Protein AF-A0A842K6U1-F1 (afdb_monomer)

Mean predicted aligned error: 8.66 Å

Nearest PDB structures (foldseek):
  3k55-assembly1_A  TM=8.705E-01  e=6.728E-13  Staphylococcus aureus subsp. aureus RN4220
  6swz-assembly1_AAA  TM=9.624E-01  e=6.929E-10  Corynebacterium glutamicum
  7cne-assembly1_A  TM=6.669E-01  e=1.048E-14  Streptomyces griseocarneus
  2uyr-assembly1_X  TM=6.775E-01  e=1.383E-14  Bacillus cereus
  1zwx-assembly1_A  TM=6.776E-01  e=2.279E-14  Listeria ivanovii

Solvent-accessible surface area (backbone atoms only — not comparable to full-atom values): 29130 Å² total; per-residue (Å²): 135,87,79,83,79,78,80,66,52,62,56,57,52,43,41,51,75,54,51,31,65,82,16,87,40,34,42,73,75,54,75,80,38,75,40,98,84,73,70,34,35,35,35,44,30,73,53,28,35,34,42,34,34,91,89,53,42,56,23,43,45,38,67,73,58,34,58,49,42,53,70,49,51,38,63,83,16,77,36,34,46,51,60,33,44,73,39,82,40,93,94,57,37,37,36,32,37,28,76,26,30,36,39,37,39,35,70,43,89,42,70,43,32,39,34,34,34,50,42,54,35,50,51,86,94,49,65,29,92,79,56,67,61,67,42,32,55,50,36,51,52,51,48,49,69,71,69,56,56,46,33,38,36,33,26,37,48,39,42,64,70,56,48,49,48,53,49,67,77,39,35,94,64,31,76,31,72,53,71,28,19,70,79,99,73,88,56,41,43,22,12,32,40,38,37,20,60,42,53,68,79,47,75,52,67,46,64,44,77,57,54,42,53,78,52,64,51,32,36,27,26,31,39,38,40,26,34,53,53,88,94,42,98,58,54,40,42,37,34,39,36,34,55,50,51,46,62,32,76,78,41,76,62,15,50,51,22,34,56,43,38,41,44,47,51,25,44,54,50,49,34,73,53,52,61,79,26,36,36,38,39,34,30,39,65,59,48,31,70,73,38,78,60,56,36,49,51,45,39,60,50,50,67,64,49,49,47,47,83,49,62,76,76,95,84,73,70,61,68,76,90,82,65,88,82,71,77,86,53,78,60,70,74,97,64,72,95,84,74,79,83,53,59,66,57,88,79,54,90,62,87,73,60,69,50,64,48,52,41,44,47,39,33,48,62,15,89,35,27,40,70,40,75,40,74,43,34,51,40,67,53,54,45,47,98,55,39,59,43,31,94,45,36,14,34,36,36,29,35,56,29,33,35,36,44,48,71,48,72,76,54,82,57,53,43,32,38,41,31,57,49,32,38,32,34,50,37,62,56,89,66,97,70,48,53,27,41,36,40,31,48,31,40,44,25,66,68,70,55,68,56,75,46,72,54,56,76,45,71,73,60,51,75,62,42,76,51,70,58,91,61,62,52,73,47,80,40,65,52,35,60,67,28,34,37,42,35,40,33,44,26,45,41,43,97,49,94,87,61,51,49,70,37,26,75,23,73,47,81,44,44,40,65,57,53,64,75,25,52,82,38,68,52,75,46,36,42,50,29,73,30,85,71,20,31,36,36,36,33,32,33,46,29,21,82

Structure (mmCIF, N/CA/C/O backbone):
data_AF-A0A842K6U1-F1
#
_entry.id   AF-A0A842K6U1-F1
#
loop_
_atom_site.group_PDB
_atom_site.id
_atom_site.type_symbol
_atom_site.label_atom_id
_atom_site.label_alt_id
_atom_site.label_comp_id
_atom_site.label_asym_id
_atom_site.label_entity_id
_atom_sit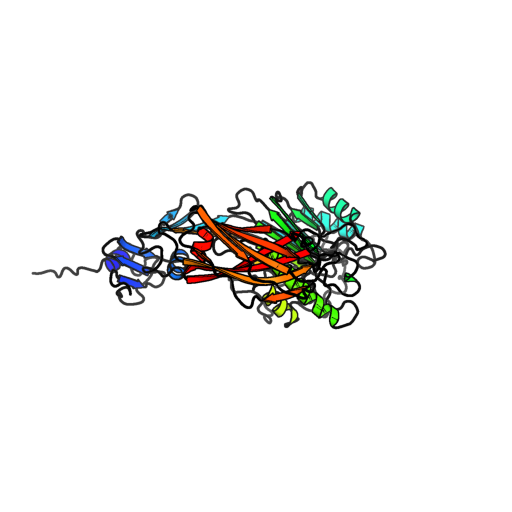e.label_seq_id
_atom_site.pdbx_PDB_ins_code
_atom_site.Cartn_x
_atom_site.Cartn_y
_atom_site.Cartn_z
_atom_site.occupancy
_atom_site.B_iso_or_equiv
_atom_site.auth_seq_id
_atom_site.auth_comp_id
_atom_site.auth_asym_id
_atom_site.auth_atom_id
_atom_site.pdbx_PDB_model_num
ATOM 1 N N . MET A 1 1 ? -17.664 -20.915 65.111 1.00 34.41 1 MET A N 1
ATOM 2 C CA . MET A 1 1 ? -16.414 -20.376 64.529 1.00 34.41 1 MET A CA 1
ATOM 3 C C . MET A 1 1 ? -16.806 -19.663 63.249 1.00 34.41 1 MET A C 1
ATOM 5 O O . MET A 1 1 ? -17.506 -20.287 62.465 1.00 34.41 1 MET A O 1
ATOM 9 N N . ASN A 1 2 ? -16.412 -18.405 63.038 1.00 36.88 2 ASN A N 1
ATOM 10 C CA . ASN A 1 2 ? -16.627 -17.754 61.741 1.00 36.88 2 ASN A CA 1
ATOM 11 C C . ASN A 1 2 ? -15.435 -18.066 60.836 1.00 36.88 2 ASN A C 1
ATOM 13 O O . ASN A 1 2 ? -14.333 -17.586 61.092 1.00 36.88 2 ASN A O 1
ATOM 17 N N . THR A 1 3 ? -15.654 -18.850 59.785 1.00 35.59 3 THR A N 1
ATOM 18 C CA . THR A 1 3 ? -14.734 -18.917 58.646 1.00 35.59 3 THR A CA 1
ATOM 19 C C . THR A 1 3 ? -14.759 -17.571 57.917 1.00 35.59 3 THR A C 1
ATOM 21 O O . THR A 1 3 ? -15.840 -17.145 57.501 1.00 35.59 3 THR A O 1
ATOM 24 N N . PRO A 1 4 ? -13.619 -16.877 57.739 1.00 41.19 4 PRO A N 1
ATOM 25 C CA . PRO A 1 4 ? -13.583 -15.669 56.928 1.00 41.19 4 PRO A CA 1
ATOM 26 C C . PRO A 1 4 ? -13.831 -16.044 55.465 1.00 41.19 4 PRO A C 1
ATOM 28 O O . PRO A 1 4 ? -12.971 -16.632 54.809 1.00 41.19 4 PRO A O 1
ATOM 31 N N . HIS A 1 5 ? -15.008 -15.704 54.945 1.00 42.66 5 HIS A N 1
ATOM 32 C CA . HIS A 1 5 ? -15.246 -15.736 53.508 1.00 42.66 5 HIS A CA 1
ATOM 33 C C . HIS A 1 5 ? -14.466 -14.580 52.881 1.00 42.66 5 HIS A C 1
ATOM 35 O O . HIS A 1 5 ? -14.926 -13.438 52.859 1.00 42.66 5 HIS A O 1
ATOM 41 N N . PHE A 1 6 ? -13.258 -14.874 52.398 1.00 46.59 6 PHE A N 1
ATOM 42 C CA . PHE A 1 6 ? -12.529 -13.975 51.513 1.00 46.59 6 PHE A CA 1
ATOM 43 C C . PHE A 1 6 ? -13.316 -13.854 50.204 1.00 46.59 6 PHE A C 1
ATOM 45 O O . PHE A 1 6 ? -13.152 -14.664 49.293 1.00 46.59 6 PHE A O 1
ATOM 52 N N . ASN A 1 7 ? -14.183 -12.844 50.121 1.00 57.31 7 ASN A N 1
ATOM 53 C CA . ASN A 1 7 ? -14.824 -12.434 48.876 1.00 57.31 7 ASN A CA 1
ATOM 54 C C . ASN A 1 7 ? -13.749 -11.860 47.944 1.00 57.31 7 ASN A C 1
ATOM 56 O O . ASN A 1 7 ? -13.494 -10.656 47.928 1.00 57.31 7 ASN A O 1
ATOM 60 N N . LEU A 1 8 ? -13.080 -12.752 47.212 1.00 74.25 8 LEU A N 1
ATOM 61 C CA . LEU A 1 8 ? -12.122 -12.399 46.173 1.00 74.25 8 LEU A CA 1
ATOM 62 C C . LEU A 1 8 ? -12.816 -11.541 45.109 1.00 74.25 8 LEU A C 1
ATOM 64 O O . LEU A 1 8 ? -13.952 -11.816 44.719 1.00 74.25 8 LEU A O 1
ATOM 68 N N . GLY A 1 9 ? -12.124 -10.504 44.633 1.00 89.38 9 GLY A N 1
ATOM 69 C CA . GLY A 1 9 ? -12.638 -9.644 43.569 1.00 89.38 9 GLY A CA 1
ATOM 70 C C . GLY A 1 9 ? -12.924 -10.447 42.289 1.00 89.38 9 GLY A C 1
ATOM 71 O O . GLY A 1 9 ? -12.222 -11.430 42.028 1.00 89.38 9 GLY A O 1
ATOM 72 N N . PRO A 1 10 ? -13.904 -10.041 41.456 1.00 95.56 10 PRO A N 1
ATOM 73 C CA . PRO A 1 10 ? -14.246 -10.748 40.217 1.00 95.56 10 PRO A CA 1
ATOM 74 C C . PRO A 1 10 ? -13.047 -11.009 39.295 1.00 95.56 10 PRO A C 1
ATOM 76 O O . PRO A 1 10 ? -12.984 -12.051 38.650 1.00 95.56 10 PRO A O 1
ATOM 79 N N . ILE A 1 11 ? -12.068 -10.100 39.283 1.00 97.19 11 ILE A N 1
ATOM 80 C CA . ILE A 1 11 ? -10.814 -10.226 38.529 1.00 97.19 11 ILE A CA 1
ATOM 81 C C . ILE A 1 11 ? -9.940 -11.371 39.061 1.00 97.19 11 ILE A C 1
ATOM 83 O O . ILE A 1 11 ? -9.441 -12.174 38.276 1.00 97.19 11 ILE A O 1
ATOM 87 N N . VAL A 1 12 ? -9.794 -11.500 40.382 1.00 95.00 12 VAL A N 1
ATOM 88 C CA . VAL A 1 12 ? -9.002 -12.576 41.006 1.00 95.00 12 VAL A CA 1
ATOM 89 C C . VAL A 1 12 ? -9.693 -13.932 40.839 1.00 95.00 12 VAL A C 1
ATOM 91 O O . VAL A 1 12 ? -9.027 -14.922 40.544 1.00 95.00 12 VAL A O 1
ATOM 94 N N . LEU A 1 13 ? -11.027 -13.976 40.953 1.00 96.06 13 LEU A N 1
ATOM 95 C CA . LEU A 1 13 ? -11.820 -15.173 40.648 1.00 96.06 13 LEU A CA 1
ATOM 96 C C . LEU A 1 13 ? -11.654 -15.601 39.182 1.00 96.06 13 LEU A C 1
ATOM 98 O O . LEU A 1 13 ? -11.452 -16.783 38.906 1.00 96.06 13 LEU A O 1
ATOM 102 N N . LYS A 1 14 ? -11.681 -14.640 38.250 1.00 97.38 14 LYS A N 1
ATOM 103 C CA . LYS A 1 14 ? -11.459 -14.880 36.820 1.00 97.38 14 LYS A CA 1
ATOM 104 C C . LYS A 1 14 ? -10.051 -15.406 36.542 1.00 97.38 14 LYS A C 1
ATOM 106 O O . LYS A 1 14 ? -9.914 -16.423 35.874 1.00 97.38 14 LYS A O 1
ATOM 111 N N . TRP A 1 15 ? -9.019 -14.765 37.090 1.00 97.50 15 TRP A N 1
ATOM 112 C CA . TRP A 1 15 ? -7.626 -15.195 36.941 1.00 97.50 15 TRP A CA 1
ATOM 113 C C . TRP A 1 15 ? -7.395 -16.613 37.478 1.00 97.50 15 TRP A C 1
ATOM 115 O O . TRP A 1 15 ? -6.794 -17.436 36.790 1.00 97.50 15 TRP A O 1
ATOM 125 N N . ALA A 1 16 ? -7.937 -16.936 38.657 1.00 96.38 16 ALA A N 1
ATOM 126 C CA . ALA A 1 16 ? -7.864 -18.283 39.222 1.00 96.38 16 ALA A CA 1
ATOM 127 C C . ALA A 1 16 ? -8.562 -19.330 38.331 1.00 96.38 16 ALA A C 1
ATOM 129 O O . ALA A 1 16 ? -8.016 -20.410 38.116 1.00 96.38 16 ALA A O 1
ATOM 130 N N . ALA A 1 17 ? -9.724 -19.000 37.754 1.00 96.81 17 ALA A N 1
ATOM 131 C CA . ALA A 1 17 ? -10.427 -19.869 36.805 1.00 96.81 17 ALA A CA 1
ATOM 132 C C . ALA A 1 17 ? -9.678 -20.061 35.468 1.00 96.81 17 ALA A C 1
ATOM 134 O O . ALA A 1 17 ? -9.886 -21.068 34.796 1.00 96.81 17 ALA A O 1
ATOM 135 N N . LEU A 1 18 ? -8.785 -19.134 35.100 1.00 97.06 18 LEU A N 1
ATOM 136 C CA . LEU A 1 18 ? -7.899 -19.220 33.931 1.00 97.06 18 LEU A CA 1
ATOM 137 C C . LEU A 1 18 ? -6.545 -19.908 34.229 1.00 97.06 18 LEU A C 1
ATOM 139 O O . LEU A 1 18 ? -5.644 -19.872 33.393 1.00 97.06 18 LEU A O 1
ATOM 143 N N . GLY A 1 19 ? -6.393 -20.536 35.402 1.00 96.81 19 GLY A N 1
ATOM 144 C CA . GLY A 1 19 ? -5.186 -21.273 35.810 1.00 96.81 19 GLY A CA 1
ATOM 145 C C . GLY A 1 19 ? -4.235 -20.506 36.737 1.00 96.81 19 GLY A C 1
ATOM 146 O O . GLY A 1 19 ? -3.234 -21.065 37.182 1.00 96.81 19 GLY A O 1
ATOM 147 N N . GLY A 1 20 ? -4.534 -19.249 37.076 1.00 95.81 20 GLY A N 1
ATOM 148 C CA . GLY A 1 20 ? -3.731 -18.468 38.016 1.00 95.81 20 GLY A CA 1
ATOM 149 C C . GLY A 1 20 ? -2.284 -18.249 37.531 1.00 95.81 20 GLY A C 1
ATOM 150 O O . GLY A 1 20 ? -2.089 -17.931 36.357 1.00 95.81 20 GLY A O 1
ATOM 151 N N . PRO A 1 21 ? -1.260 -18.406 38.399 1.00 95.56 21 PRO A N 1
ATOM 152 C CA . PRO A 1 21 ? 0.152 -18.221 38.038 1.00 95.56 21 PRO A CA 1
ATOM 153 C C . PRO A 1 21 ? 0.658 -19.116 36.904 1.00 95.56 21 PRO A C 1
ATOM 155 O O . PRO A 1 21 ? 1.594 -18.722 36.213 1.00 95.56 21 PRO A O 1
ATOM 158 N N . ASP A 1 22 ? 0.056 -20.297 36.743 1.00 96.56 22 ASP A N 1
ATOM 159 C CA . ASP A 1 22 ? 0.432 -21.312 35.751 1.00 96.56 22 ASP A CA 1
ATOM 160 C C . ASP A 1 22 ? -0.469 -21.255 34.496 1.00 96.56 22 ASP A C 1
ATOM 162 O O . ASP A 1 22 ? -0.298 -22.030 33.553 1.00 96.56 22 ASP A O 1
ATOM 166 N N . GLY A 1 23 ? -1.443 -20.335 34.479 1.00 96.50 23 GLY A N 1
ATOM 167 C CA . GLY A 1 23 ? -2.310 -20.044 33.340 1.00 96.50 23 GLY A CA 1
ATOM 168 C C . GLY A 1 23 ? -1.643 -19.150 32.291 1.00 96.50 23 GLY A C 1
ATOM 169 O O . GLY A 1 23 ? -0.639 -18.491 32.551 1.00 96.50 23 GLY A O 1
ATOM 170 N N . PHE A 1 24 ? -2.231 -19.067 31.093 1.00 95.81 24 PHE A N 1
ATOM 171 C CA . PHE A 1 24 ? -1.624 -18.373 29.942 1.00 95.81 24 PHE A CA 1
ATOM 172 C C . PHE A 1 24 ? -1.394 -16.862 30.139 1.00 95.81 24 PHE A C 1
ATOM 174 O O . PHE A 1 24 ? -0.560 -16.279 29.450 1.00 95.81 24 PHE A O 1
ATOM 181 N N . LEU A 1 25 ? -2.111 -16.224 31.072 1.00 96.38 25 LEU A N 1
ATOM 182 C CA . LEU A 1 25 ? -1.904 -14.820 31.449 1.00 96.38 25 LEU A CA 1
ATOM 183 C C . LEU A 1 25 ? -0.645 -14.610 32.309 1.00 96.38 25 LEU A C 1
ATOM 185 O O . LEU A 1 25 ? -0.149 -13.484 32.385 1.00 96.38 25 LEU A O 1
ATOM 189 N N . GLY A 1 26 ? -0.148 -15.667 32.958 1.00 97.06 26 GLY A N 1
ATOM 190 C CA . GLY A 1 26 ? 0.912 -15.620 33.959 1.00 97.06 26 GLY A CA 1
ATOM 191 C C . GLY A 1 26 ? 0.489 -14.942 35.267 1.00 97.06 26 GLY A C 1
ATOM 192 O O . GLY A 1 26 ? -0.693 -14.811 35.601 1.00 97.06 26 GLY A O 1
ATOM 193 N N . LYS A 1 27 ? 1.481 -14.504 36.040 1.00 96.62 27 LYS A N 1
ATOM 194 C CA . LYS A 1 27 ? 1.314 -13.866 37.353 1.00 96.62 27 LYS A CA 1
ATOM 195 C C . LYS A 1 27 ? 0.784 -12.441 37.232 1.00 96.62 27 LYS A C 1
ATOM 197 O O . LYS A 1 27 ? 0.978 -11.764 36.226 1.00 96.62 27 LYS A O 1
ATOM 202 N N . ALA A 1 28 ? 0.156 -11.956 38.301 1.00 95.62 28 ALA A N 1
ATOM 203 C CA . ALA A 1 28 ? -0.189 -10.545 38.430 1.00 95.62 28 ALA A CA 1
ATOM 204 C C . ALA A 1 28 ? 1.085 -9.684 38.519 1.00 95.62 28 ALA A C 1
ATOM 206 O O . ALA A 1 28 ? 1.929 -9.899 39.386 1.00 95.62 28 ALA A O 1
ATOM 207 N N . VAL A 1 29 ? 1.197 -8.682 37.644 1.00 94.19 29 VAL A N 1
ATOM 208 C CA . VAL A 1 29 ? 2.334 -7.739 37.574 1.00 94.19 29 VAL A CA 1
ATOM 209 C C . VAL A 1 29 ? 2.125 -6.532 38.503 1.00 94.19 29 VAL A C 1
ATOM 211 O O . VAL A 1 29 ? 3.056 -5.787 38.796 1.00 94.19 29 VAL A O 1
ATOM 214 N N . GLY A 1 30 ? 0.904 -6.340 39.007 1.00 88.25 30 GLY A N 1
ATOM 215 C CA . GLY A 1 30 ? 0.569 -5.310 39.987 1.00 88.25 30 GLY A CA 1
ATOM 216 C C . GLY A 1 30 ? -0.824 -5.497 40.587 1.00 88.25 30 GLY A C 1
ATOM 217 O O . GLY A 1 30 ? -1.540 -6.442 40.251 1.00 88.25 30 GLY A O 1
ATOM 218 N N . ASN A 1 31 ? -1.209 -4.584 41.478 1.00 92.25 31 ASN A N 1
ATOM 219 C CA . ASN A 1 31 ? -2.515 -4.587 42.145 1.00 92.25 31 ASN A CA 1
ATOM 220 C C . ASN A 1 31 ? -3.668 -4.216 41.193 1.00 92.25 31 ASN A C 1
ATOM 222 O O . ASN A 1 31 ? -3.465 -3.551 40.178 1.00 92.25 31 ASN A O 1
ATOM 226 N N . GLU A 1 32 ? -4.891 -4.597 41.567 1.00 94.88 32 GLU A N 1
ATOM 227 C CA . GLU A 1 32 ? -6.135 -4.221 40.884 1.00 94.88 32 GLU A CA 1
ATOM 228 C C . GLU A 1 32 ? -6.387 -2.699 40.961 1.00 94.88 32 GLU A C 1
ATOM 230 O O . GLU A 1 32 ? -6.633 -2.142 42.035 1.00 94.88 32 GLU A O 1
ATOM 235 N N . GLN A 1 33 ? -6.356 -2.016 39.819 1.00 96.00 33 GLN A N 1
ATOM 236 C CA . GLN A 1 33 ? -6.549 -0.568 39.696 1.00 96.00 33 GLN A CA 1
ATOM 237 C C . GLN A 1 33 ? -8.011 -0.228 39.362 1.00 96.00 33 GLN A C 1
ATOM 239 O O . GLN A 1 33 ? -8.673 -1.018 38.688 1.00 96.00 33 GLN A O 1
ATOM 244 N N . PRO A 1 34 ? -8.547 0.927 39.798 1.00 96.31 34 PRO A N 1
ATOM 245 C CA . PRO A 1 34 ? -9.737 1.503 39.179 1.00 96.31 34 PRO A CA 1
ATOM 246 C C . PRO A 1 34 ? -9.417 1.999 37.762 1.00 96.31 34 PRO A C 1
ATOM 248 O O . PRO A 1 34 ? -8.290 2.415 37.482 1.00 96.31 34 PRO A O 1
ATOM 251 N N . ASN A 1 35 ? -10.414 1.980 36.885 1.00 95.00 35 ASN A N 1
ATOM 252 C CA . ASN A 1 35 ? -10.301 2.547 35.545 1.00 95.00 35 ASN A CA 1
ATOM 253 C C . ASN A 1 35 ? -10.526 4.074 35.580 1.00 95.00 35 ASN A C 1
ATOM 255 O O . ASN A 1 35 ? -11.240 4.559 36.464 1.00 95.00 35 ASN A O 1
ATOM 259 N N . PRO A 1 36 ? -9.955 4.863 34.642 1.00 92.25 36 PRO A N 1
ATOM 260 C CA . PRO A 1 36 ? -10.072 6.326 34.657 1.00 92.25 36 PRO A CA 1
ATOM 261 C C . PRO A 1 36 ? -11.498 6.854 34.444 1.00 92.25 36 PRO A C 1
ATOM 263 O O . PRO A 1 36 ? -11.755 8.023 34.709 1.00 92.25 36 PRO A O 1
ATOM 266 N N . ASP A 1 37 ? -12.416 6.008 33.968 1.00 92.94 37 ASP A N 1
ATOM 267 C CA . ASP A 1 37 ? -13.838 6.321 33.784 1.00 92.94 37 ASP A CA 1
ATOM 268 C C . ASP A 1 37 ? -14.671 6.218 35.080 1.00 92.94 37 ASP A C 1
ATOM 270 O O . ASP A 1 37 ? -15.840 6.598 35.101 1.00 92.94 37 ASP A O 1
ATOM 274 N N . GLY A 1 38 ? -14.097 5.658 36.152 1.00 93.38 38 GLY A N 1
ATOM 275 C CA . GLY A 1 38 ? -14.776 5.399 37.421 1.00 93.38 38 GLY A CA 1
ATOM 276 C C . GLY A 1 38 ? -15.845 4.294 37.401 1.00 93.38 38 GLY A C 1
ATOM 277 O O . GLY A 1 38 ? -16.443 4.044 38.447 1.00 93.38 38 GLY A O 1
ATOM 278 N N . ARG A 1 39 ? -16.100 3.615 36.269 1.00 95.25 39 ARG A N 1
ATOM 279 C CA . ARG A 1 39 ? -17.124 2.549 36.168 1.00 95.25 39 ARG A CA 1
ATOM 280 C C . ARG A 1 39 ? -16.581 1.180 36.559 1.00 95.25 39 ARG A C 1
ATOM 282 O O . ARG A 1 39 ? -17.316 0.373 37.124 1.00 95.25 39 ARG A O 1
ATOM 289 N N . GLY A 1 40 ? -15.332 0.896 36.196 1.00 96.06 40 GLY A N 1
ATOM 290 C CA . GLY A 1 40 ? -14.749 -0.442 36.262 1.00 96.06 40 GLY A CA 1
ATOM 291 C C . GLY A 1 40 ? -13.368 -0.488 36.901 1.00 96.06 40 GLY A C 1
ATOM 292 O O . GLY A 1 40 ? -12.862 0.491 37.456 1.00 96.06 40 GLY A O 1
ATOM 293 N N . ARG A 1 41 ? -12.766 -1.676 36.854 1.00 97.44 41 ARG A N 1
ATOM 294 C CA . ARG A 1 41 ? -11.440 -1.973 37.407 1.00 97.44 41 ARG A CA 1
ATOM 295 C C . ARG A 1 41 ? -10.664 -2.885 36.464 1.00 97.44 41 ARG A C 1
ATOM 297 O O . ARG A 1 41 ? -11.257 -3.566 35.628 1.00 97.44 41 ARG A O 1
ATOM 304 N N . ARG A 1 42 ? -9.345 -2.932 36.623 1.00 97.31 42 ARG A N 1
ATOM 305 C CA . ARG A 1 42 ? -8.448 -3.766 35.815 1.00 97.31 42 ARG A CA 1
ATOM 306 C C . ARG A 1 42 ? -7.261 -4.280 36.612 1.00 97.31 42 ARG A C 1
ATOM 308 O O . ARG A 1 42 ? -6.800 -3.628 37.547 1.00 97.31 42 ARG A O 1
ATOM 315 N N . GLN A 1 43 ? -6.707 -5.407 36.188 1.00 97.62 43 GLN A N 1
ATOM 316 C CA . GLN A 1 43 ? -5.411 -5.888 36.657 1.00 97.62 43 GLN A CA 1
ATOM 317 C C . GLN A 1 43 ? -4.560 -6.349 35.472 1.00 97.62 43 GLN A C 1
ATOM 319 O O . GLN A 1 43 ? -5.075 -6.896 34.494 1.00 97.62 43 GLN A O 1
ATOM 324 N N . ARG A 1 44 ? -3.252 -6.087 35.554 1.00 96.75 44 ARG A N 1
ATOM 325 C CA . ARG A 1 44 ? -2.261 -6.505 34.560 1.00 96.75 44 ARG A CA 1
ATOM 326 C C . ARG A 1 44 ? -1.555 -7.775 35.015 1.00 96.75 44 ARG A C 1
ATOM 328 O O . ARG A 1 44 ? -1.120 -7.866 36.164 1.00 96.75 44 ARG A O 1
ATOM 335 N N . PHE A 1 45 ? -1.377 -8.690 34.076 1.00 97.25 45 PHE A N 1
ATOM 336 C CA . PHE A 1 45 ? -0.648 -9.939 34.226 1.00 97.25 45 PHE A CA 1
ATOM 337 C C . PHE A 1 45 ? 0.570 -9.948 33.285 1.00 97.25 45 PHE A C 1
ATOM 339 O O . PHE A 1 45 ? 0.794 -8.988 32.539 1.00 97.25 45 PHE A O 1
ATOM 346 N N . GLU A 1 46 ? 1.401 -10.986 33.350 1.00 96.50 46 GLU A N 1
ATOM 347 C CA . GLU A 1 46 ? 2.642 -11.083 32.564 1.00 96.50 46 GLU A CA 1
ATOM 348 C C . GLU A 1 46 ? 2.376 -11.074 31.046 1.00 96.50 46 GLU A C 1
ATOM 350 O O . GLU A 1 46 ? 3.187 -10.538 30.285 1.00 96.50 46 GLU A O 1
ATOM 355 N N . HIS A 1 47 ? 1.236 -11.617 30.599 1.00 94.19 47 HIS A N 1
ATOM 356 C CA . HIS A 1 47 ? 0.912 -11.805 29.176 1.00 94.19 47 HIS A CA 1
ATOM 357 C C . HIS A 1 47 ? -0.436 -11.209 28.726 1.00 94.19 47 HIS A C 1
ATOM 359 O O . HIS A 1 47 ? -0.782 -11.299 27.550 1.00 94.19 47 HIS A O 1
ATOM 365 N N . GLY A 1 48 ? -1.180 -10.547 29.618 1.00 96.00 48 GLY A N 1
ATOM 366 C CA . GLY A 1 48 ? -2.462 -9.920 29.286 1.00 96.00 48 GLY A CA 1
ATOM 367 C C . GLY A 1 48 ? -3.047 -9.079 30.419 1.00 96.00 48 GLY A C 1
ATOM 368 O O . GLY A 1 48 ? -2.377 -8.778 31.409 1.00 96.00 48 GLY A O 1
ATOM 369 N N . HIS A 1 49 ? -4.314 -8.703 30.279 1.00 97.62 49 HIS A N 1
ATOM 370 C CA . HIS A 1 49 ? -5.076 -7.969 31.288 1.00 97.62 49 HIS A CA 1
ATOM 371 C C . HIS A 1 49 ? -6.397 -8.678 31.580 1.00 97.62 49 HIS A C 1
ATOM 373 O O . HIS A 1 49 ? -6.934 -9.368 30.720 1.00 97.62 49 HIS A O 1
ATOM 379 N N . ILE A 1 50 ? -6.957 -8.449 32.767 1.00 98.50 50 ILE A N 1
ATOM 380 C CA . ILE A 1 50 ? -8.373 -8.718 33.035 1.00 98.50 50 ILE A CA 1
ATOM 381 C C . ILE A 1 50 ? -9.030 -7.396 33.410 1.00 98.50 50 ILE A C 1
ATOM 383 O O . ILE A 1 50 ? -8.543 -6.678 34.287 1.00 98.50 50 ILE A O 1
ATOM 387 N N . TYR A 1 51 ? -10.134 -7.092 32.737 1.00 98.25 51 TYR A N 1
ATOM 388 C CA . TYR A 1 51 ? -10.990 -5.940 32.983 1.00 98.25 51 TYR A CA 1
ATOM 389 C C . TYR A 1 51 ? -12.305 -6.402 33.605 1.00 98.25 51 TYR A C 1
ATOM 391 O O . TYR A 1 51 ? -12.834 -7.456 33.253 1.00 98.25 51 TYR A O 1
ATOM 399 N N . TRP A 1 52 ? -12.842 -5.604 34.523 1.00 98.06 52 TRP A N 1
ATOM 400 C CA . TRP A 1 52 ? -14.154 -5.814 35.120 1.00 98.06 52 TRP A CA 1
ATOM 401 C C . TRP A 1 52 ? -14.993 -4.541 35.087 1.00 98.06 52 TRP A C 1
ATOM 403 O O . TRP A 1 52 ? -14.501 -3.457 35.405 1.00 98.06 52 TRP A O 1
ATOM 413 N N . SER A 1 53 ? -16.282 -4.693 34.787 1.00 97.62 53 SER A N 1
ATOM 414 C CA . SER A 1 53 ? -17.294 -3.667 35.042 1.00 97.62 53 SER A CA 1
ATOM 415 C C . SER A 1 53 ? -18.563 -4.278 35.656 1.00 97.62 53 SER A C 1
ATOM 417 O O . SER A 1 53 ? -18.819 -5.473 35.470 1.00 97.62 53 SER A O 1
ATOM 419 N N . PRO A 1 54 ? -19.410 -3.477 36.331 1.00 96.06 54 PRO A N 1
ATOM 420 C CA . PRO A 1 54 ? -20.724 -3.921 36.797 1.00 96.06 54 PRO A CA 1
ATOM 421 C C . PRO A 1 54 ? -21.662 -4.395 35.676 1.00 96.06 54 PRO A C 1
ATOM 423 O O . PRO A 1 54 ? -22.566 -5.179 35.947 1.00 96.06 54 PRO A O 1
ATOM 426 N N . THR A 1 55 ? -21.475 -3.913 34.440 1.00 95.88 55 THR A N 1
ATOM 427 C CA . THR A 1 55 ? -22.341 -4.220 33.288 1.00 95.88 55 THR A CA 1
ATOM 428 C C . THR A 1 55 ? -21.854 -5.395 32.446 1.00 95.88 55 THR A C 1
ATOM 430 O O . THR A 1 55 ? -22.680 -6.052 31.820 1.00 95.88 55 THR A O 1
ATOM 433 N N . THR A 1 56 ? -20.547 -5.678 32.427 1.00 97.44 56 THR A N 1
ATOM 434 C CA . THR A 1 56 ? -19.959 -6.731 31.579 1.00 97.44 56 THR A CA 1
ATOM 435 C C . THR A 1 56 ? -19.400 -7.926 32.349 1.00 97.44 56 THR A C 1
ATOM 437 O O . THR A 1 56 ? -19.249 -8.991 31.766 1.00 97.44 56 THR A O 1
ATOM 440 N N . GLY A 1 57 ? -19.128 -7.811 33.653 1.00 97.94 57 GLY A N 1
ATOM 441 C CA . GLY A 1 57 ? -18.427 -8.865 34.394 1.00 97.94 57 GLY A CA 1
ATOM 442 C C . GLY A 1 57 ? -16.915 -8.839 34.147 1.00 97.94 57 GLY A C 1
ATOM 443 O O . GLY A 1 57 ? -16.377 -7.812 33.746 1.00 97.94 57 GLY A O 1
ATOM 444 N N . ALA A 1 58 ? -16.212 -9.929 34.484 1.00 98.19 58 ALA A N 1
ATOM 445 C CA . ALA A 1 58 ? -14.746 -10.006 34.434 1.00 98.19 58 ALA A CA 1
ATOM 446 C C . ALA A 1 58 ? -14.261 -10.789 33.204 1.00 98.19 58 ALA A C 1
ATOM 448 O O . ALA A 1 58 ? -14.506 -11.995 33.091 1.00 98.19 58 ALA A O 1
ATOM 449 N N . HIS A 1 59 ? -13.530 -10.102 32.327 1.00 98.62 59 HIS A N 1
ATOM 450 C CA . HIS A 1 59 ? -13.071 -10.609 31.036 1.00 98.62 59 HIS A CA 1
ATOM 451 C C . HIS A 1 59 ? -11.585 -10.373 30.820 1.00 98.62 59 HIS A C 1
ATOM 453 O O . HIS A 1 59 ? -11.052 -9.325 31.188 1.00 98.62 59 HIS A O 1
ATOM 459 N N . GLU A 1 60 ? -10.921 -11.363 30.232 1.00 98.25 60 GLU A N 1
ATOM 460 C CA . GLU A 1 60 ? -9.515 -11.248 29.852 1.00 98.25 60 GLU A CA 1
ATOM 461 C C . GLU A 1 60 ? -9.358 -10.629 28.457 1.00 98.25 60 GLU A C 1
ATOM 463 O O . GLU A 1 60 ? -10.252 -10.734 27.616 1.00 98.25 60 GLU A O 1
ATOM 468 N N . ILE A 1 61 ? -8.230 -9.960 28.227 1.00 97.88 61 ILE A N 1
ATOM 469 C CA . ILE A 1 61 ? -7.849 -9.427 26.922 1.00 97.88 61 ILE A CA 1
ATOM 470 C C . ILE A 1 61 ? -6.319 -9.382 26.784 1.00 97.88 61 ILE A C 1
ATOM 472 O O . ILE A 1 61 ? -5.607 -8.866 27.657 1.00 97.88 61 ILE A O 1
ATOM 476 N N . HIS A 1 62 ? -5.798 -9.910 25.674 1.00 94.56 62 HIS A N 1
ATOM 477 C CA . HIS A 1 62 ? -4.360 -10.054 25.433 1.00 94.56 62 HIS A CA 1
ATOM 478 C C . HIS A 1 62 ? -3.975 -9.880 23.949 1.00 94.56 62 HIS A C 1
ATOM 480 O O . HIS A 1 62 ? -4.797 -9.520 23.104 1.00 94.56 62 HIS A O 1
ATOM 486 N N . GLY A 1 63 ? -2.687 -10.070 23.640 1.00 90.12 63 GLY A N 1
ATOM 487 C CA . GLY A 1 63 ? -2.175 -10.166 22.270 1.00 90.12 63 GLY A CA 1
ATOM 488 C C . GLY A 1 63 ? -2.483 -8.972 21.353 1.00 90.12 63 GLY A C 1
ATOM 489 O O . GLY A 1 63 ? -2.562 -7.820 21.779 1.00 90.12 63 GLY A O 1
ATOM 490 N N . ASN A 1 64 ? -2.653 -9.264 20.058 1.00 88.12 64 ASN A N 1
ATOM 491 C CA . ASN A 1 64 ? -2.923 -8.251 19.028 1.00 88.12 64 ASN A CA 1
ATOM 492 C C . ASN A 1 64 ? -4.264 -7.529 19.256 1.00 88.12 64 ASN A C 1
ATOM 494 O O . ASN A 1 64 ? -4.405 -6.363 18.889 1.00 88.12 64 ASN A O 1
ATOM 498 N N . ILE A 1 65 ? -5.242 -8.215 19.859 1.00 93.94 65 ILE A N 1
ATOM 499 C CA . ILE A 1 65 ? -6.568 -7.661 20.146 1.00 93.94 65 ILE A CA 1
ATOM 500 C C . ILE A 1 65 ? -6.480 -6.615 21.265 1.00 93.94 65 ILE A C 1
ATOM 502 O O . ILE A 1 65 ? -7.022 -5.520 21.099 1.00 93.94 65 ILE A O 1
ATOM 506 N N . PHE A 1 66 ? -5.710 -6.878 22.330 1.00 95.44 66 PHE A N 1
ATOM 507 C CA . PHE A 1 66 ? -5.394 -5.868 23.343 1.00 95.44 66 PHE A CA 1
ATOM 508 C C . PHE A 1 66 ? -4.714 -4.643 22.725 1.00 95.44 66 PHE A C 1
ATOM 510 O O . PHE A 1 66 ? -5.218 -3.535 22.886 1.00 95.44 66 PHE A O 1
ATOM 517 N N . THR A 1 67 ? -3.624 -4.827 21.968 1.00 90.94 67 THR A N 1
ATOM 518 C CA . THR A 1 67 ? -2.886 -3.709 21.349 1.00 90.94 67 THR A CA 1
ATOM 519 C C . THR A 1 67 ? -3.760 -2.889 20.394 1.00 90.94 67 THR A C 1
ATOM 521 O O . THR A 1 67 ? -3.604 -1.669 20.308 1.00 90.94 67 THR A O 1
ATOM 524 N N . LYS A 1 68 ? -4.732 -3.506 19.704 1.00 91.38 68 LYS A N 1
ATOM 525 C CA . LYS A 1 68 ? -5.694 -2.737 18.906 1.00 91.38 68 LYS A CA 1
ATOM 526 C C . LYS A 1 68 ? -6.675 -1.949 19.775 1.00 91.38 68 LYS A C 1
ATOM 528 O O . LYS A 1 68 ? -6.888 -0.771 19.490 1.00 91.38 68 LYS A O 1
ATOM 533 N N . TRP A 1 69 ? -7.278 -2.566 20.789 1.00 96.06 69 TRP A N 1
ATOM 534 C CA . TRP A 1 69 ? -8.244 -1.906 21.677 1.00 96.06 69 TRP A CA 1
ATOM 535 C C . TRP A 1 69 ? -7.608 -0.736 22.447 1.00 96.06 69 TRP A C 1
ATOM 537 O O . TRP A 1 69 ? -8.169 0.356 22.504 1.00 96.06 69 TRP A O 1
ATOM 547 N N . GLU A 1 70 ? -6.374 -0.929 22.909 1.00 94.38 70 GLU A N 1
ATOM 548 C CA . GLU A 1 70 ? -5.463 0.106 23.406 1.00 94.38 70 GLU A CA 1
ATOM 549 C C . GLU A 1 70 ? -5.322 1.272 22.421 1.00 94.38 70 GLU A C 1
ATOM 551 O O . GLU A 1 70 ? -5.576 2.424 22.770 1.00 94.38 70 GLU A O 1
ATOM 556 N N . SER A 1 71 ? -5.033 0.976 21.150 1.00 90.38 71 SER A N 1
ATOM 557 C CA . SER A 1 71 ? -4.905 1.995 20.099 1.00 90.38 71 SER A CA 1
ATOM 558 C C . SER A 1 71 ? -6.193 2.779 19.786 1.00 90.38 71 SER A C 1
ATOM 560 O O . SER A 1 71 ? -6.117 3.773 19.064 1.00 90.38 71 SER A O 1
ATOM 562 N N . LEU A 1 72 ? -7.346 2.329 20.302 1.00 93.19 72 LEU A N 1
ATOM 563 C CA . LEU A 1 72 ? -8.672 2.942 20.163 1.00 93.19 72 LEU A CA 1
ATOM 564 C C . LEU A 1 72 ? -9.183 3.604 21.462 1.00 93.19 72 LEU A C 1
ATOM 566 O O . LEU A 1 72 ? -10.328 4.054 21.489 1.00 93.19 72 LEU A O 1
ATOM 570 N N . GLY A 1 73 ? -8.364 3.674 22.521 1.00 93.62 73 GLY A N 1
ATOM 571 C CA . GLY A 1 73 ? -8.700 4.349 23.784 1.00 93.62 73 GLY A CA 1
ATOM 572 C C . GLY A 1 73 ? -9.167 3.444 24.933 1.00 93.62 73 GLY A C 1
ATOM 573 O O . GLY A 1 73 ? -9.706 3.957 25.916 1.00 93.62 73 GLY A O 1
ATOM 574 N N . TRP A 1 74 ? -8.955 2.125 24.837 1.00 95.75 74 TRP A N 1
ATOM 575 C CA . TRP A 1 74 ? -9.367 1.127 25.837 1.00 95.75 74 TRP A CA 1
ATOM 576 C C . TRP A 1 74 ? -10.861 1.267 26.231 1.00 95.75 74 TRP A C 1
ATOM 578 O O . TRP A 1 74 ? -11.720 1.423 25.362 1.00 95.75 74 TRP A O 1
ATOM 588 N N . GLU A 1 75 ? -11.192 1.231 27.528 1.00 96.19 75 GLU A N 1
ATOM 589 C CA . GLU A 1 75 ? -12.557 1.301 28.066 1.00 96.19 75 GLU A CA 1
ATOM 590 C C . GLU A 1 75 ? -13.279 2.638 27.816 1.00 96.19 75 GLU A C 1
ATOM 592 O O . GLU A 1 75 ? -14.508 2.666 27.751 1.00 96.19 75 GLU A O 1
ATOM 597 N N . ASN A 1 76 ? -12.526 3.728 27.628 1.00 93.75 76 ASN A N 1
ATOM 598 C CA . ASN A 1 76 ? -13.055 5.032 27.204 1.00 93.75 76 ASN A CA 1
ATOM 599 C C . ASN A 1 76 ? -13.205 5.136 25.675 1.00 93.75 76 ASN A C 1
ATOM 601 O O . ASN A 1 76 ? -13.787 6.096 25.170 1.00 93.75 76 ASN A O 1
ATOM 605 N N . GLY A 1 77 ? -12.658 4.168 24.938 1.00 93.62 77 GLY A N 1
ATOM 606 C CA . GLY A 1 77 ? -12.664 4.116 23.485 1.00 93.62 77 GLY A CA 1
ATOM 607 C C . GLY A 1 77 ? -14.027 3.786 22.883 1.00 93.62 77 GLY A C 1
ATOM 608 O O . GLY A 1 77 ? -14.976 3.394 23.565 1.00 93.62 77 GLY A O 1
ATOM 609 N N . ILE A 1 78 ? -14.114 3.876 21.554 1.00 93.94 78 ILE A N 1
ATOM 610 C CA . ILE A 1 78 ? -15.376 3.715 20.808 1.00 93.94 78 ILE A CA 1
ATOM 611 C C . ILE A 1 78 ? -16.056 2.341 21.005 1.00 93.94 78 ILE A C 1
ATOM 613 O O . ILE A 1 78 ? -17.261 2.210 20.792 1.00 93.94 78 ILE A O 1
ATOM 617 N N . LEU A 1 79 ? -15.290 1.331 21.433 1.00 97.06 79 LEU A N 1
ATOM 618 C CA . LEU A 1 79 ? -15.739 -0.040 21.684 1.00 97.06 79 LEU A CA 1
ATOM 619 C C . LEU A 1 79 ? -16.301 -0.271 23.101 1.00 97.06 79 LEU A C 1
ATOM 621 O O . LEU A 1 79 ? -17.121 -1.173 23.267 1.00 97.06 79 LEU A O 1
ATOM 625 N N . GLY A 1 80 ? -15.907 0.527 24.101 1.00 97.00 80 GLY A N 1
ATOM 626 C CA . GLY A 1 80 ? -16.236 0.296 25.515 1.00 97.00 80 GLY A CA 1
ATOM 627 C C . GLY A 1 80 ? -15.505 -0.905 26.139 1.00 97.00 80 GLY A C 1
ATOM 628 O O . GLY A 1 80 ? -14.452 -1.330 25.654 1.00 97.00 80 GLY A O 1
ATOM 629 N N . TYR A 1 81 ? -16.057 -1.450 27.229 1.00 98.31 81 TYR A N 1
ATOM 630 C CA . TYR A 1 81 ? -15.486 -2.605 27.947 1.00 98.31 81 TYR A CA 1
ATOM 631 C C . TYR A 1 81 ? -15.560 -3.912 27.143 1.00 98.31 81 TYR A C 1
ATOM 633 O O . TYR A 1 81 ? -16.503 -4.086 26.371 1.00 98.31 81 TYR A O 1
ATOM 641 N N . PRO A 1 82 ? -14.656 -4.884 27.383 1.00 98.56 82 PRO A N 1
ATOM 642 C CA . PRO A 1 82 ? -14.834 -6.253 26.910 1.00 98.56 82 PRO A CA 1
ATOM 643 C C . PRO A 1 82 ? -16.102 -6.898 27.498 1.00 98.56 82 PRO A C 1
ATOM 645 O O . PRO A 1 82 ? -16.399 -6.746 28.688 1.00 98.56 82 PRO A O 1
ATOM 648 N N . THR A 1 83 ? -16.825 -7.634 26.655 1.00 98.50 83 THR A N 1
ATOM 649 C CA . THR A 1 83 ? -18.028 -8.438 26.963 1.00 98.50 83 THR A CA 1
ATOM 650 C C . THR A 1 83 ? -17.814 -9.933 26.706 1.00 98.50 83 THR A C 1
ATOM 652 O O . THR A 1 83 ? -18.719 -10.742 26.908 1.00 98.50 83 THR A O 1
ATOM 655 N N . SER A 1 84 ? -16.618 -10.318 26.258 1.00 98.44 84 SER A N 1
ATOM 656 C CA . SER A 1 84 ? -16.147 -11.698 26.252 1.00 98.44 84 SER A CA 1
ATOM 657 C C . SER A 1 84 ? -14.644 -11.749 26.504 1.00 98.44 84 SER A C 1
ATOM 659 O O . SER A 1 84 ? -13.938 -10.765 26.293 1.00 98.44 84 SER A O 1
ATOM 661 N N . ASP A 1 85 ? -14.161 -12.934 26.867 1.00 98.06 85 ASP A N 1
ATOM 662 C CA . ASP A 1 85 ? -12.744 -13.289 26.730 1.00 98.06 85 ASP A CA 1
ATOM 663 C C . ASP A 1 85 ? -12.368 -13.364 25.237 1.00 98.06 85 ASP A C 1
ATOM 665 O O . ASP A 1 85 ? -13.246 -13.275 24.363 1.00 98.06 85 ASP A O 1
ATOM 669 N N . GLU A 1 86 ? -11.089 -13.562 24.919 1.00 96.12 86 GLU A N 1
ATOM 670 C CA . GLU A 1 86 ? -10.668 -13.885 23.559 1.00 96.12 86 GLU A CA 1
ATOM 671 C C . GLU A 1 86 ? -11.013 -15.351 23.211 1.00 96.12 86 GLU A C 1
ATOM 673 O O . GLU A 1 86 ? -10.568 -16.302 23.859 1.00 96.12 86 GLU A O 1
ATOM 678 N N . GLN A 1 87 ? -11.821 -15.541 22.167 1.00 95.62 87 GLN A N 1
ATOM 679 C CA . GLN A 1 87 ? -12.366 -16.831 21.718 1.00 95.62 87 GLN A CA 1
ATOM 680 C C . GLN A 1 87 ? -11.821 -17.217 20.339 1.00 95.62 87 GLN A C 1
ATOM 682 O O . GLN A 1 87 ? -11.492 -16.342 19.542 1.00 95.62 87 GLN A O 1
ATOM 687 N N . ASP A 1 88 ? -11.776 -18.512 20.023 1.00 94.00 88 ASP A N 1
ATOM 688 C CA . ASP A 1 88 ? -11.434 -19.000 18.680 1.00 94.00 88 ASP A CA 1
ATOM 689 C C . ASP A 1 88 ? -12.577 -18.781 17.679 1.00 94.00 88 ASP A C 1
ATOM 691 O O . ASP A 1 88 ? -13.749 -18.996 17.993 1.00 94.00 88 ASP A O 1
ATOM 695 N N . GLU A 1 89 ? -12.240 -18.400 16.444 1.00 88.62 89 GLU A N 1
ATOM 696 C CA . GLU A 1 89 ? -13.211 -18.305 15.349 1.00 88.62 89 GLU A CA 1
ATOM 697 C C . GLU A 1 89 ? -13.222 -19.544 14.432 1.00 88.62 89 GLU A C 1
ATOM 699 O O . GLU A 1 89 ? -12.160 -20.063 14.064 1.00 88.62 89 GLU A O 1
ATOM 704 N N . PRO A 1 90 ? -14.406 -19.967 13.940 1.00 81.38 90 PRO A N 1
ATOM 705 C CA . PRO A 1 90 ? -14.516 -20.913 12.833 1.00 81.38 90 PRO A CA 1
ATOM 706 C C . PRO A 1 90 ? -13.735 -20.441 11.597 1.00 81.38 90 PRO A C 1
ATOM 708 O O . PRO A 1 90 ? -13.859 -19.295 11.167 1.00 81.38 90 PRO A O 1
ATOM 711 N N . GLY A 1 91 ? -12.939 -21.341 11.014 1.00 73.12 91 GLY A N 1
ATOM 712 C CA . GLY A 1 91 ? -12.007 -21.025 9.923 1.00 73.12 91 GLY A CA 1
ATOM 713 C C . GLY A 1 91 ? -10.614 -20.571 10.384 1.00 73.12 91 GLY A C 1
ATOM 714 O O . GLY A 1 91 ? -9.715 -20.472 9.553 1.00 73.12 91 GLY A O 1
ATOM 715 N N . GLY A 1 92 ? -10.410 -20.375 11.690 1.00 81.81 92 GLY A N 1
ATOM 716 C CA . GLY A 1 92 ? -9.131 -19.996 12.284 1.00 81.81 92 GLY A CA 1
ATOM 717 C C . GLY A 1 92 ? -8.994 -18.488 12.493 1.00 81.81 92 GLY A C 1
ATOM 718 O O . GLY A 1 92 ? -9.327 -17.675 11.631 1.00 81.81 92 GLY A O 1
ATOM 719 N N . GLY A 1 93 ? -8.473 -18.119 13.659 1.00 88.69 93 GLY A N 1
ATOM 720 C CA . GLY A 1 93 ? -8.444 -16.744 14.143 1.00 88.69 93 GLY A CA 1
ATOM 721 C C . GLY A 1 93 ? -9.042 -16.636 15.539 1.00 88.69 93 GLY A C 1
ATOM 722 O O . GLY A 1 93 ? -9.402 -17.641 16.150 1.00 88.69 93 GLY A O 1
ATOM 723 N N . ARG A 1 94 ? -9.105 -15.407 16.041 1.00 94.31 94 ARG A N 1
ATOM 724 C CA . ARG A 1 94 ? -9.463 -15.061 17.415 1.00 94.31 94 ARG A CA 1
ATOM 725 C C . ARG A 1 94 ? -10.389 -13.844 17.422 1.00 94.31 94 ARG A C 1
ATOM 727 O O . ARG A 1 94 ? -10.266 -12.982 16.549 1.00 94.31 94 ARG A O 1
ATOM 734 N N . ILE A 1 95 ? -11.303 -13.756 18.383 1.00 97.25 95 ILE A N 1
ATOM 735 C CA . ILE A 1 95 ? -12.240 -12.634 18.529 1.00 97.25 95 ILE A CA 1
ATOM 736 C C . ILE A 1 95 ? -12.490 -12.290 20.001 1.00 97.25 95 ILE A C 1
ATOM 738 O O . ILE A 1 95 ? -12.726 -13.179 20.818 1.00 97.25 95 ILE A O 1
ATOM 742 N N . SER A 1 96 ? -12.523 -10.994 20.314 1.00 98.19 96 SER A N 1
ATOM 743 C CA . SER A 1 96 ? -13.102 -10.469 21.557 1.00 98.19 96 SER A CA 1
ATOM 744 C C . SER A 1 96 ? -14.263 -9.536 21.229 1.00 98.19 96 SER A C 1
ATOM 746 O O . SER A 1 96 ? -14.201 -8.740 20.284 1.00 98.19 96 SER A O 1
ATOM 748 N N . ASN A 1 97 ? -15.324 -9.633 22.023 1.00 98.25 97 ASN A N 1
ATOM 749 C CA . ASN A 1 97 ? -16.489 -8.760 21.944 1.00 98.25 97 ASN A CA 1
ATOM 750 C C . ASN A 1 97 ? -16.370 -7.643 22.985 1.00 98.25 97 ASN A C 1
ATOM 752 O O . ASN A 1 97 ? -15.761 -7.830 24.039 1.00 98.25 97 ASN A O 1
ATOM 756 N N . PHE A 1 98 ? -16.965 -6.491 22.686 1.00 98.62 98 PHE A N 1
ATOM 757 C CA . PHE A 1 98 ? -16.993 -5.313 23.550 1.00 98.62 98 PHE A CA 1
ATOM 758 C C . PHE A 1 98 ? -18.425 -4.765 23.657 1.00 98.62 98 PHE A C 1
ATOM 760 O O . PHE A 1 98 ? -19.314 -5.203 22.923 1.00 98.62 98 PHE A O 1
ATOM 767 N N . GLU A 1 99 ? -18.672 -3.796 24.544 1.00 97.88 99 GLU A N 1
ATOM 768 C CA . GLU A 1 99 ? -19.994 -3.165 24.723 1.00 97.88 99 GLU A CA 1
ATOM 769 C C . GLU A 1 99 ? -20.576 -2.623 23.397 1.00 97.88 99 GLU A C 1
ATOM 771 O O . GLU A 1 99 ? -21.797 -2.596 23.218 1.00 97.88 99 GLU A O 1
ATOM 776 N N . HIS A 1 100 ? -19.722 -2.192 22.459 1.00 97.31 100 HIS A N 1
ATOM 777 C CA . HIS A 1 100 ? -20.122 -1.468 21.243 1.00 97.31 100 HIS A CA 1
ATOM 778 C C . HIS A 1 100 ? -19.494 -1.986 19.939 1.00 97.31 100 HIS A C 1
ATOM 780 O O . HIS A 1 100 ? -19.504 -1.279 18.927 1.00 97.31 100 HIS A O 1
ATOM 786 N N . GLY A 1 101 ? -18.973 -3.214 19.931 1.00 97.12 101 GLY A N 1
ATOM 787 C CA . GLY A 1 101 ? -18.348 -3.792 18.743 1.00 97.12 101 GLY A CA 1
ATOM 788 C C . GLY A 1 101 ? -17.574 -5.078 19.010 1.00 97.12 101 GLY A C 1
ATOM 789 O O . GLY A 1 101 ? -17.758 -5.732 20.036 1.00 97.12 101 GLY A O 1
ATOM 790 N N . SER A 1 102 ? -16.685 -5.432 18.088 1.00 97.19 102 SER A N 1
ATOM 791 C CA . SER A 1 102 ? -15.758 -6.557 18.232 1.00 97.19 102 SER A CA 1
ATOM 792 C C . SER A 1 102 ? -14.430 -6.273 17.535 1.00 97.19 102 SER A C 1
ATOM 794 O O . SER A 1 102 ? -14.357 -5.479 16.592 1.00 97.19 102 SER A O 1
ATOM 796 N N . ILE A 1 103 ? -13.372 -6.936 18.003 1.00 96.75 103 ILE A N 1
ATOM 797 C CA . ILE A 1 103 ? -12.089 -7.001 17.302 1.00 96.75 103 ILE A CA 1
ATOM 798 C C . ILE A 1 103 ? -11.811 -8.465 16.984 1.00 96.75 103 ILE A C 1
ATOM 800 O O . ILE A 1 103 ? -11.838 -9.324 17.864 1.00 96.75 103 ILE A O 1
ATOM 804 N N . ARG A 1 104 ? -11.530 -8.724 15.710 1.00 94.81 104 ARG A N 1
ATOM 805 C CA . ARG A 1 104 ? -11.213 -10.027 15.129 1.00 94.81 104 ARG A CA 1
ATOM 806 C C . ARG A 1 104 ? -9.775 -10.013 14.629 1.00 94.81 104 ARG A C 1
ATOM 808 O O . ARG A 1 104 ? -9.401 -9.103 13.896 1.00 94.81 104 ARG A O 1
ATOM 815 N N . TRP A 1 105 ? -8.999 -11.041 14.944 1.00 91.81 105 TRP A N 1
ATOM 816 C CA . TRP A 1 105 ? -7.669 -11.280 14.384 1.00 91.81 105 TRP A CA 1
ATOM 817 C C . TRP A 1 105 ? -7.645 -12.610 13.628 1.00 91.81 105 TRP A C 1
ATOM 819 O O . TRP A 1 105 ? -8.118 -13.622 14.139 1.00 91.81 105 TRP A O 1
ATOM 829 N N . ARG A 1 106 ? -7.088 -12.639 12.416 1.00 91.00 106 ARG A N 1
ATOM 830 C CA . ARG A 1 106 ? -6.997 -13.849 11.583 1.00 91.00 106 ARG A CA 1
ATOM 831 C C . ARG A 1 106 ? -5.631 -13.992 10.926 1.00 91.00 106 ARG A C 1
ATOM 833 O O . ARG A 1 106 ? -4.918 -13.015 10.700 1.00 91.00 106 ARG A O 1
ATOM 840 N N . LYS A 1 107 ? -5.292 -15.231 10.568 1.00 88.75 107 LYS A N 1
ATOM 841 C CA . LYS A 1 107 ? -4.103 -15.573 9.785 1.00 88.75 107 LYS A CA 1
ATOM 842 C C . LYS A 1 107 ? -4.507 -16.413 8.575 1.00 88.75 107 LYS A C 1
ATOM 844 O O . LYS A 1 107 ? -4.925 -17.555 8.734 1.00 88.75 107 LYS A O 1
ATOM 849 N N . TYR A 1 108 ? -4.310 -15.878 7.377 1.00 89.25 108 TYR A N 1
ATOM 850 C CA . TYR A 1 108 ? -4.552 -16.583 6.124 1.00 89.25 108 TYR A CA 1
ATOM 851 C C . TYR A 1 108 ? -3.243 -17.172 5.591 1.00 89.25 108 TYR A C 1
ATOM 853 O O . TYR A 1 108 ? -2.247 -16.460 5.429 1.00 89.25 108 TYR A O 1
ATOM 861 N N . ALA A 1 109 ? -3.245 -18.475 5.301 1.00 88.06 109 ALA A N 1
ATOM 862 C CA . ALA A 1 109 ? -2.166 -19.148 4.583 1.00 88.06 109 ALA A CA 1
ATOM 863 C C . ALA A 1 109 ? -2.235 -18.748 3.101 1.00 88.06 109 ALA A C 1
ATOM 865 O O . ALA A 1 109 ? -2.847 -19.425 2.279 1.00 88.06 109 ALA A O 1
ATOM 866 N N . ALA A 1 110 ? -1.654 -17.591 2.800 1.00 85.81 110 ALA A N 1
ATOM 867 C CA . ALA A 1 110 ? -1.804 -16.871 1.545 1.00 85.81 110 ALA A CA 1
ATOM 868 C C . ALA A 1 110 ? -0.432 -16.700 0.864 1.00 85.81 110 ALA A C 1
ATOM 870 O O . ALA A 1 110 ? 0.107 -15.591 0.848 1.00 85.81 110 ALA A O 1
ATOM 871 N N . PRO A 1 111 ? 0.194 -17.786 0.372 1.00 92.25 111 PRO A N 1
ATOM 872 C CA . PRO A 1 111 ? 1.528 -17.710 -0.201 1.00 92.25 111 PRO A CA 1
ATOM 873 C C . PRO A 1 111 ? 1.513 -16.982 -1.548 1.00 92.25 111 PRO A C 1
ATOM 875 O O . PRO A 1 111 ? 0.700 -17.299 -2.412 1.00 92.25 111 PRO A O 1
ATOM 878 N N . LEU A 1 112 ? 2.449 -16.051 -1.732 1.00 95.00 112 LEU A N 1
ATOM 879 C CA . LEU A 1 112 ? 2.761 -15.429 -3.020 1.00 95.00 112 LEU A CA 1
ATOM 880 C C . LEU A 1 112 ? 4.275 -15.316 -3.171 1.00 95.00 112 LEU A C 1
ATOM 882 O O . LEU A 1 112 ? 4.989 -15.061 -2.203 1.00 95.00 112 LEU A O 1
ATOM 886 N N . SER A 1 113 ? 4.765 -15.506 -4.385 1.00 96.12 113 SER A N 1
ATOM 887 C CA . SER A 1 113 ? 6.176 -15.435 -4.745 1.00 96.12 113 SER A CA 1
ATOM 888 C C . SER A 1 113 ? 6.388 -14.385 -5.827 1.00 96.12 113 SER A C 1
ATOM 890 O O . SER A 1 113 ? 5.699 -14.373 -6.847 1.00 96.12 113 SER A O 1
ATOM 892 N N . PHE A 1 114 ? 7.341 -13.493 -5.594 1.00 97.56 114 PHE A N 1
ATOM 893 C CA . PHE A 1 114 ? 7.633 -12.361 -6.461 1.00 97.56 114 PHE A CA 1
ATOM 894 C C . PHE A 1 114 ? 9.074 -12.474 -6.945 1.00 97.56 114 PHE A C 1
ATOM 896 O O . PHE A 1 114 ? 9.968 -12.795 -6.160 1.00 97.56 114 PHE A O 1
ATOM 903 N N . VAL A 1 115 ? 9.294 -12.193 -8.225 1.00 97.25 115 VAL A N 1
ATOM 904 C CA . VAL A 1 115 ? 10.621 -11.947 -8.799 1.00 97.25 115 VAL A CA 1
ATOM 905 C C . VAL A 1 115 ? 10.632 -10.552 -9.392 1.00 97.25 115 VAL A C 1
ATOM 907 O O . VAL A 1 115 ? 9.659 -10.146 -10.025 1.00 97.25 115 VAL A O 1
ATOM 910 N N . GLN A 1 116 ? 11.749 -9.856 -9.253 1.00 96.12 116 GLN A N 1
ATOM 911 C CA . GLN A 1 116 ? 12.064 -8.710 -10.080 1.00 96.12 116 GLN A CA 1
ATOM 912 C C . GLN A 1 116 ? 13.490 -8.852 -10.648 1.00 96.12 116 GLN A C 1
ATOM 914 O O . GLN A 1 116 ? 14.355 -9.480 -10.031 1.00 96.12 116 GLN A O 1
ATOM 919 N N . HIS A 1 117 ? 13.716 -8.334 -11.858 1.00 93.75 117 HIS A N 1
ATOM 920 C CA . HIS A 1 117 ? 15.037 -8.294 -12.491 1.00 93.75 117 HIS A CA 1
ATOM 921 C C . HIS A 1 117 ? 15.117 -7.151 -13.519 1.00 93.75 117 HIS A C 1
ATOM 923 O O . HIS A 1 117 ? 14.336 -7.138 -14.473 1.00 93.75 117 HIS A O 1
ATOM 929 N N . ASN A 1 118 ? 16.057 -6.213 -13.381 1.00 93.50 118 ASN A N 1
ATOM 930 C CA . ASN A 1 118 ? 16.498 -5.406 -14.525 1.00 93.50 118 ASN A CA 1
ATOM 931 C C . ASN A 1 118 ? 17.191 -6.339 -15.549 1.00 93.50 118 ASN A C 1
ATOM 933 O O . ASN A 1 118 ? 17.960 -7.213 -15.154 1.00 93.50 118 ASN A O 1
ATOM 937 N N . MET A 1 119 ? 16.887 -6.212 -16.844 1.00 93.06 119 MET A N 1
ATOM 938 C CA . MET A 1 119 ? 17.401 -7.058 -17.934 1.00 93.06 119 MET A CA 1
ATOM 939 C C . MET A 1 119 ? 18.515 -6.414 -18.779 1.00 93.06 119 MET A C 1
ATOM 941 O O . MET A 1 119 ? 19.110 -7.112 -19.600 1.00 93.06 119 MET A O 1
ATOM 945 N N . ALA A 1 120 ? 18.796 -5.117 -18.620 1.00 89.25 120 ALA A N 1
ATOM 946 C CA . ALA A 1 120 ? 19.767 -4.347 -19.411 1.00 89.25 120 ALA A CA 1
ATOM 947 C C . ALA A 1 120 ? 19.598 -4.424 -20.955 1.00 89.25 120 ALA A C 1
ATOM 949 O O . ALA A 1 120 ? 20.551 -4.180 -21.708 1.00 89.25 120 ALA A O 1
ATOM 950 N N . LEU A 1 121 ? 18.415 -4.793 -21.472 1.00 91.12 121 LEU A N 1
ATOM 951 C CA . LEU A 1 121 ? 18.129 -4.986 -22.905 1.00 91.12 121 LEU A CA 1
ATOM 952 C C . LEU A 1 121 ? 17.835 -3.639 -23.605 1.00 91.12 121 LEU A C 1
ATOM 954 O O . LEU A 1 121 ? 16.786 -3.450 -24.224 1.00 91.12 121 LEU A O 1
ATOM 958 N N . LEU A 1 122 ? 18.807 -2.720 -23.543 1.00 86.62 122 LEU A N 1
ATOM 959 C CA . LEU A 1 122 ? 18.816 -1.384 -24.168 1.00 86.62 122 LEU A CA 1
ATOM 960 C C . LEU A 1 122 ? 18.316 -1.378 -25.634 1.00 86.62 122 LEU A C 1
ATOM 962 O O . LEU A 1 122 ? 18.555 -2.357 -26.348 1.00 86.62 122 LEU A O 1
ATOM 966 N N . PRO A 1 123 ? 17.675 -0.304 -26.130 1.00 82.75 123 PRO A N 1
ATOM 967 C CA . PRO A 1 123 ? 17.191 -0.229 -27.513 1.00 82.75 123 PRO A CA 1
ATOM 968 C C . PRO A 1 123 ? 18.338 -0.194 -28.544 1.00 82.75 123 PRO A C 1
ATOM 970 O O . PRO A 1 123 ? 19.465 0.190 -28.235 1.00 82.75 123 PRO A O 1
ATOM 973 N N . PHE A 1 124 ? 18.065 -0.601 -29.789 1.00 66.44 124 PHE A N 1
ATOM 974 C CA . PHE A 1 124 ? 19.032 -0.553 -30.900 1.00 66.44 124 PHE A CA 1
ATOM 975 C C . PHE A 1 124 ? 19.400 0.908 -31.252 1.00 66.44 124 PHE A C 1
ATOM 977 O O . PHE A 1 124 ? 18.496 1.737 -31.300 1.00 66.44 124 PHE A O 1
ATOM 984 N N . PRO A 1 125 ? 20.676 1.253 -31.547 1.00 65.38 125 PRO A N 1
ATOM 985 C CA . PRO A 1 125 ? 21.846 0.387 -31.770 1.00 65.38 125 PRO A CA 1
ATOM 986 C C . PRO A 1 125 ? 22.629 -0.018 -30.503 1.00 65.38 125 PRO A C 1
ATOM 988 O O . PRO A 1 125 ? 23.781 -0.444 -30.598 1.00 65.38 125 PRO A O 1
ATOM 991 N N . GLY A 1 126 ? 22.035 0.098 -29.314 1.00 70.06 126 GLY A N 1
ATOM 992 C CA . GLY A 1 126 ? 22.639 -0.281 -28.039 1.00 70.06 126 GLY A CA 1
ATOM 993 C C . GLY A 1 126 ? 22.994 -1.770 -27.924 1.00 70.06 126 GLY A C 1
ATOM 994 O O . GLY A 1 126 ? 22.207 -2.670 -28.231 1.00 70.06 126 GLY A O 1
ATOM 995 N N . ASN A 1 127 ? 24.201 -2.039 -27.419 1.00 68.94 127 ASN A N 1
ATOM 996 C CA . ASN A 1 127 ? 24.685 -3.389 -27.143 1.00 68.94 127 ASN A CA 1
ATOM 997 C C . ASN A 1 127 ? 24.302 -3.833 -25.724 1.00 68.94 127 ASN A C 1
ATOM 999 O O . ASN A 1 127 ? 25.000 -3.488 -24.770 1.00 68.94 127 ASN A O 1
ATOM 1003 N N . TYR A 1 128 ? 23.284 -4.687 -25.589 1.00 73.62 128 TYR A N 1
ATOM 1004 C CA . TYR A 1 128 ? 23.052 -5.459 -24.359 1.00 73.62 128 TYR A CA 1
ATOM 1005 C C . TYR A 1 128 ? 24.337 -6.203 -23.961 1.00 73.62 128 TYR A C 1
ATOM 1007 O O . TYR A 1 128 ? 24.786 -7.099 -24.682 1.00 73.62 128 TYR A O 1
ATOM 1015 N N . LYS A 1 129 ? 24.958 -5.780 -22.851 1.00 73.12 129 LYS A N 1
ATOM 1016 C CA . LYS A 1 129 ? 26.182 -6.350 -22.250 1.00 73.12 129 LYS A CA 1
ATOM 1017 C C . LYS A 1 129 ? 27.231 -6.832 -23.275 1.00 73.12 129 LYS A C 1
ATOM 1019 O O . LYS A 1 129 ? 27.858 -7.876 -23.095 1.00 73.12 129 LYS A O 1
ATOM 1024 N N . GLY A 1 130 ? 27.383 -6.094 -24.378 1.00 62.47 130 GLY A N 1
ATOM 1025 C CA . GLY A 1 130 ? 28.303 -6.378 -25.484 1.00 62.47 130 GLY A CA 1
ATOM 1026 C C . GLY A 1 130 ? 27.948 -7.504 -26.477 1.00 62.47 130 GLY A C 1
ATOM 1027 O O . GLY A 1 130 ? 28.749 -7.701 -27.386 1.00 62.47 130 GLY A O 1
ATOM 1028 N N . SER A 1 131 ? 26.860 -8.286 -26.322 1.00 70.56 131 SER A N 1
ATOM 1029 C CA . SER A 1 131 ? 26.373 -9.317 -27.292 1.00 70.56 131 SER A CA 1
ATOM 1030 C C . SER A 1 131 ? 25.263 -10.236 -26.716 1.00 70.56 131 SER A C 1
ATOM 1032 O O . SER A 1 131 ? 24.946 -10.176 -25.537 1.00 70.56 131 SER A O 1
ATOM 1034 N N . GLU A 1 132 ? 24.729 -11.162 -27.530 1.00 80.62 132 GLU A N 1
ATOM 1035 C CA . GLU A 1 132 ? 23.953 -12.353 -27.098 1.00 80.62 132 GLU A CA 1
ATOM 1036 C C . GLU A 1 132 ? 22.606 -12.097 -26.375 1.00 80.62 132 GLU A C 1
ATOM 1038 O O . GLU A 1 132 ? 22.276 -12.787 -25.407 1.00 80.62 132 GLU A O 1
ATOM 1043 N N . ARG A 1 133 ? 21.794 -11.159 -26.888 1.00 88.69 133 ARG A N 1
ATOM 1044 C CA . ARG A 1 133 ? 20.424 -10.861 -26.402 1.00 88.69 133 ARG A CA 1
ATOM 1045 C C . ARG A 1 133 ? 19.540 -12.108 -26.298 1.00 88.69 133 ARG A C 1
ATOM 1047 O O . ARG A 1 133 ? 18.994 -12.386 -25.232 1.00 88.69 133 ARG A O 1
ATOM 1054 N N . ASP A 1 134 ? 19.482 -12.912 -27.362 1.00 90.81 134 ASP A N 1
ATOM 1055 C CA . ASP A 1 134 ? 18.641 -14.116 -27.421 1.00 90.81 134 ASP A CA 1
ATOM 1056 C C . ASP A 1 134 ? 18.933 -15.097 -26.278 1.00 90.81 134 ASP A C 1
ATOM 1058 O O . ASP A 1 134 ? 18.007 -15.606 -25.654 1.00 90.81 134 ASP A O 1
ATOM 1062 N N . LYS A 1 135 ? 20.214 -15.296 -25.928 1.00 90.25 135 LYS A N 1
ATOM 1063 C CA . LYS A 1 135 ? 20.615 -16.196 -24.832 1.00 90.25 135 LYS A CA 1
ATOM 1064 C C . LYS A 1 135 ? 20.203 -15.673 -23.455 1.00 90.25 135 LYS A C 1
ATOM 1066 O O . LYS A 1 135 ? 19.970 -16.466 -22.545 1.00 90.25 135 LYS A O 1
ATOM 1071 N N . ALA A 1 136 ? 20.127 -14.353 -23.277 1.00 91.06 136 ALA A N 1
ATOM 1072 C CA . ALA A 1 136 ? 19.606 -13.749 -22.052 1.00 91.06 136 ALA A CA 1
ATOM 1073 C C . ALA A 1 136 ? 18.091 -13.960 -21.937 1.00 91.06 136 ALA A C 1
ATOM 1075 O O . ALA A 1 136 ? 17.606 -14.348 -20.876 1.00 91.06 136 ALA A O 1
ATOM 1076 N N . ILE A 1 137 ? 17.363 -13.804 -23.046 1.00 95.56 137 ILE A N 1
ATOM 1077 C CA . ILE A 1 137 ? 15.925 -14.088 -23.134 1.00 95.56 137 ILE A CA 1
ATOM 1078 C C . ILE A 1 137 ? 15.647 -15.591 -22.944 1.00 95.56 137 ILE A C 1
ATOM 1080 O O . ILE A 1 137 ? 14.709 -15.949 -22.231 1.00 95.56 137 ILE A O 1
ATOM 1084 N N . ASP A 1 138 ? 16.473 -16.478 -23.507 1.00 95.62 138 ASP A N 1
ATOM 1085 C CA . ASP A 1 138 ? 16.414 -17.928 -23.280 1.00 95.62 138 ASP A CA 1
ATOM 1086 C C . ASP A 1 138 ? 16.575 -18.269 -21.796 1.00 95.62 138 ASP A C 1
ATOM 1088 O O . ASP A 1 138 ? 15.691 -18.890 -21.201 1.00 95.62 138 ASP A O 1
ATOM 1092 N N . ALA A 1 139 ? 17.669 -17.814 -21.179 1.00 94.12 139 ALA A N 1
ATOM 1093 C CA . ALA A 1 139 ? 17.964 -18.100 -19.782 1.00 94.12 139 ALA A CA 1
ATOM 1094 C C . ALA A 1 139 ? 16.953 -17.469 -18.816 1.00 94.12 139 ALA A C 1
ATOM 1096 O O . ALA A 1 139 ? 16.606 -18.099 -17.818 1.00 94.12 139 ALA A O 1
ATOM 1097 N N . LEU A 1 140 ? 16.426 -16.276 -19.109 1.00 96.00 140 LEU A N 1
ATOM 1098 C CA . LEU A 1 140 ? 15.301 -15.689 -18.378 1.00 96.00 140 LEU A CA 1
ATOM 1099 C C . LEU A 1 140 ? 14.075 -16.609 -18.437 1.00 96.00 140 LEU A C 1
ATOM 1101 O O . LEU A 1 140 ? 13.501 -16.962 -17.405 1.00 96.00 140 LEU A O 1
ATOM 1105 N N . VAL A 1 141 ? 13.676 -17.010 -19.647 1.00 98.00 141 VAL A N 1
ATOM 1106 C CA . VAL A 1 141 ? 12.495 -17.846 -19.877 1.00 98.00 141 VAL A CA 1
ATOM 1107 C C . VAL A 1 141 ? 12.629 -19.194 -19.170 1.00 98.00 141 VAL A C 1
ATOM 1109 O O . VAL A 1 141 ? 11.675 -19.635 -18.526 1.00 98.00 141 VAL A O 1
ATOM 1112 N N . ASP A 1 142 ? 13.792 -19.837 -19.235 1.00 96.88 142 ASP A N 1
ATOM 1113 C CA . ASP A 1 142 ? 13.993 -21.150 -18.625 1.00 96.88 142 ASP A CA 1
ATOM 1114 C C . ASP A 1 142 ? 14.182 -21.074 -17.099 1.00 96.88 142 ASP A C 1
ATOM 1116 O O . ASP A 1 142 ? 13.645 -21.925 -16.384 1.00 96.88 142 ASP A O 1
ATOM 1120 N N . ASN A 1 143 ? 14.790 -20.006 -16.560 1.00 95.19 143 ASN A N 1
ATOM 1121 C CA . ASN A 1 143 ? 14.759 -19.744 -15.117 1.00 95.19 143 ASN A CA 1
ATOM 1122 C C . ASN A 1 143 ? 13.324 -19.523 -14.619 1.00 95.19 143 ASN A C 1
ATOM 1124 O O . ASN A 1 143 ? 12.929 -20.154 -13.641 1.00 95.19 143 ASN A O 1
ATOM 1128 N N . LEU A 1 144 ? 12.505 -18.720 -15.308 1.00 97.38 144 LEU A N 1
ATOM 1129 C CA . LEU A 1 144 ? 11.104 -18.486 -14.930 1.00 97.38 144 LEU A CA 1
ATOM 1130 C C . LEU A 1 144 ? 10.205 -19.722 -15.109 1.00 97.38 144 LEU A C 1
ATOM 1132 O O . LEU A 1 144 ? 9.241 -19.887 -14.358 1.00 97.38 144 LEU A O 1
ATOM 1136 N N . ARG A 1 145 ? 10.523 -20.623 -16.047 1.00 97.50 145 ARG A N 1
ATOM 1137 C CA . ARG A 1 145 ? 9.883 -21.949 -16.172 1.00 97.50 145 ARG A CA 1
ATOM 1138 C C . ARG A 1 145 ? 10.262 -22.902 -15.039 1.00 97.50 145 ARG A C 1
ATOM 1140 O O . ARG A 1 145 ? 9.428 -23.721 -14.656 1.00 97.50 145 ARG A O 1
ATOM 1147 N N . ARG A 1 146 ? 11.485 -22.790 -14.508 1.00 94.75 146 ARG A N 1
ATOM 1148 C CA . ARG A 1 146 ? 12.010 -23.586 -13.386 1.00 94.75 146 ARG A CA 1
ATOM 1149 C C . ARG A 1 146 ? 11.497 -23.097 -12.029 1.00 94.75 146 ARG A C 1
ATOM 1151 O O . ARG A 1 146 ? 11.048 -23.910 -11.230 1.00 94.75 146 ARG A O 1
ATOM 1158 N N . THR A 1 147 ? 11.564 -21.793 -11.764 1.00 93.81 147 THR A N 1
ATOM 1159 C CA . THR A 1 147 ? 11.219 -21.190 -10.461 1.00 93.81 147 THR A CA 1
ATOM 1160 C C . THR A 1 147 ? 9.727 -20.908 -10.316 1.00 93.81 147 THR A C 1
ATOM 1162 O O . THR A 1 147 ? 9.189 -21.041 -9.220 1.00 93.81 147 THR A O 1
ATOM 1165 N N . ARG A 1 148 ? 9.050 -20.553 -11.418 1.00 97.12 148 ARG A N 1
ATOM 1166 C CA . ARG A 1 148 ? 7.611 -20.248 -11.494 1.00 97.12 148 ARG A CA 1
ATOM 1167 C C . ARG A 1 148 ? 7.098 -19.351 -10.348 1.00 97.12 148 ARG A C 1
ATOM 1169 O O . ARG A 1 148 ? 6.136 -19.759 -9.684 1.00 97.12 148 ARG A O 1
ATOM 1176 N N . PRO A 1 149 ? 7.669 -18.148 -10.123 1.00 97.75 149 PRO A N 1
ATOM 1177 C CA . PRO A 1 149 ? 7.076 -17.145 -9.235 1.00 97.75 149 PRO A CA 1
ATOM 1178 C C . PRO A 1 149 ? 5.627 -16.822 -9.634 1.00 97.75 149 PRO A C 1
ATOM 1180 O O . PRO A 1 149 ? 5.162 -17.194 -10.708 1.00 97.75 149 PRO A O 1
ATOM 1183 N N . ASP A 1 150 ? 4.845 -16.203 -8.758 1.00 98.44 150 ASP A N 1
ATOM 1184 C CA . ASP A 1 150 ? 3.454 -15.816 -9.033 1.00 98.44 150 ASP A CA 1
ATOM 1185 C C . ASP A 1 150 ? 3.342 -14.520 -9.840 1.00 98.44 150 ASP A C 1
ATOM 1187 O O . ASP A 1 150 ? 2.457 -14.404 -10.694 1.00 98.44 150 ASP A O 1
ATOM 1191 N N . VAL A 1 151 ? 4.271 -13.590 -9.606 1.00 98.62 151 VAL A N 1
ATOM 1192 C CA . VAL A 1 151 ? 4.408 -12.326 -10.338 1.00 98.62 151 VAL A CA 1
ATOM 1193 C C . VAL A 1 151 ? 5.885 -12.075 -10.650 1.00 98.62 151 VAL A C 1
ATOM 1195 O O . VAL A 1 151 ? 6.757 -12.363 -9.827 1.00 98.62 151 VAL A O 1
ATOM 1198 N N . VAL A 1 152 ? 6.159 -11.538 -11.838 1.00 98.81 152 VAL A N 1
ATOM 1199 C CA . VAL A 1 152 ? 7.494 -11.123 -12.291 1.00 98.81 152 VAL A CA 1
ATOM 1200 C C . VAL A 1 152 ? 7.449 -9.654 -12.693 1.00 98.81 152 VAL A C 1
ATOM 1202 O O . VAL A 1 152 ? 6.564 -9.267 -13.453 1.00 98.81 152 VAL A O 1
ATOM 1205 N N . GLY A 1 153 ? 8.401 -8.852 -12.228 1.00 98.56 153 GLY A N 1
ATOM 1206 C CA . GLY A 1 153 ? 8.685 -7.522 -12.762 1.00 98.56 153 GLY A CA 1
ATOM 1207 C C . GLY A 1 153 ? 10.001 -7.502 -13.528 1.00 98.56 153 GLY A C 1
ATOM 1208 O O . GLY A 1 153 ? 11.032 -7.874 -12.977 1.00 98.56 153 GLY A O 1
ATOM 1209 N N . LEU A 1 154 ? 9.985 -7.069 -14.783 1.00 98.38 154 LEU A N 1
ATOM 1210 C CA . LEU A 1 154 ? 11.194 -6.879 -15.581 1.00 98.38 154 LEU A CA 1
ATOM 1211 C C . LEU A 1 154 ? 11.364 -5.395 -15.904 1.00 98.38 154 LEU A C 1
ATOM 1213 O O . LEU A 1 154 ? 10.401 -4.758 -16.331 1.00 98.38 154 LEU A O 1
ATOM 1217 N N . SER A 1 155 ? 12.573 -4.875 -15.708 1.00 97.06 155 SER A N 1
ATOM 1218 C CA . SER A 1 155 ? 12.983 -3.526 -16.129 1.00 97.06 155 SER A CA 1
ATOM 1219 C C . SER A 1 155 ? 13.964 -3.628 -17.303 1.00 97.06 155 SER A C 1
ATOM 1221 O O . SER A 1 155 ? 14.579 -4.676 -17.493 1.00 97.06 155 SER A O 1
ATOM 1223 N N . GLU A 1 156 ? 14.108 -2.559 -18.089 1.00 94.38 156 GLU A N 1
ATOM 1224 C CA . GLU A 1 156 ? 14.963 -2.504 -19.289 1.00 94.38 156 GLU A CA 1
ATOM 1225 C C . GLU A 1 156 ? 14.739 -3.639 -20.303 1.00 94.38 156 GLU A C 1
ATOM 1227 O O . GLU A 1 156 ? 15.682 -4.281 -20.756 1.00 94.38 156 GLU A O 1
ATOM 1232 N N . VAL A 1 157 ? 13.489 -3.892 -20.690 1.00 94.88 157 VAL A N 1
ATOM 1233 C CA . VAL A 1 157 ? 13.132 -4.722 -21.854 1.00 94.88 157 VAL A CA 1
ATOM 1234 C C . VAL A 1 157 ? 12.577 -3.808 -22.946 1.00 94.88 157 VAL A C 1
ATOM 1236 O O . VAL A 1 157 ? 11.402 -3.885 -23.286 1.00 94.88 157 VAL A O 1
ATOM 1239 N N . PHE A 1 158 ? 13.392 -2.879 -23.449 1.00 92.44 158 PHE A N 1
ATOM 1240 C CA . PHE A 1 158 ? 12.927 -1.760 -24.284 1.00 92.44 158 PHE A CA 1
ATOM 1241 C C . PHE A 1 158 ? 12.362 -2.174 -25.653 1.00 92.44 158 PHE A C 1
ATOM 1243 O O . PHE A 1 158 ? 11.463 -1.523 -26.165 1.00 92.44 158 PHE A O 1
ATOM 1250 N N . VAL A 1 159 ? 12.828 -3.278 -26.245 1.00 91.44 159 VAL A N 1
ATOM 1251 C CA . VAL A 1 159 ? 12.373 -3.700 -27.582 1.00 91.44 159 VAL A CA 1
ATOM 1252 C C . VAL A 1 159 ? 11.059 -4.490 -27.496 1.00 91.44 159 VAL A C 1
ATOM 1254 O O . VAL A 1 159 ? 10.985 -5.542 -26.856 1.00 91.44 159 VAL A O 1
ATOM 1257 N N . ASP A 1 160 ? 10.015 -4.020 -28.182 1.00 91.31 160 ASP A N 1
ATOM 1258 C CA . ASP A 1 160 ? 8.664 -4.592 -28.062 1.00 91.31 160 ASP A CA 1
ATOM 1259 C C . ASP A 1 160 ? 8.541 -6.022 -28.638 1.00 91.31 160 ASP A C 1
ATOM 1261 O O . ASP A 1 160 ? 7.839 -6.866 -28.076 1.00 91.31 160 ASP A O 1
ATOM 1265 N N . ASP A 1 161 ? 9.329 -6.375 -29.664 1.00 92.88 161 ASP A N 1
ATOM 1266 C CA . ASP A 1 161 ? 9.471 -7.762 -30.149 1.00 92.88 161 ASP A CA 1
ATOM 1267 C C . ASP A 1 161 ? 10.098 -8.702 -29.095 1.00 92.88 161 ASP A C 1
ATOM 1269 O O . ASP A 1 161 ? 9.765 -9.892 -29.026 1.00 92.88 161 ASP A O 1
ATOM 1273 N N . GLU A 1 162 ? 10.966 -8.186 -28.218 1.00 95.00 162 GLU A N 1
ATOM 1274 C CA . GLU A 1 162 ? 11.555 -8.952 -27.112 1.00 95.00 162 GLU A CA 1
ATOM 1275 C C . GLU A 1 162 ? 10.532 -9.134 -25.986 1.00 95.00 162 GLU A C 1
ATOM 1277 O O . GLU A 1 162 ? 10.315 -10.266 -25.534 1.00 95.00 162 GLU A O 1
ATOM 1282 N N . LYS A 1 163 ? 9.793 -8.071 -25.621 1.00 96.12 163 LYS A N 1
ATOM 1283 C CA . LYS A 1 163 ? 8.606 -8.189 -24.754 1.00 96.12 163 LYS A CA 1
ATOM 1284 C C . LYS A 1 163 ? 7.612 -9.197 -25.330 1.00 96.12 163 LYS A C 1
ATOM 1286 O O . LYS A 1 163 ? 7.089 -10.044 -24.605 1.00 96.12 163 LYS A O 1
ATOM 1291 N N . GLY A 1 164 ? 7.318 -9.124 -26.627 1.00 97.75 164 GLY A N 1
ATOM 1292 C CA . GLY A 1 164 ? 6.425 -10.029 -27.352 1.00 97.75 164 GLY A CA 1
ATOM 1293 C C . GLY A 1 164 ? 6.905 -11.479 -27.291 1.00 97.75 164 GLY A C 1
ATOM 1294 O O . GLY A 1 164 ? 6.123 -12.385 -26.991 1.00 97.75 164 GLY A O 1
ATOM 1295 N N . THR A 1 165 ? 8.205 -11.700 -27.472 1.00 98.06 165 THR A N 1
ATOM 1296 C CA . THR A 1 165 ? 8.855 -13.014 -27.384 1.00 98.06 165 THR A CA 1
ATOM 1297 C C . THR A 1 165 ? 8.789 -13.600 -25.972 1.00 98.06 165 THR A C 1
ATOM 1299 O O . THR A 1 165 ? 8.376 -14.754 -25.817 1.00 98.06 165 THR A O 1
ATOM 1302 N N . ILE A 1 166 ? 9.106 -12.819 -24.934 1.00 98.50 166 ILE A N 1
ATOM 1303 C CA . ILE A 1 166 ? 9.003 -13.237 -23.524 1.00 98.50 166 ILE A CA 1
ATOM 1304 C C . ILE A 1 166 ? 7.548 -13.597 -23.182 1.00 98.50 166 ILE A C 1
ATOM 1306 O O . ILE A 1 166 ? 7.279 -14.719 -22.736 1.00 98.50 166 ILE A O 1
ATOM 1310 N N . ARG A 1 167 ? 6.594 -12.699 -23.483 1.00 98.44 167 ARG A N 1
ATOM 1311 C CA . ARG A 1 167 ? 5.145 -12.917 -23.304 1.00 98.44 167 ARG A CA 1
ATOM 1312 C C . ARG A 1 167 ? 4.688 -14.213 -23.985 1.00 98.44 167 ARG A C 1
ATOM 1314 O O . ARG A 1 167 ? 4.099 -15.082 -23.344 1.00 98.44 167 ARG A O 1
ATOM 1321 N N . LYS A 1 168 ? 5.020 -14.398 -25.267 1.00 98.56 168 LYS A N 1
ATOM 1322 C CA . LYS A 1 168 ? 4.658 -15.578 -26.076 1.00 98.56 168 LYS A CA 1
ATOM 1323 C C . LYS A 1 168 ? 5.228 -16.884 -25.512 1.00 98.56 168 LYS A C 1
ATOM 1325 O O . LYS A 1 168 ? 4.511 -17.883 -25.460 1.00 98.56 168 LYS A O 1
ATOM 1330 N N . ARG A 1 169 ? 6.489 -16.888 -25.062 1.00 98.69 169 ARG A N 1
ATOM 1331 C CA . ARG A 1 169 ? 7.192 -18.080 -24.539 1.00 98.69 169 ARG A CA 1
ATOM 1332 C C . ARG A 1 169 ? 6.764 -18.496 -23.129 1.00 98.69 169 ARG A C 1
ATOM 1334 O O . ARG A 1 169 ? 6.975 -19.660 -22.767 1.00 98.69 169 ARG A O 1
ATOM 1341 N N . LEU A 1 170 ? 6.180 -17.573 -22.358 1.00 98.62 170 LEU A N 1
ATOM 1342 C CA . LEU A 1 170 ? 5.746 -17.777 -20.971 1.00 98.62 170 LEU A CA 1
ATOM 1343 C C . LEU A 1 170 ? 4.220 -17.746 -20.764 1.00 98.62 170 LEU A C 1
ATOM 1345 O O . LEU A 1 170 ? 3.774 -18.036 -19.657 1.00 98.62 170 LEU A O 1
ATOM 1349 N N . ARG A 1 171 ? 3.410 -17.483 -21.801 1.00 98.44 171 ARG A N 1
ATOM 1350 C CA . ARG A 1 171 ? 1.933 -17.373 -21.741 1.00 98.44 171 ARG A CA 1
ATOM 1351 C C . ARG A 1 171 ? 1.212 -18.519 -21.009 1.00 98.44 171 ARG A C 1
ATOM 1353 O O . ARG A 1 171 ? 0.161 -18.303 -20.419 1.00 98.44 171 ARG A O 1
ATOM 1360 N N . ALA A 1 172 ? 1.764 -19.735 -21.036 1.00 98.19 172 ALA A N 1
ATOM 1361 C CA . ALA A 1 172 ? 1.218 -20.906 -20.334 1.00 98.19 172 ALA A CA 1
ATOM 1362 C C . ALA A 1 172 ? 1.471 -20.911 -18.806 1.00 98.19 172 ALA A C 1
ATOM 1364 O O . ALA A 1 172 ? 0.978 -21.788 -18.097 1.00 98.19 172 ALA A O 1
ATOM 1365 N N . ILE A 1 173 ? 2.262 -19.960 -18.303 1.00 98.56 173 ILE A N 1
ATOM 1366 C CA . ILE A 1 173 ? 2.531 -19.714 -16.879 1.00 98.56 173 ILE A CA 1
ATOM 1367 C C . ILE A 1 173 ? 1.967 -18.344 -16.484 1.00 98.56 173 ILE A C 1
ATOM 1369 O O . ILE A 1 173 ? 1.282 -18.251 -15.470 1.00 98.56 173 ILE A O 1
ATOM 1373 N N . TYR A 1 174 ? 2.206 -17.317 -17.306 1.00 98.69 174 TYR A N 1
ATOM 1374 C CA . TYR A 1 174 ? 1.726 -15.948 -17.105 1.00 98.69 174 TYR A CA 1
ATOM 1375 C C . TYR A 1 174 ? 0.763 -15.551 -18.236 1.00 98.69 174 TYR A C 1
ATOM 1377 O O . TYR A 1 174 ? 1.193 -14.987 -19.246 1.00 98.69 174 TYR A O 1
ATOM 1385 N N . PRO A 1 175 ? -0.539 -15.877 -18.125 1.00 98.50 175 PRO A N 1
ATOM 1386 C CA . PRO A 1 175 ? -1.532 -15.472 -19.117 1.00 98.50 175 PRO A CA 1
ATOM 1387 C C . PRO A 1 175 ? -1.873 -13.974 -19.042 1.00 98.50 175 PRO A C 1
ATOM 1389 O O . PRO A 1 175 ? -2.434 -13.442 -19.999 1.00 98.50 175 PRO A O 1
ATOM 1392 N N . HIS A 1 176 ? -1.520 -13.295 -17.944 1.00 98.69 176 HIS A N 1
ATOM 1393 C CA . HIS A 1 176 ? -1.771 -11.873 -17.709 1.00 98.69 176 HIS A CA 1
ATOM 1394 C C . HIS A 1 176 ? -0.454 -11.087 -17.646 1.00 98.69 176 HIS A C 1
ATOM 1396 O O . HIS A 1 176 ? 0.544 -11.585 -17.120 1.00 98.69 176 HIS A O 1
ATOM 1402 N N . HIS A 1 177 ? -0.439 -9.868 -18.186 1.00 98.44 177 HIS A N 1
ATOM 1403 C CA . HIS A 1 177 ? 0.740 -9.003 -18.215 1.00 98.44 177 HIS A CA 1
ATOM 1404 C C . HIS A 1 177 ? 0.357 -7.531 -18.405 1.00 98.44 177 HIS A C 1
ATOM 1406 O O . HIS A 1 177 ? -0.716 -7.258 -18.934 1.00 98.44 177 HIS A O 1
ATOM 1412 N N . LYS A 1 178 ? 1.271 -6.620 -18.058 1.00 97.75 178 LYS A N 1
ATOM 1413 C CA . LYS A 1 178 ? 1.235 -5.195 -18.424 1.00 97.75 178 LYS A CA 1
ATOM 1414 C C . LYS A 1 178 ? 2.639 -4.737 -18.824 1.00 97.75 178 LYS A C 1
ATOM 1416 O O . LYS A 1 178 ? 3.616 -5.182 -18.224 1.00 97.75 178 LYS A O 1
ATOM 1421 N N . SER A 1 179 ? 2.746 -3.863 -19.816 1.00 97.00 179 SER A N 1
ATOM 1422 C CA . SER A 1 179 ? 4.003 -3.245 -20.264 1.00 97.00 179 SER A CA 1
ATOM 1423 C C . SER A 1 179 ? 3.880 -1.721 -20.352 1.00 97.00 179 SER A C 1
ATOM 1425 O O . SER A 1 179 ? 2.781 -1.188 -20.170 1.00 97.00 179 SER A O 1
ATOM 1427 N N . GLY A 1 180 ? 5.008 -1.048 -20.591 1.00 94.31 180 GLY A N 1
ATOM 1428 C CA . GLY A 1 180 ? 5.119 0.408 -20.723 1.00 94.31 180 GLY A CA 1
ATOM 1429 C C . GLY A 1 180 ? 5.890 1.034 -19.547 1.00 94.31 180 GLY A C 1
ATOM 1430 O O . GLY A 1 180 ? 6.825 0.401 -19.056 1.00 94.31 180 GLY A O 1
ATOM 1431 N N . PRO A 1 181 ? 5.494 2.220 -19.045 1.00 93.44 181 PRO A N 1
ATOM 1432 C CA . PRO A 1 181 ? 4.533 3.130 -19.673 1.00 93.44 181 PRO A CA 1
ATOM 1433 C C . PRO A 1 181 ? 5.034 3.549 -21.065 1.00 93.44 181 PRO A C 1
ATOM 1435 O O . PRO A 1 181 ? 6.184 3.290 -21.412 1.00 93.44 181 PRO A O 1
ATOM 1438 N N . ASP A 1 182 ? 4.131 4.059 -21.889 1.00 90.06 182 ASP A N 1
ATOM 1439 C CA . ASP A 1 182 ? 4.326 4.180 -23.332 1.00 90.06 182 ASP A CA 1
ATOM 1440 C C . ASP A 1 182 ? 3.331 5.202 -23.891 1.00 90.06 182 ASP A C 1
ATOM 1442 O O . ASP A 1 182 ? 2.211 5.290 -23.372 1.00 90.06 182 ASP A O 1
ATOM 1446 N N . GLU A 1 183 ? 3.720 5.932 -24.932 1.00 84.62 183 GLU A N 1
ATOM 1447 C CA . GLU A 1 183 ? 2.870 6.899 -25.629 1.00 84.62 183 GLU A CA 1
ATOM 1448 C C . GLU A 1 183 ? 3.216 6.997 -27.126 1.00 84.62 183 GLU A C 1
ATOM 1450 O O . GLU A 1 183 ? 4.038 6.249 -27.646 1.00 84.62 183 GLU A O 1
ATOM 1455 N N . ALA A 1 184 ? 2.510 7.853 -27.867 1.00 77.75 184 ALA A N 1
ATOM 1456 C CA . ALA A 1 184 ? 2.555 7.881 -29.331 1.00 77.75 184 ALA A CA 1
ATOM 1457 C C . ALA A 1 184 ? 3.602 8.869 -29.892 1.00 77.75 184 ALA A C 1
ATOM 1459 O O . ALA A 1 184 ? 3.272 9.676 -30.764 1.00 77.75 184 ALA A O 1
ATOM 1460 N N . ASP A 1 185 ? 4.837 8.821 -29.384 1.00 74.75 185 ASP A N 1
ATOM 1461 C CA . ASP A 1 185 ? 5.872 9.837 -29.621 1.00 74.75 185 ASP A CA 1
ATOM 1462 C C . ASP A 1 185 ? 7.143 9.299 -30.351 1.00 74.75 185 ASP A C 1
ATOM 1464 O O . ASP A 1 185 ? 7.038 8.446 -31.239 1.00 74.75 185 ASP A O 1
ATOM 1468 N N . LEU A 1 186 ? 8.331 9.865 -30.088 1.00 66.00 186 LEU A N 1
ATOM 1469 C CA . LEU A 1 186 ? 9.633 9.452 -30.640 1.00 66.00 186 LEU A CA 1
ATOM 1470 C C . LEU A 1 186 ? 10.562 8.769 -29.617 1.00 66.00 186 LEU A C 1
ATOM 1472 O O . LEU A 1 186 ? 11.579 8.195 -30.023 1.00 66.00 186 LEU A O 1
ATOM 1476 N N . GLU A 1 187 ? 10.265 8.851 -28.323 1.00 73.75 187 GLU A N 1
ATOM 1477 C CA . GLU A 1 187 ? 10.968 8.142 -27.261 1.00 73.75 187 GLU A CA 1
ATOM 1478 C C . GLU A 1 187 ? 10.680 6.628 -27.301 1.00 73.75 187 GLU A C 1
ATOM 1480 O O . GLU A 1 187 ? 9.728 6.137 -27.906 1.00 73.75 187 GLU A O 1
ATOM 1485 N N . SER A 1 188 ? 11.548 5.840 -26.665 1.00 82.62 188 SER A N 1
ATOM 1486 C CA . SER A 1 188 ? 11.256 4.431 -26.379 1.00 82.62 188 SER A CA 1
ATOM 1487 C C . SER A 1 188 ? 10.182 4.321 -25.292 1.00 82.62 188 SER A C 1
ATOM 1489 O O . SER A 1 188 ? 10.110 5.172 -24.411 1.00 82.62 188 SER A O 1
ATOM 1491 N N . ASP A 1 189 ? 9.438 3.213 -25.230 1.00 89.88 189 ASP A N 1
ATOM 1492 C CA . ASP A 1 189 ? 8.661 2.898 -24.023 1.00 89.88 189 ASP A CA 1
ATOM 1493 C C . ASP A 1 189 ? 9.578 2.765 -22.783 1.00 89.88 189 ASP A C 1
ATOM 1495 O O . ASP A 1 189 ? 10.787 2.543 -22.909 1.00 89.88 189 ASP A O 1
ATOM 1499 N N . GLY A 1 190 ? 9.014 2.862 -21.575 1.00 92.31 190 GLY A N 1
ATOM 1500 C CA . GLY A 1 190 ? 9.748 2.845 -20.300 1.00 92.31 190 GLY A CA 1
ATOM 1501 C C . GLY A 1 190 ? 10.464 1.542 -19.923 1.00 92.31 190 GLY A C 1
ATOM 1502 O O . GLY A 1 190 ? 10.974 1.415 -18.809 1.00 92.31 190 GLY A O 1
ATOM 1503 N N . GLY A 1 191 ? 10.485 0.545 -20.806 1.00 95.38 191 GLY A N 1
ATOM 1504 C CA . GLY A 1 191 ? 11.226 -0.702 -20.655 1.00 95.38 191 GLY A CA 1
ATOM 1505 C C . GLY A 1 191 ? 10.613 -1.705 -19.677 1.00 95.38 191 GLY A C 1
ATOM 1506 O O . GLY A 1 191 ? 11.229 -2.745 -19.435 1.00 95.38 191 GLY A O 1
ATOM 1507 N N . LEU A 1 192 ? 9.431 -1.450 -19.104 1.00 98.19 192 LEU A N 1
ATOM 1508 C CA . LEU A 1 192 ? 8.861 -2.316 -18.067 1.00 98.19 192 LEU A CA 1
ATOM 1509 C C . LEU A 1 192 ? 7.973 -3.421 -18.652 1.00 98.19 192 LEU A C 1
ATOM 1511 O O . LEU A 1 192 ? 7.195 -3.216 -19.590 1.00 98.19 192 LEU A O 1
ATOM 1515 N N . LEU A 1 193 ? 8.046 -4.607 -18.044 1.00 98.56 193 LEU A N 1
ATOM 1516 C CA . LEU A 1 193 ? 7.157 -5.736 -18.315 1.00 98.56 193 LEU A CA 1
ATOM 1517 C C . LEU A 1 193 ? 6.817 -6.474 -17.011 1.00 98.56 193 LEU A C 1
ATOM 1519 O O . LEU A 1 193 ? 7.641 -7.188 -16.441 1.00 98.56 193 LEU A O 1
ATOM 1523 N N . LEU A 1 194 ? 5.572 -6.329 -16.560 1.00 98.75 194 LEU A N 1
ATOM 1524 C CA . LEU A 1 194 ? 4.987 -7.077 -15.449 1.00 98.75 194 LEU A CA 1
ATOM 1525 C C . LEU A 1 194 ? 4.267 -8.317 -15.996 1.00 98.75 194 LEU A C 1
ATOM 1527 O O . LEU A 1 194 ? 3.424 -8.203 -16.883 1.00 98.75 194 LEU A O 1
ATOM 1531 N N . LEU A 1 195 ? 4.560 -9.498 -15.449 1.00 98.88 195 LEU A N 1
ATOM 1532 C CA . LEU A 1 195 ? 3.916 -10.776 -15.779 1.00 98.88 195 LEU A CA 1
ATOM 1533 C C . LEU A 1 195 ? 3.222 -11.350 -14.536 1.00 98.88 195 LEU A C 1
ATOM 1535 O O . LEU A 1 195 ? 3.788 -11.314 -13.447 1.00 98.88 195 LEU A O 1
ATOM 1539 N N . SER A 1 196 ? 2.023 -11.917 -14.686 1.00 98.69 196 SER A N 1
ATOM 1540 C CA . SER A 1 196 ? 1.219 -12.439 -13.571 1.00 98.69 196 SER A CA 1
ATOM 1541 C C . SER A 1 196 ? 0.532 -13.764 -13.913 1.00 98.69 196 SER A C 1
ATOM 1543 O O . SER A 1 196 ? -0.022 -13.939 -15.003 1.00 98.69 196 SER A O 1
ATOM 1545 N N . LYS A 1 197 ? 0.514 -14.698 -12.951 1.00 98.62 197 LYS A N 1
ATOM 1546 C CA . LYS A 1 197 ? -0.347 -15.898 -13.000 1.00 98.62 197 LYS A CA 1
ATOM 1547 C C . LYS A 1 197 ? -1.835 -15.561 -12.855 1.00 98.62 197 LYS A C 1
ATOM 1549 O O . LYS A 1 197 ? -2.683 -16.331 -13.296 1.00 98.62 197 LYS A O 1
ATOM 1554 N N . TYR A 1 198 ? -2.142 -14.447 -12.193 1.00 98.31 198 TYR A N 1
ATOM 1555 C CA . TYR A 1 198 ? -3.480 -14.072 -11.737 1.00 98.31 198 TYR A CA 1
ATOM 1556 C C . TYR A 1 198 ? -4.054 -12.892 -12.535 1.00 98.31 198 TYR A C 1
ATOM 1558 O O . TYR A 1 198 ? -3.273 -12.044 -12.980 1.00 98.31 198 TYR A O 1
ATOM 1566 N N . PRO A 1 199 ? -5.390 -12.796 -12.686 1.00 97.94 199 PRO A N 1
ATOM 1567 C CA . PRO A 1 199 ? -6.026 -11.685 -13.384 1.00 97.94 199 PRO A CA 1
ATOM 1568 C C . PRO A 1 199 ? -5.640 -10.328 -12.801 1.00 97.94 199 PRO A C 1
ATOM 1570 O O . PRO A 1 199 ? -5.684 -10.132 -11.580 1.00 97.94 199 PRO A O 1
ATOM 1573 N N . LEU A 1 200 ? -5.309 -9.396 -13.694 1.00 98.25 200 LEU A N 1
ATOM 1574 C CA . LEU A 1 200 ? -5.224 -7.979 -13.371 1.00 98.25 200 LEU A CA 1
ATOM 1575 C C . LEU A 1 200 ? -6.664 -7.437 -13.350 1.00 98.25 200 LEU A C 1
ATOM 1577 O O . LEU A 1 200 ? -7.448 -7.723 -14.253 1.00 98.25 200 LEU A O 1
ATOM 1581 N N . VAL A 1 201 ? -7.040 -6.734 -12.280 1.00 97.50 201 VAL A N 1
ATOM 1582 C CA . VAL A 1 201 ? -8.406 -6.211 -12.053 1.00 97.50 201 VAL A CA 1
ATOM 1583 C C . VAL A 1 201 ? -8.459 -4.685 -11.919 1.00 97.50 201 VAL A C 1
ATOM 1585 O O . VAL A 1 201 ? -9.535 -4.114 -11.773 1.00 97.50 201 VAL A O 1
ATOM 1588 N N . ALA A 1 202 ? -7.299 -4.032 -11.959 1.00 97.06 202 ALA A N 1
ATOM 1589 C CA . ALA A 1 202 ? -7.118 -2.611 -12.238 1.00 97.06 202 ALA A CA 1
ATOM 1590 C C . ALA A 1 202 ? -5.677 -2.416 -12.729 1.00 97.06 202 ALA A C 1
ATOM 1592 O O . ALA A 1 202 ? -4.767 -3.069 -12.210 1.00 97.06 202 ALA A O 1
ATOM 1593 N N . GLU A 1 203 ? -5.471 -1.543 -13.707 1.00 97.06 203 GLU A N 1
ATOM 1594 C CA . GLU A 1 203 ? -4.189 -1.351 -14.387 1.00 97.06 203 GLU A CA 1
ATOM 1595 C C . GLU A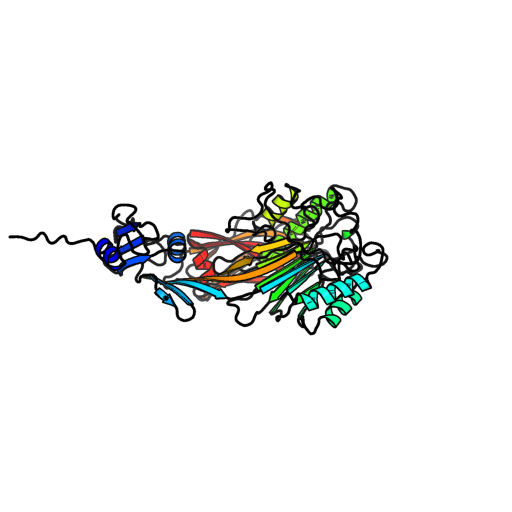 1 203 ? -3.988 0.131 -14.697 1.00 97.06 203 GLU A C 1
ATOM 1597 O O . GLU A 1 203 ? -4.844 0.742 -15.329 1.00 97.06 203 GLU A O 1
ATOM 1602 N N . HIS A 1 204 ? -2.857 0.703 -14.284 1.00 95.56 204 HIS A N 1
ATOM 1603 C CA . HIS A 1 204 ? -2.541 2.115 -14.531 1.00 95.56 204 HIS A CA 1
ATOM 1604 C C . HIS A 1 204 ? -1.056 2.295 -14.858 1.00 95.56 204 HIS A C 1
ATOM 1606 O O . HIS A 1 204 ? -0.234 1.423 -14.570 1.00 95.56 204 HIS A O 1
ATOM 1612 N N . SER A 1 205 ? -0.708 3.432 -15.444 1.00 95.12 205 SER A N 1
ATOM 1613 C CA . SER A 1 205 ? 0.661 3.806 -15.813 1.00 95.12 205 SER A CA 1
ATOM 1614 C C . SER A 1 205 ? 0.862 5.306 -15.568 1.00 95.12 205 SER A C 1
ATOM 1616 O O . SER A 1 205 ? -0.127 6.028 -15.434 1.00 95.12 205 SER A O 1
ATOM 1618 N N . THR A 1 206 ? 2.113 5.759 -15.495 1.00 93.56 206 THR A N 1
ATOM 1619 C CA . THR A 1 206 ? 2.492 7.185 -15.540 1.00 93.56 206 THR A CA 1
ATOM 1620 C C . THR A 1 206 ? 3.945 7.326 -16.002 1.00 93.56 206 THR A C 1
ATOM 1622 O O . THR A 1 206 ? 4.749 6.435 -15.705 1.00 93.56 206 THR A O 1
ATOM 1625 N N . ILE A 1 207 ? 4.266 8.406 -16.719 1.00 93.12 207 ILE A N 1
ATOM 1626 C CA . ILE A 1 207 ? 5.580 8.702 -17.317 1.00 93.12 207 ILE A CA 1
ATOM 1627 C C . ILE A 1 207 ? 6.295 9.764 -16.466 1.00 93.12 207 ILE A C 1
ATOM 1629 O O . ILE A 1 207 ? 5.672 10.654 -15.902 1.00 93.12 207 ILE A O 1
ATOM 1633 N N . PHE A 1 208 ? 7.615 9.662 -16.328 1.00 93.19 208 PHE A N 1
ATOM 1634 C CA . PHE A 1 208 ? 8.443 10.578 -15.548 1.00 93.19 208 PHE A CA 1
ATOM 1635 C C . PHE A 1 208 ? 9.052 11.677 -16.429 1.00 93.19 208 PHE A C 1
ATOM 1637 O O . PHE A 1 208 ? 10.223 11.599 -16.811 1.00 93.19 208 PHE A O 1
ATOM 1644 N N . ARG A 1 209 ? 8.291 12.748 -16.683 1.00 88.44 209 ARG A N 1
ATOM 1645 C CA . ARG A 1 209 ? 8.738 13.903 -17.491 1.00 88.44 209 ARG A CA 1
ATOM 1646 C C . ARG A 1 209 ? 10.024 14.570 -16.979 1.00 88.44 209 ARG A C 1
ATOM 1648 O O . ARG A 1 209 ? 10.764 15.183 -17.744 1.00 88.44 209 ARG A O 1
ATOM 1655 N N . GLN A 1 210 ? 10.359 14.418 -15.696 1.00 89.81 210 GLN A N 1
ATOM 1656 C CA . GLN A 1 210 ? 11.618 14.914 -15.133 1.00 89.81 210 GLN A CA 1
ATOM 1657 C C . GLN A 1 210 ? 12.769 13.924 -15.408 1.00 89.81 210 GLN A C 1
ATOM 1659 O O . GLN A 1 210 ? 13.088 13.081 -14.567 1.00 89.81 210 GLN A O 1
ATOM 1664 N N . SER A 1 211 ? 13.411 14.037 -16.574 1.00 90.56 211 SER A N 1
ATOM 1665 C CA . SER A 1 211 ? 14.522 13.182 -17.042 1.00 90.56 211 SER A CA 1
ATOM 1666 C C . SER A 1 211 ? 15.835 13.964 -17.259 1.00 90.56 211 SER A C 1
ATOM 1668 O O . SER A 1 211 ? 15.859 15.198 -17.176 1.00 90.56 211 SER A O 1
ATOM 1670 N N . ALA A 1 212 ? 16.959 13.267 -17.462 1.00 90.25 212 ALA A N 1
ATOM 1671 C CA . ALA A 1 212 ? 18.237 13.853 -17.876 1.00 90.25 212 ALA A CA 1
ATOM 1672 C C . ALA A 1 212 ? 19.150 12.871 -18.634 1.00 90.25 212 ALA A C 1
ATOM 1674 O O . ALA A 1 212 ? 19.385 11.742 -18.196 1.00 90.25 212 ALA A O 1
ATOM 1675 N N . GLY A 1 213 ? 19.799 13.377 -19.686 1.00 88.19 213 GLY A N 1
ATOM 1676 C CA . GLY A 1 213 ? 20.833 12.660 -20.433 1.00 88.19 213 GLY A CA 1
ATOM 1677 C C . GLY A 1 213 ? 20.239 11.595 -21.349 1.00 88.19 213 GLY A C 1
ATOM 1678 O O . GLY A 1 213 ? 19.252 11.833 -22.032 1.00 88.19 213 GLY A O 1
ATOM 1679 N N . GLU A 1 214 ? 20.849 10.417 -21.362 1.00 84.31 214 GLU A N 1
ATOM 1680 C CA . GLU A 1 214 ? 20.427 9.278 -22.182 1.00 84.31 214 GLU A CA 1
ATOM 1681 C C . GLU A 1 214 ? 19.043 8.728 -21.786 1.00 84.31 214 GLU A C 1
ATOM 1683 O O . GLU A 1 214 ? 18.362 8.128 -22.613 1.00 84.31 214 GLU A O 1
ATOM 1688 N N . ASP A 1 215 ? 18.612 8.980 -20.547 1.00 86.50 215 ASP A N 1
ATOM 1689 C CA . ASP A 1 215 ? 17.284 8.623 -20.033 1.00 86.50 215 ASP A CA 1
ATOM 1690 C C . ASP A 1 215 ? 16.164 9.570 -20.520 1.00 86.50 215 ASP A C 1
ATOM 1692 O O . ASP A 1 215 ? 15.005 9.327 -20.209 1.00 86.50 215 ASP A O 1
ATOM 1696 N N . SER A 1 216 ? 16.491 10.632 -21.270 1.00 88.88 216 SER A N 1
ATOM 1697 C CA . SER A 1 216 ? 15.540 11.550 -21.931 1.00 88.88 216 SER A CA 1
ATOM 1698 C C . SER A 1 216 ? 15.212 11.135 -23.379 1.00 88.88 216 SER A C 1
ATOM 1700 O O . SER A 1 216 ? 14.955 11.984 -24.228 1.00 88.88 216 SER A O 1
ATOM 1702 N N . TYR A 1 217 ? 15.320 9.838 -23.678 1.00 87.44 217 TYR A N 1
ATOM 1703 C CA . TYR A 1 217 ? 14.915 9.213 -24.947 1.00 87.44 217 TYR A CA 1
ATOM 1704 C C . TYR A 1 217 ? 14.063 7.955 -24.699 1.00 87.44 217 TYR A C 1
ATOM 1706 O O . TYR A 1 217 ? 13.991 7.052 -25.539 1.00 87.44 217 TYR A O 1
ATOM 1714 N N . ALA A 1 218 ? 13.494 7.848 -23.502 1.00 88.62 218 ALA A N 1
ATOM 1715 C CA . ALA A 1 218 ? 12.655 6.748 -23.083 1.00 88.62 218 ALA A CA 1
ATOM 1716 C C . ALA A 1 218 ? 11.657 7.237 -22.032 1.00 88.62 218 ALA A C 1
ATOM 1718 O O . ALA A 1 218 ? 12.059 7.790 -21.006 1.00 88.62 218 ALA A O 1
ATOM 1719 N N . ASN A 1 219 ? 10.391 6.879 -22.235 1.00 92.50 219 ASN A N 1
ATOM 1720 C CA . ASN A 1 219 ? 9.246 7.087 -21.358 1.00 92.50 219 ASN A CA 1
ATOM 1721 C C . ASN A 1 219 ? 9.384 6.309 -20.028 1.00 92.50 219 ASN A C 1
ATOM 1723 O O . ASN A 1 219 ? 8.540 5.488 -19.673 1.00 92.50 219 ASN A O 1
ATOM 1727 N N . LYS A 1 220 ? 10.471 6.509 -19.269 1.00 94.25 220 LYS A N 1
ATOM 1728 C CA . LYS A 1 220 ? 10.680 5.923 -17.936 1.00 94.25 220 LYS A CA 1
ATOM 1729 C C . LYS A 1 220 ? 9.537 6.328 -17.015 1.00 94.25 220 LYS A C 1
ATOM 1731 O O . LYS A 1 220 ? 8.966 7.403 -17.149 1.00 94.25 220 LYS A O 1
ATOM 1736 N N . GLY A 1 221 ? 9.197 5.476 -16.055 1.00 95.94 221 GLY A N 1
ATOM 1737 C CA . GLY A 1 221 ? 7.996 5.701 -15.259 1.00 95.94 221 GLY A CA 1
ATOM 1738 C C . GLY A 1 221 ? 7.620 4.539 -14.359 1.00 95.94 221 GLY A C 1
ATOM 1739 O O . GLY A 1 221 ? 8.475 3.820 -13.823 1.00 95.94 221 GLY A O 1
ATOM 1740 N N . ALA A 1 222 ? 6.314 4.355 -14.185 1.00 97.62 222 ALA A N 1
ATOM 1741 C CA . ALA A 1 222 ? 5.761 3.297 -13.355 1.00 97.62 222 ALA A CA 1
ATOM 1742 C C . ALA A 1 222 ? 4.542 2.615 -13.987 1.00 97.62 222 ALA A C 1
ATOM 1744 O O . ALA A 1 222 ? 3.690 3.243 -14.616 1.00 97.62 222 ALA A O 1
ATOM 1745 N N . LEU A 1 223 ? 4.431 1.312 -13.735 1.00 98.12 223 LEU A N 1
ATOM 1746 C CA . LEU A 1 223 ? 3.231 0.508 -13.936 1.00 98.12 223 LEU A CA 1
ATOM 1747 C C . LEU A 1 223 ? 2.596 0.197 -12.581 1.00 98.12 223 LEU A C 1
ATOM 1749 O O . LEU A 1 223 ? 3.288 -0.131 -11.617 1.00 98.12 223 LEU A O 1
ATOM 1753 N N . HIS A 1 224 ? 1.269 0.207 -12.531 1.00 98.38 224 HIS A N 1
ATOM 1754 C CA . HIS A 1 224 ? 0.465 -0.397 -11.473 1.00 98.38 224 HIS A CA 1
ATOM 1755 C C . HIS A 1 224 ? -0.383 -1.527 -12.055 1.00 98.38 224 HIS A C 1
ATOM 1757 O O . HIS A 1 224 ? -1.001 -1.373 -13.111 1.00 98.38 224 HIS A O 1
ATOM 1763 N N . ALA A 1 225 ? -0.441 -2.643 -11.335 1.00 98.38 225 ALA A N 1
ATOM 1764 C CA . ALA A 1 225 ? -1.357 -3.739 -11.593 1.00 98.38 225 ALA A CA 1
ATOM 1765 C C . ALA A 1 225 ? -1.930 -4.260 -10.267 1.00 98.38 225 ALA A C 1
ATOM 1767 O O . ALA A 1 225 ? -1.196 -4.684 -9.371 1.00 98.38 225 ALA A O 1
ATOM 1768 N N . ARG A 1 226 ? -3.258 -4.264 -10.137 1.00 98.19 226 ARG A N 1
ATOM 1769 C CA . ARG A 1 226 ? -3.959 -4.893 -9.012 1.00 98.19 226 ARG A CA 1
ATOM 1770 C C . ARG A 1 226 ? -4.294 -6.333 -9.364 1.00 98.19 226 ARG A C 1
ATOM 1772 O O . ARG A 1 226 ? -5.041 -6.549 -10.313 1.00 98.19 226 ARG A O 1
ATOM 1779 N N . ILE A 1 227 ? -3.810 -7.308 -8.596 1.00 97.31 227 ILE A N 1
ATOM 1780 C CA . ILE A 1 227 ? -4.119 -8.729 -8.829 1.00 97.31 227 ILE A CA 1
ATOM 1781 C C . ILE A 1 227 ? -5.245 -9.242 -7.927 1.00 97.31 227 ILE A C 1
ATOM 1783 O O . ILE A 1 227 ? -5.313 -8.923 -6.734 1.00 97.31 227 ILE A O 1
ATOM 1787 N N . GLN A 1 228 ? -6.100 -10.099 -8.493 1.00 94.75 228 GLN A N 1
ATOM 1788 C CA . GLN A 1 228 ? -7.071 -10.895 -7.741 1.00 94.75 228 GLN A CA 1
ATOM 1789 C C . GLN A 1 228 ? -6.600 -12.349 -7.635 1.00 94.75 228 GLN A C 1
ATOM 1791 O O . GLN A 1 228 ? -6.717 -13.138 -8.570 1.00 94.75 228 GLN A O 1
ATOM 1796 N N . VAL A 1 229 ? -6.100 -12.715 -6.457 1.00 93.00 229 VAL A N 1
ATOM 1797 C CA . VAL A 1 229 ? -5.620 -14.069 -6.156 1.00 93.00 229 VAL A CA 1
ATOM 1798 C C . VAL A 1 229 ? -6.782 -14.914 -5.604 1.00 93.00 229 VAL A C 1
ATOM 1800 O O . VAL A 1 229 ? -7.447 -14.468 -4.663 1.00 93.00 229 VAL A O 1
ATOM 1803 N N . PRO A 1 230 ? -7.067 -16.115 -6.144 1.00 89.50 230 PRO A N 1
ATOM 1804 C CA . PRO A 1 230 ? -8.088 -17.012 -5.599 1.00 89.50 230 PRO A CA 1
ATOM 1805 C C . PRO A 1 230 ? -7.769 -17.448 -4.161 1.00 89.50 230 PRO A C 1
ATOM 1807 O O . PRO A 1 230 ? -6.652 -17.864 -3.868 1.00 89.50 230 PRO A O 1
ATOM 1810 N N . GLY A 1 231 ? -8.749 -17.356 -3.257 1.00 83.81 231 GLY A N 1
ATOM 1811 C CA . GLY A 1 231 ? -8.596 -17.735 -1.842 1.00 83.81 231 GLY A CA 1
ATOM 1812 C C . GLY A 1 231 ? -7.785 -16.759 -0.972 1.00 83.81 231 GLY A C 1
ATOM 1813 O O . GLY A 1 231 ? -7.685 -16.966 0.235 1.00 83.81 231 GLY A O 1
ATOM 1814 N N . HIS A 1 232 ? -7.233 -15.687 -1.546 1.00 88.81 232 HIS A N 1
ATOM 1815 C CA . HIS A 1 232 ? -6.542 -14.630 -0.803 1.00 88.81 232 HIS A CA 1
ATOM 1816 C C . HIS A 1 232 ? -7.574 -13.686 -0.146 1.00 88.81 232 HIS A C 1
ATOM 1818 O O . HIS A 1 232 ? -8.578 -13.361 -0.782 1.00 88.81 232 HIS A O 1
ATOM 1824 N N . PRO A 1 233 ? -7.363 -13.211 1.099 1.00 88.56 233 PRO A N 1
ATOM 1825 C CA . PRO A 1 233 ? -8.380 -12.466 1.861 1.00 88.56 233 PRO A CA 1
ATOM 1826 C C . PRO A 1 233 ? -8.699 -11.061 1.324 1.00 88.56 233 PRO A C 1
ATOM 1828 O O . PRO A 1 233 ? -9.658 -10.434 1.761 1.00 88.56 233 PRO A O 1
ATOM 1831 N N . THR A 1 234 ? -7.875 -10.536 0.418 1.00 91.12 234 THR A N 1
ATOM 1832 C CA . THR A 1 234 ? -8.000 -9.192 -0.161 1.00 91.12 234 THR A CA 1
ATOM 1833 C C . THR A 1 234 ? -7.242 -9.119 -1.494 1.00 91.12 234 THR A C 1
ATOM 1835 O O . THR A 1 234 ? -6.516 -10.051 -1.842 1.00 91.12 234 THR A O 1
ATOM 1838 N N . GLN A 1 235 ? -7.399 -8.039 -2.254 1.00 93.44 235 GLN A N 1
ATOM 1839 C CA . GLN A 1 235 ? -6.636 -7.793 -3.488 1.00 93.44 235 GLN A CA 1
ATOM 1840 C C . GLN A 1 235 ? -5.228 -7.265 -3.178 1.00 93.44 235 GLN A C 1
ATOM 1842 O O . GLN A 1 235 ? -5.006 -6.691 -2.111 1.00 93.44 235 GLN A O 1
ATOM 1847 N N . TYR A 1 236 ? -4.294 -7.434 -4.116 1.00 93.50 236 TYR A N 1
ATOM 1848 C CA . TYR A 1 236 ? -2.916 -6.949 -3.986 1.00 93.50 236 TYR A CA 1
ATOM 1849 C C . TYR A 1 236 ? -2.642 -5.803 -4.954 1.00 93.50 236 TYR A C 1
ATOM 1851 O O . TYR A 1 236 ? -2.884 -5.965 -6.148 1.00 93.50 236 TYR A O 1
ATOM 1859 N N . ASP A 1 237 ? -2.117 -4.681 -4.462 1.00 96.81 237 ASP A N 1
ATOM 1860 C CA . ASP A 1 237 ? -1.621 -3.589 -5.302 1.00 96.81 237 ASP A CA 1
ATOM 1861 C C . ASP A 1 237 ? -0.125 -3.802 -5.598 1.00 96.81 237 ASP A C 1
ATOM 1863 O O . ASP A 1 237 ? 0.691 -3.864 -4.678 1.00 96.81 237 ASP A O 1
ATOM 1867 N N . ILE A 1 238 ? 0.245 -3.952 -6.872 1.00 97.94 238 ILE A N 1
ATOM 1868 C CA . ILE A 1 238 ? 1.631 -4.190 -7.297 1.00 97.94 238 ILE A CA 1
ATOM 1869 C C . ILE A 1 238 ? 2.082 -3.043 -8.194 1.00 97.94 238 ILE A C 1
ATOM 1871 O O . ILE A 1 238 ? 1.369 -2.656 -9.119 1.00 97.94 238 ILE A O 1
ATOM 1875 N N . PHE A 1 239 ? 3.275 -2.521 -7.926 1.00 98.62 239 PHE A N 1
ATOM 1876 C CA . PHE A 1 239 ? 3.905 -1.452 -8.688 1.00 98.62 239 PHE A CA 1
ATOM 1877 C C . PHE A 1 239 ? 5.253 -1.926 -9.231 1.00 98.62 239 PHE A C 1
ATOM 1879 O O . PHE A 1 239 ? 6.019 -2.562 -8.509 1.00 98.62 239 PHE A O 1
ATOM 1886 N N . LEU A 1 240 ? 5.544 -1.604 -10.488 1.00 98.75 240 LEU A N 1
ATOM 1887 C CA . LEU A 1 240 ? 6.832 -1.835 -11.141 1.00 98.75 240 LEU A CA 1
ATOM 1888 C C . LEU A 1 240 ? 7.350 -0.495 -11.666 1.00 98.75 240 LEU A C 1
ATOM 1890 O O . LEU A 1 240 ? 6.569 0.254 -12.245 1.00 98.75 240 LEU A O 1
ATOM 1894 N N . SER A 1 241 ? 8.628 -0.175 -11.470 1.00 98.25 241 SER A N 1
ATOM 1895 C CA . SER A 1 241 ? 9.215 1.086 -11.947 1.00 98.25 241 SER A CA 1
ATOM 1896 C C . SER A 1 241 ? 10.674 0.915 -12.385 1.00 98.25 241 SER A C 1
ATOM 1898 O O . SER A 1 241 ? 11.348 -0.037 -11.983 1.00 98.25 241 SER A O 1
ATOM 1900 N N . HIS A 1 242 ? 11.144 1.842 -13.220 1.00 96.56 242 HIS A N 1
ATOM 1901 C CA . HIS A 1 242 ? 12.558 2.083 -13.503 1.00 96.56 242 HIS A CA 1
ATOM 1902 C C . HIS A 1 242 ? 12.782 3.590 -13.487 1.00 96.56 242 HIS A C 1
ATOM 1904 O O . HIS A 1 242 ? 12.150 4.310 -14.258 1.00 96.56 242 HIS A O 1
ATOM 1910 N N . THR A 1 243 ? 13.639 4.073 -12.590 1.00 94.75 243 THR A N 1
ATOM 1911 C CA . THR A 1 243 ? 13.949 5.505 -12.486 1.00 94.75 243 THR A CA 1
ATOM 1912 C C . THR A 1 243 ? 15.233 5.874 -13.235 1.00 94.75 243 THR A C 1
ATOM 1914 O O . THR A 1 243 ? 16.024 5.024 -13.654 1.00 94.75 243 THR A O 1
ATOM 1917 N N . GLN A 1 244 ? 15.444 7.179 -13.363 1.00 91.62 244 GLN A N 1
ATOM 1918 C CA . GLN A 1 244 ? 16.647 7.855 -13.831 1.00 91.62 244 GLN A CA 1
ATOM 1919 C C . GLN A 1 244 ? 17.935 7.271 -13.225 1.00 91.62 244 GLN A C 1
ATOM 1921 O O . GLN A 1 244 ? 18.026 7.094 -12.012 1.00 91.62 244 GLN A O 1
ATOM 1926 N N . ASN A 1 245 ? 18.973 7.076 -14.035 1.00 88.31 245 ASN A N 1
ATOM 1927 C CA . ASN A 1 245 ? 20.333 6.813 -13.569 1.00 88.31 245 ASN A CA 1
ATOM 1928 C C . ASN A 1 245 ? 20.939 8.110 -12.987 1.00 88.31 245 ASN A C 1
ATOM 1930 O O . ASN A 1 245 ? 21.072 9.091 -13.728 1.00 88.31 245 ASN A O 1
ATOM 1934 N N . PRO A 1 246 ? 21.360 8.154 -11.703 1.00 85.44 246 PRO A N 1
ATOM 1935 C CA . PRO A 1 246 ? 21.873 9.364 -11.048 1.00 85.44 246 PRO A CA 1
ATOM 1936 C C . PRO A 1 246 ? 23.187 9.902 -11.631 1.00 85.44 246 PRO A C 1
ATOM 1938 O O . PRO A 1 246 ? 23.622 10.976 -11.217 1.00 85.44 246 PRO A O 1
ATOM 1941 N N . ASN A 1 247 ? 23.834 9.174 -12.545 1.00 82.25 247 ASN A N 1
ATOM 1942 C CA . ASN A 1 247 ? 25.116 9.539 -13.153 1.00 82.25 247 ASN A CA 1
ATOM 1943 C C . ASN A 1 247 ? 25.004 9.924 -14.644 1.00 82.25 247 ASN A C 1
ATOM 1945 O O . ASN A 1 247 ? 26.024 10.258 -15.251 1.00 82.25 247 ASN A O 1
ATOM 1949 N N . ALA A 1 248 ? 23.802 9.872 -15.236 1.00 80.75 248 ALA A N 1
ATOM 1950 C CA . ALA A 1 248 ? 23.571 10.219 -16.642 1.00 80.75 248 ALA A CA 1
ATOM 1951 C C . ALA A 1 248 ? 24.032 11.652 -16.966 1.00 80.75 248 ALA A C 1
ATOM 1953 O O . ALA A 1 248 ? 23.972 12.548 -16.116 1.00 80.75 248 ALA A O 1
ATOM 1954 N N . GLY A 1 249 ? 24.546 11.870 -18.179 1.00 68.31 249 GLY A N 1
ATOM 1955 C CA . GLY A 1 249 ? 25.101 13.165 -18.599 1.00 68.31 249 GLY A CA 1
ATOM 1956 C C . GLY A 1 249 ? 26.301 13.695 -17.783 1.00 68.31 249 GLY A C 1
ATOM 1957 O O . GLY A 1 249 ? 26.742 14.818 -18.020 1.00 68.31 249 GLY A O 1
ATOM 1958 N N . GLY A 1 250 ? 26.843 12.937 -16.819 1.00 59.31 250 GLY A N 1
ATOM 1959 C CA . GLY A 1 250 ? 28.069 13.283 -16.083 1.00 59.31 250 GLY A CA 1
ATOM 1960 C C . GLY A 1 250 ? 27.972 14.475 -15.118 1.00 59.31 250 GLY A C 1
ATOM 1961 O O . GLY A 1 250 ? 29.005 14.994 -14.693 1.00 59.31 250 GLY A O 1
ATOM 1962 N N . GLY A 1 251 ? 26.764 14.925 -14.759 1.00 59.94 251 GLY A N 1
ATOM 1963 C CA . GLY A 1 251 ? 26.545 16.117 -13.933 1.00 59.94 251 GLY A CA 1
ATOM 1964 C C . GLY A 1 251 ? 25.487 15.936 -12.842 1.00 59.94 251 GLY A C 1
ATOM 1965 O O . GLY A 1 251 ? 24.607 15.085 -12.926 1.00 59.94 251 GLY A O 1
ATOM 1966 N N . GLY A 1 252 ? 25.528 16.794 -11.815 1.00 65.81 252 GLY A N 1
ATOM 1967 C CA . GLY A 1 252 ? 24.621 16.721 -10.656 1.00 65.81 252 GLY A CA 1
ATOM 1968 C C . GLY A 1 252 ? 23.124 16.893 -10.966 1.00 65.81 252 GLY A C 1
ATOM 1969 O O . GLY A 1 252 ? 22.297 16.638 -10.090 1.00 65.81 252 GLY A O 1
ATOM 1970 N N . ALA A 1 253 ? 22.769 17.283 -12.195 1.00 78.88 253 ALA A N 1
ATOM 1971 C CA . ALA A 1 253 ? 21.390 17.400 -12.664 1.00 78.88 253 ALA A CA 1
ATOM 1972 C C . ALA A 1 253 ? 20.627 16.067 -12.572 1.00 78.88 253 ALA A C 1
ATOM 1974 O O . ALA A 1 253 ? 19.520 16.049 -12.039 1.00 78.88 253 ALA A O 1
ATOM 1975 N N . ALA A 1 254 ? 21.232 14.941 -12.970 1.00 85.75 254 ALA A N 1
ATOM 1976 C CA . ALA A 1 254 ? 20.571 13.634 -12.923 1.00 85.75 254 ALA A CA 1
ATOM 1977 C C . ALA A 1 254 ? 20.131 13.245 -11.494 1.00 85.75 254 ALA A C 1
ATOM 1979 O O . ALA A 1 254 ? 19.039 12.713 -11.302 1.00 85.75 254 ALA A O 1
ATOM 1980 N N . ARG A 1 255 ? 20.900 13.617 -10.456 1.00 89.19 255 ARG A N 1
ATOM 1981 C CA . ARG A 1 255 ? 20.502 13.441 -9.041 1.00 89.19 255 ARG A CA 1
ATOM 1982 C C . ARG A 1 255 ? 19.350 14.359 -8.599 1.00 89.19 255 ARG A C 1
ATOM 1984 O O . ARG A 1 255 ? 18.675 14.005 -7.633 1.00 89.19 255 ARG A O 1
ATOM 1991 N N . LYS A 1 256 ? 19.087 15.497 -9.267 1.00 89.62 256 LYS A N 1
ATOM 1992 C CA . LYS A 1 256 ? 17.828 16.256 -9.081 1.00 89.62 256 LYS A CA 1
ATOM 1993 C C . LYS A 1 256 ? 16.664 15.452 -9.661 1.00 89.62 256 LYS A C 1
ATOM 1995 O O . LYS A 1 256 ? 15.678 15.241 -8.960 1.00 89.62 256 LYS A O 1
ATOM 2000 N N . GLN A 1 257 ? 16.818 14.955 -10.887 1.00 91.31 257 GLN A N 1
ATOM 2001 C CA . GLN A 1 257 ? 15.757 14.243 -11.598 1.00 91.31 257 GLN A CA 1
ATOM 2002 C C . GLN A 1 257 ? 15.359 12.949 -10.875 1.00 91.31 257 GLN A C 1
ATOM 2004 O O . GLN A 1 257 ? 14.184 12.784 -10.581 1.00 91.31 257 GLN A O 1
ATOM 2009 N N . VAL A 1 258 ? 16.312 12.124 -10.409 1.00 91.69 258 VAL A N 1
ATOM 2010 C CA . VAL A 1 258 ? 16.025 10.962 -9.529 1.00 91.69 258 VAL A CA 1
ATOM 2011 C C . VAL A 1 258 ? 15.112 11.340 -8.358 1.00 91.69 258 VAL A C 1
ATOM 2013 O O . VAL A 1 258 ? 14.155 10.633 -8.054 1.00 91.69 258 VAL A O 1
ATOM 2016 N N . LYS A 1 259 ? 15.363 12.479 -7.703 1.00 91.94 259 LYS A N 1
ATOM 2017 C CA . LYS A 1 259 ? 14.548 12.942 -6.573 1.00 91.94 259 LYS A CA 1
ATOM 2018 C C . LYS A 1 259 ? 13.162 13.442 -6.987 1.00 91.94 259 LYS A C 1
ATOM 2020 O O . LYS A 1 259 ? 12.226 13.266 -6.208 1.00 91.94 259 LYS A O 1
ATOM 2025 N N . ALA A 1 260 ? 13.019 14.031 -8.173 1.00 91.81 260 ALA A N 1
ATOM 2026 C CA . ALA A 1 260 ? 11.721 14.392 -8.745 1.00 91.81 260 ALA A CA 1
ATOM 2027 C C . ALA A 1 260 ? 10.911 13.131 -9.097 1.00 91.81 260 ALA A C 1
ATOM 2029 O O . ALA A 1 260 ? 9.815 12.950 -8.572 1.00 91.81 260 ALA A O 1
ATOM 2030 N N . GLN A 1 261 ? 11.508 12.187 -9.831 1.00 94.81 261 GLN A N 1
ATOM 2031 C CA . GLN A 1 261 ? 10.893 10.904 -10.189 1.00 94.81 261 GLN A CA 1
ATOM 2032 C C . GLN A 1 261 ? 10.491 10.072 -8.964 1.00 94.81 261 GLN A C 1
ATOM 2034 O O . GLN A 1 261 ? 9.398 9.519 -8.920 1.00 94.81 261 GLN A O 1
ATOM 2039 N N . LEU A 1 262 ? 11.309 10.030 -7.906 1.00 94.94 262 LEU A N 1
ATOM 2040 C CA . LEU A 1 262 ? 10.933 9.382 -6.640 1.00 94.94 262 LEU A CA 1
ATOM 2041 C C . LEU A 1 262 ? 9.77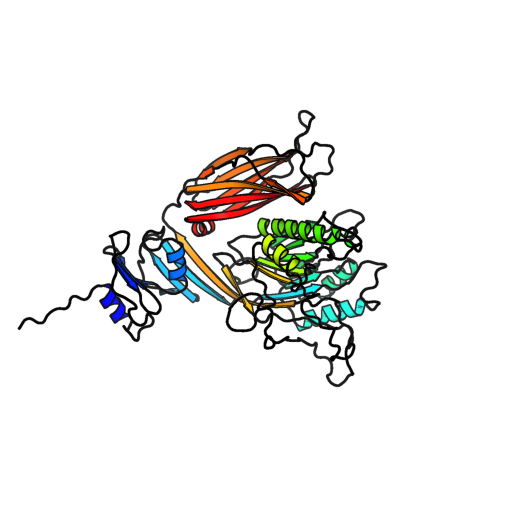5 10.098 -5.918 1.00 94.94 262 LEU A C 1
ATOM 2043 O O . LEU A 1 262 ? 9.039 9.470 -5.157 1.00 94.94 262 LEU A O 1
ATOM 2047 N N . SER A 1 263 ? 9.599 11.400 -6.152 1.00 93.31 263 SER A N 1
ATOM 2048 C CA . SER A 1 263 ? 8.450 12.182 -5.680 1.00 93.31 263 SER A CA 1
ATOM 2049 C C . SER A 1 263 ? 7.189 11.877 -6.500 1.00 93.31 263 SER A C 1
ATOM 2051 O O . SER A 1 263 ? 6.105 11.745 -5.931 1.00 93.31 263 SER A O 1
ATOM 2053 N N . HIS A 1 264 ? 7.330 11.710 -7.817 1.00 94.38 264 HIS A N 1
ATOM 2054 C CA . HIS A 1 264 ? 6.266 11.291 -8.736 1.00 94.38 264 HIS A CA 1
ATOM 2055 C C . HIS A 1 264 ? 5.807 9.864 -8.423 1.00 94.38 264 HIS A C 1
ATOM 2057 O O . HIS A 1 264 ? 4.626 9.620 -8.185 1.00 94.38 264 HIS A O 1
ATOM 2063 N N . LEU A 1 265 ? 6.749 8.927 -8.297 1.00 96.31 265 LEU A N 1
ATOM 2064 C CA . LEU A 1 265 ? 6.503 7.540 -7.906 1.00 96.31 265 LEU A CA 1
ATOM 2065 C C . LEU A 1 265 ? 5.787 7.445 -6.551 1.00 96.31 265 LEU A C 1
ATOM 2067 O O . LEU A 1 265 ? 4.868 6.640 -6.403 1.00 96.31 265 LEU A O 1
ATOM 2071 N N . ALA A 1 266 ? 6.147 8.289 -5.578 1.00 95.06 266 ALA A N 1
ATOM 2072 C CA . ALA A 1 266 ? 5.425 8.383 -4.310 1.00 95.06 266 ALA A CA 1
ATOM 2073 C C . ALA A 1 266 ? 3.970 8.845 -4.504 1.00 95.06 266 ALA A C 1
ATOM 2075 O O . ALA A 1 266 ? 3.058 8.203 -3.980 1.00 95.06 266 ALA A O 1
ATOM 2076 N N . SER A 1 267 ? 3.731 9.901 -5.292 1.00 93.88 267 SER A N 1
ATOM 2077 C CA . SER A 1 267 ? 2.381 10.347 -5.667 1.00 93.88 267 SER A CA 1
ATOM 2078 C C . SER A 1 267 ? 1.559 9.227 -6.325 1.00 93.88 267 SER A C 1
ATOM 2080 O O . SER A 1 267 ? 0.439 8.952 -5.891 1.00 93.88 267 SER A O 1
ATOM 2082 N N . PHE A 1 268 ? 2.127 8.533 -7.316 1.00 94.88 268 PHE A N 1
ATOM 2083 C CA . PHE A 1 268 ? 1.477 7.443 -8.051 1.00 94.88 268 PHE A CA 1
ATOM 2084 C C . PHE A 1 268 ? 1.128 6.254 -7.141 1.00 94.88 268 PHE A C 1
ATOM 2086 O O . PHE A 1 268 ? -0.023 5.807 -7.097 1.00 94.88 268 PHE A O 1
ATOM 2093 N N . VAL A 1 269 ? 2.092 5.786 -6.338 1.00 95.56 269 VAL A N 1
ATOM 2094 C CA . VAL A 1 269 ? 1.887 4.695 -5.372 1.00 95.56 269 VAL A CA 1
ATOM 2095 C C . VAL A 1 269 ? 0.832 5.071 -4.332 1.00 95.56 269 VAL A C 1
ATOM 2097 O O . VAL A 1 269 ? -0.070 4.275 -4.060 1.00 95.56 269 VAL A O 1
ATOM 2100 N N . HIS A 1 270 ? 0.901 6.271 -3.750 1.00 92.81 270 HIS A N 1
ATOM 2101 C CA . HIS A 1 270 ? -0.029 6.705 -2.703 1.00 92.81 270 HIS A CA 1
ATOM 2102 C C . HIS A 1 270 ? -1.433 7.056 -3.224 1.00 92.81 270 HIS A C 1
ATOM 2104 O O . HIS A 1 270 ? -2.389 6.967 -2.451 1.00 92.81 270 HIS A O 1
ATOM 2110 N N . GLY A 1 271 ? -1.576 7.410 -4.506 1.00 92.62 271 GLY A N 1
ATOM 2111 C CA . GLY A 1 271 ? -2.874 7.629 -5.152 1.00 92.62 271 GLY A CA 1
ATOM 2112 C C . GLY A 1 271 ? -3.630 6.334 -5.458 1.00 92.62 271 GLY A C 1
ATOM 2113 O O . GLY A 1 271 ? -4.851 6.281 -5.323 1.00 92.62 271 GLY A O 1
ATOM 2114 N N . LEU A 1 272 ? -2.913 5.268 -5.830 1.00 93.31 272 LEU A N 1
ATOM 2115 C CA . LEU A 1 272 ? -3.517 3.996 -6.254 1.00 93.31 272 LEU A CA 1
ATOM 2116 C C . LEU A 1 272 ? -3.620 2.945 -5.131 1.00 93.31 272 LEU A C 1
ATOM 2118 O O . LEU A 1 272 ? -4.463 2.041 -5.200 1.00 93.31 272 LEU A O 1
ATOM 2122 N N . SER A 1 273 ? -2.797 3.068 -4.085 1.00 91.69 273 SER A N 1
ATOM 2123 C CA . SER A 1 273 ? -2.837 2.208 -2.892 1.00 91.69 273 SER A CA 1
ATOM 2124 C C . SER A 1 273 ? -4.055 2.480 -1.997 1.00 91.69 273 SER A C 1
ATOM 2126 O O . SER A 1 273 ? -4.662 3.551 -2.014 1.00 91.69 273 SER A O 1
ATOM 2128 N N . SER A 1 274 ? -4.393 1.516 -1.137 1.00 89.06 274 SER A N 1
ATOM 2129 C CA . SER A 1 274 ? -5.395 1.679 -0.075 1.00 89.06 274 SER A CA 1
ATOM 2130 C C . SER A 1 274 ? -4.850 1.157 1.257 1.00 89.06 274 SER A C 1
ATOM 2132 O O . SER A 1 274 ? -4.261 0.080 1.266 1.00 89.06 274 SER A O 1
ATOM 2134 N N . PRO A 1 275 ? -5.122 1.812 2.404 1.00 85.25 275 PRO A N 1
ATOM 2135 C CA . PRO A 1 275 ? -4.808 1.256 3.727 1.00 85.25 275 PRO A CA 1
ATOM 2136 C C . PRO A 1 275 ? -5.622 -0.012 4.071 1.00 85.25 275 PRO A C 1
ATOM 2138 O O . PRO A 1 275 ? -5.427 -0.610 5.127 1.00 85.25 275 PRO A O 1
ATOM 2141 N N . LEU A 1 276 ? -6.524 -0.451 3.188 1.00 88.25 276 LEU A N 1
ATOM 2142 C CA . LEU A 1 276 ? -7.291 -1.693 3.305 1.00 88.25 276 LEU A CA 1
ATOM 2143 C C . LEU A 1 276 ? -6.772 -2.801 2.366 1.00 88.25 276 LEU A C 1
ATOM 2145 O O . LEU A 1 276 ? -7.452 -3.813 2.181 1.00 88.25 276 LEU A O 1
ATOM 2149 N N . ARG A 1 277 ? -5.584 -2.630 1.765 1.00 90.25 277 ARG A N 1
ATOM 2150 C CA . ARG A 1 277 ? -4.888 -3.638 0.947 1.00 90.25 277 ARG A CA 1
ATOM 2151 C C . ARG A 1 277 ? -3.368 -3.593 1.184 1.00 90.25 277 ARG A C 1
ATOM 2153 O O . ARG A 1 277 ? -2.837 -2.529 1.491 1.00 90.25 277 ARG A O 1
ATOM 2160 N N . PRO A 1 278 ? -2.650 -4.718 1.044 1.00 91.50 278 PRO A N 1
ATOM 2161 C CA . PRO A 1 278 ? -1.198 -4.712 0.897 1.00 91.50 278 PRO A CA 1
ATOM 2162 C C . PRO A 1 278 ? -0.763 -4.059 -0.422 1.00 91.50 278 PRO A C 1
ATOM 2164 O O . PRO A 1 278 ? -1.432 -4.229 -1.446 1.00 91.50 278 PRO A O 1
ATOM 2167 N N . ALA A 1 279 ? 0.390 -3.389 -0.400 1.00 94.12 279 ALA A N 1
ATOM 2168 C CA . ALA A 1 279 ? 1.060 -2.877 -1.591 1.00 94.12 279 ALA A CA 1
ATOM 2169 C C . ALA A 1 279 ? 2.524 -3.344 -1.659 1.00 94.12 279 ALA A C 1
ATOM 2171 O O . ALA A 1 279 ? 3.211 -3.409 -0.633 1.00 94.12 279 ALA A O 1
ATOM 2172 N N . LEU A 1 280 ? 3.018 -3.629 -2.866 1.00 95.81 280 LEU A N 1
ATOM 2173 C CA . LEU A 1 280 ? 4.423 -3.945 -3.142 1.00 95.81 280 LEU A CA 1
ATOM 2174 C C . LEU A 1 280 ? 4.902 -3.171 -4.374 1.00 95.81 280 LEU A C 1
ATOM 2176 O O . LEU A 1 280 ? 4.409 -3.395 -5.475 1.00 95.81 280 LEU A O 1
ATOM 2180 N N . LEU A 1 281 ? 5.880 -2.290 -4.183 1.00 97.75 281 LEU A N 1
ATOM 2181 C CA . LEU A 1 281 ? 6.706 -1.728 -5.247 1.00 97.75 281 LEU A CA 1
ATOM 2182 C C . LEU A 1 281 ? 7.922 -2.630 -5.449 1.00 97.75 281 LEU A C 1
ATOM 2184 O O . LEU A 1 281 ? 8.581 -3.027 -4.486 1.00 97.75 281 LEU A O 1
ATOM 2188 N N . MET A 1 282 ? 8.228 -2.915 -6.706 1.00 97.06 282 MET A N 1
ATOM 2189 C CA . MET A 1 282 ? 9.442 -3.592 -7.133 1.00 97.06 282 MET A CA 1
ATOM 2190 C C . MET A 1 282 ? 10.089 -2.837 -8.296 1.00 97.06 282 MET A C 1
ATOM 2192 O O . MET A 1 282 ? 9.386 -2.179 -9.062 1.00 97.06 282 MET A O 1
ATOM 2196 N N . GLY A 1 283 ? 11.406 -2.931 -8.454 1.00 95.56 283 GLY A N 1
ATOM 2197 C CA . GLY A 1 283 ? 12.084 -2.383 -9.631 1.00 95.56 283 GLY A CA 1
ATOM 2198 C C . GLY A 1 283 ? 13.469 -1.820 -9.359 1.00 95.56 283 GLY A C 1
ATOM 2199 O O . GLY A 1 283 ? 13.910 -1.726 -8.212 1.00 95.56 283 GLY A O 1
ATOM 2200 N N . ASP A 1 284 ? 14.130 -1.407 -10.434 1.00 93.81 284 ASP A N 1
ATOM 2201 C CA . ASP A 1 284 ? 15.366 -0.639 -10.360 1.00 93.81 284 ASP A CA 1
ATOM 2202 C C . ASP A 1 284 ? 15.042 0.833 -10.055 1.00 93.81 284 ASP A C 1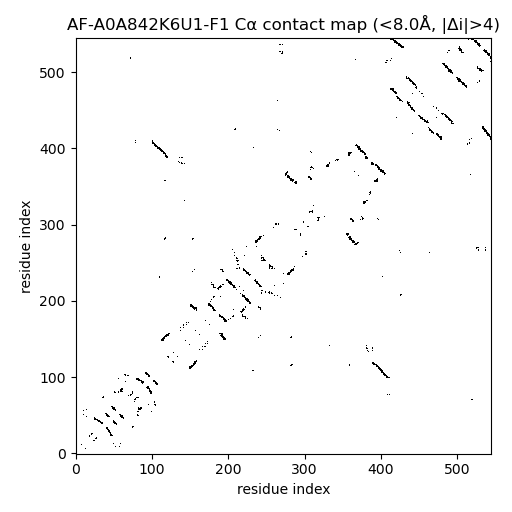
ATOM 2204 O O . ASP A 1 284 ? 14.585 1.589 -10.913 1.00 93.81 284 ASP A O 1
ATOM 2208 N N . LEU A 1 285 ? 15.271 1.238 -8.805 1.00 92.38 285 LEU A N 1
ATOM 2209 C CA . LEU A 1 285 ? 15.075 2.618 -8.348 1.00 92.38 285 LEU A CA 1
ATOM 2210 C C . LEU A 1 285 ? 16.367 3.453 -8.427 1.00 92.38 285 LEU A C 1
ATOM 2212 O O . LEU A 1 285 ? 16.444 4.518 -7.808 1.00 92.38 285 LEU A O 1
ATOM 2216 N N . ASN A 1 286 ? 17.396 2.945 -9.124 1.00 87.00 286 ASN A N 1
ATOM 2217 C CA . ASN A 1 286 ? 18.687 3.584 -9.409 1.00 87.00 286 ASN A CA 1
ATOM 2218 C C . ASN A 1 286 ? 19.325 4.312 -8.201 1.00 87.00 286 ASN A C 1
ATOM 2220 O O . ASN A 1 286 ? 20.020 5.323 -8.311 1.00 87.00 286 ASN A O 1
ATOM 2224 N N . THR A 1 287 ? 19.062 3.777 -7.009 1.00 83.50 287 THR A N 1
ATOM 2225 C CA . THR A 1 287 ? 19.373 4.366 -5.708 1.00 83.50 287 THR A CA 1
ATOM 2226 C C . THR A 1 287 ? 20.211 3.364 -4.933 1.00 83.50 287 THR A C 1
ATOM 2228 O O . THR A 1 287 ? 19.690 2.367 -4.440 1.00 83.50 287 THR A O 1
ATOM 2231 N N . ASP A 1 288 ? 21.514 3.612 -4.822 1.00 74.88 288 ASP A N 1
ATOM 2232 C CA . ASP A 1 288 ? 22.412 2.763 -4.038 1.00 74.88 288 ASP A CA 1
ATOM 2233 C C . ASP A 1 288 ? 21.979 2.749 -2.561 1.00 74.88 288 ASP A C 1
ATOM 2235 O O . ASP A 1 288 ? 21.869 3.797 -1.923 1.00 74.88 288 ASP A O 1
ATOM 2239 N N . ALA A 1 289 ? 21.768 1.557 -1.998 1.00 67.19 289 ALA A N 1
ATOM 2240 C CA . ALA A 1 289 ? 21.460 1.381 -0.578 1.00 67.19 289 ALA A CA 1
ATOM 2241 C C . ALA A 1 289 ? 22.618 1.818 0.351 1.00 67.19 289 ALA A C 1
ATOM 2243 O O . ALA A 1 289 ? 22.414 1.978 1.557 1.00 67.19 289 ALA A O 1
ATOM 2244 N N . LEU A 1 290 ? 23.829 2.009 -0.190 1.00 65.12 290 LEU A N 1
ATOM 2245 C CA . LEU A 1 290 ? 24.978 2.610 0.491 1.00 65.12 290 LEU A CA 1
ATOM 2246 C C . LEU A 1 290 ? 25.146 4.119 0.249 1.00 65.12 290 LEU A C 1
ATOM 2248 O O . LEU A 1 290 ? 26.024 4.707 0.879 1.00 65.12 290 LEU A O 1
ATOM 2252 N N . ASP A 1 291 ? 24.320 4.763 -0.583 1.00 72.88 291 ASP A N 1
ATOM 2253 C CA . ASP A 1 291 ? 24.219 6.226 -0.642 1.00 72.88 291 ASP A CA 1
ATOM 2254 C C . ASP A 1 291 ? 23.251 6.685 0.468 1.00 72.88 291 ASP A C 1
ATOM 2256 O O . ASP A 1 291 ? 22.027 6.588 0.313 1.00 72.88 291 ASP A O 1
ATOM 2260 N N . PRO A 1 292 ? 23.753 7.176 1.621 1.00 71.25 292 PRO A N 1
ATOM 2261 C CA . PRO A 1 292 ? 22.920 7.457 2.787 1.00 71.25 292 PRO A CA 1
ATOM 2262 C C . PRO A 1 292 ? 22.046 8.703 2.600 1.00 71.25 292 PRO A C 1
ATOM 2264 O O . PRO A 1 292 ? 21.255 9.024 3.495 1.00 71.25 292 PRO A O 1
ATOM 2267 N N . ASP A 1 293 ? 22.193 9.413 1.480 1.00 81.12 293 ASP A N 1
ATOM 2268 C CA . ASP A 1 293 ? 21.403 10.582 1.132 1.00 81.12 293 ASP A CA 1
ATOM 2269 C C . ASP A 1 293 ? 20.316 10.207 0.124 1.00 81.12 293 ASP A C 1
ATOM 2271 O O . ASP A 1 293 ? 19.154 10.486 0.404 1.00 81.12 293 ASP A O 1
ATOM 2275 N N . LEU A 1 294 ? 20.628 9.519 -0.986 1.00 81.00 294 LEU A N 1
ATOM 2276 C CA . LEU A 1 294 ? 19.596 9.037 -1.921 1.00 81.00 294 LEU A CA 1
ATOM 2277 C C . LEU A 1 294 ? 18.696 7.973 -1.292 1.00 81.00 294 LEU A C 1
ATOM 2279 O O . LEU A 1 294 ? 17.479 8.131 -1.357 1.00 81.00 294 LEU A O 1
ATOM 2283 N N . TYR A 1 295 ? 19.245 6.948 -0.626 1.00 82.19 295 TYR A N 1
ATOM 2284 C CA . TYR A 1 295 ? 18.415 5.923 0.021 1.00 82.19 295 TYR A CA 1
ATOM 2285 C C . TYR A 1 295 ? 17.470 6.561 1.049 1.00 82.19 295 TYR A C 1
ATOM 2287 O O . TYR A 1 295 ? 16.277 6.275 1.076 1.00 82.19 295 TYR A O 1
ATOM 2295 N N . ARG A 1 296 ? 17.958 7.512 1.852 1.00 81.31 296 ARG A N 1
ATOM 2296 C CA . ARG A 1 296 ? 17.133 8.210 2.848 1.00 81.31 296 ARG A CA 1
ATOM 2297 C C . ARG A 1 296 ? 16.081 9.117 2.209 1.00 81.31 296 ARG A C 1
ATOM 2299 O O . ARG A 1 296 ? 14.939 9.108 2.653 1.00 81.31 296 ARG A O 1
ATOM 2306 N N . ASP A 1 297 ? 16.435 9.870 1.169 1.00 86.75 297 ASP A N 1
ATOM 2307 C CA . ASP A 1 297 ? 15.511 10.730 0.416 1.00 86.75 297 ASP A CA 1
ATOM 2308 C C . ASP A 1 297 ? 14.398 9.891 -0.247 1.00 86.75 297 ASP A C 1
ATOM 2310 O O . ASP A 1 297 ? 13.219 10.213 -0.098 1.00 86.75 297 ASP A O 1
ATOM 2314 N N . MET A 1 298 ? 14.755 8.741 -0.835 1.00 90.12 298 MET A N 1
ATOM 2315 C CA . MET A 1 298 ? 13.826 7.726 -1.342 1.00 90.12 298 MET A CA 1
ATOM 2316 C C . MET A 1 298 ? 12.876 7.223 -0.246 1.00 90.12 298 MET A C 1
ATOM 2318 O O . MET A 1 298 ? 11.658 7.311 -0.407 1.00 90.12 298 MET A O 1
ATOM 2322 N N . LYS A 1 299 ? 13.396 6.718 0.885 1.00 85.31 299 LYS A N 1
ATOM 2323 C CA . LYS A 1 299 ? 12.554 6.207 1.988 1.00 85.31 299 LYS A CA 1
ATOM 2324 C C . LYS A 1 299 ? 11.655 7.298 2.584 1.00 85.31 299 LYS A C 1
ATOM 2326 O O . LYS A 1 299 ? 10.538 6.982 2.989 1.00 85.31 299 LYS A O 1
ATOM 2331 N N . ASN A 1 300 ? 12.104 8.555 2.601 1.00 86.88 300 ASN A N 1
ATOM 2332 C CA . ASN A 1 300 ? 11.313 9.701 3.050 1.00 86.88 300 ASN A CA 1
ATOM 2333 C C . ASN A 1 300 ? 10.146 10.005 2.094 1.00 86.88 300 ASN A C 1
ATOM 2335 O O . ASN A 1 300 ? 9.019 10.159 2.563 1.00 86.88 300 ASN A O 1
ATOM 2339 N N . ARG A 1 301 ? 10.392 10.077 0.774 1.00 91.06 301 ARG A N 1
ATOM 2340 C CA . ARG A 1 301 ? 9.345 10.338 -0.238 1.00 91.06 301 ARG A CA 1
ATOM 2341 C C . ARG A 1 301 ? 8.324 9.212 -0.296 1.00 91.06 301 ARG A C 1
ATOM 2343 O O . ARG A 1 301 ? 7.132 9.473 -0.217 1.00 91.06 301 ARG A O 1
ATOM 2350 N N . LEU A 1 302 ? 8.799 7.967 -0.327 1.00 90.44 302 LEU A N 1
ATOM 2351 C CA . LEU A 1 302 ? 7.986 6.747 -0.359 1.00 90.44 302 LEU A CA 1
ATOM 2352 C C . LEU A 1 302 ? 7.306 6.406 0.990 1.00 90.44 302 LEU A C 1
ATOM 2354 O O . LEU A 1 302 ? 6.787 5.302 1.159 1.00 90.44 302 LEU A O 1
ATOM 2358 N N . GLY A 1 303 ? 7.316 7.308 1.977 1.00 84.50 303 GLY A N 1
ATOM 2359 C CA . GLY A 1 303 ? 6.547 7.151 3.217 1.00 84.50 303 GLY A CA 1
ATOM 2360 C C . GLY A 1 303 ? 6.977 5.977 4.108 1.00 84.50 303 GLY A C 1
ATOM 2361 O O . GLY A 1 303 ? 6.122 5.326 4.704 1.00 84.50 303 GLY A O 1
ATOM 2362 N N . TYR A 1 304 ? 8.282 5.697 4.202 1.00 74.31 304 TYR A N 1
ATOM 2363 C CA . TYR A 1 304 ? 8.882 4.661 5.060 1.00 74.31 304 TYR A CA 1
ATOM 2364 C C . TYR A 1 304 ? 8.311 3.238 4.879 1.00 74.31 304 TYR A C 1
ATOM 2366 O O . TYR A 1 304 ? 7.967 2.555 5.844 1.00 74.31 304 TYR A O 1
ATOM 2374 N N . SER A 1 305 ? 8.281 2.758 3.633 1.00 83.88 305 SER A N 1
ATOM 2375 C CA . SER A 1 305 ? 8.029 1.346 3.297 1.00 83.88 305 SER A CA 1
ATOM 2376 C C . SER A 1 305 ? 8.945 0.357 4.040 1.00 83.88 305 SER A C 1
ATOM 2378 O O . SER A 1 305 ? 10.088 0.677 4.390 1.00 83.88 305 SER A O 1
ATOM 2380 N N . LEU A 1 306 ? 8.499 -0.890 4.206 1.00 78.69 306 LEU A N 1
ATOM 2381 C CA . LEU A 1 306 ? 9.370 -1.996 4.606 1.00 78.69 306 LEU A CA 1
ATOM 2382 C C . LEU A 1 306 ? 10.261 -2.400 3.424 1.00 78.69 306 LEU A C 1
ATOM 2384 O O . LEU A 1 306 ? 9.757 -2.653 2.334 1.00 78.69 306 LEU A O 1
ATOM 2388 N N . ASP A 1 307 ? 11.571 -2.475 3.653 1.00 81.12 307 ASP A N 1
ATOM 2389 C CA . ASP A 1 307 ? 12.542 -2.984 2.680 1.00 81.12 307 ASP A CA 1
ATOM 2390 C C . ASP A 1 307 ? 12.752 -4.495 2.869 1.00 81.12 307 ASP A C 1
ATOM 2392 O O . ASP A 1 307 ? 13.181 -4.938 3.944 1.00 81.12 307 ASP A O 1
ATOM 2396 N N . LEU A 1 308 ? 12.414 -5.289 1.848 1.00 77.19 308 LEU A N 1
ATOM 2397 C CA . LEU A 1 308 ? 12.382 -6.750 1.947 1.00 77.19 308 LEU A CA 1
ATOM 2398 C C . LEU A 1 308 ? 13.744 -7.424 1.743 1.00 77.19 308 LEU A C 1
ATOM 2400 O O . LEU A 1 308 ? 13.877 -8.582 2.134 1.00 77.19 308 LEU A O 1
ATOM 2404 N N . TRP A 1 309 ? 14.760 -6.734 1.206 1.00 66.38 309 TRP A N 1
ATOM 2405 C CA . TRP A 1 309 ? 16.119 -7.276 0.986 1.00 66.38 309 TRP A CA 1
ATOM 2406 C C . TRP A 1 309 ? 16.782 -7.803 2.274 1.00 66.38 309 TRP A C 1
ATOM 2408 O O . TRP A 1 309 ? 17.717 -8.597 2.256 1.00 66.38 309 TRP A O 1
ATOM 2418 N N . THR A 1 310 ? 16.282 -7.355 3.421 1.00 53.78 310 THR A N 1
ATOM 2419 C CA . THR A 1 310 ? 17.008 -7.318 4.693 1.00 53.78 310 THR A CA 1
ATOM 2420 C C . THR A 1 310 ? 16.594 -8.405 5.689 1.00 53.78 310 THR A C 1
ATOM 2422 O O . THR A 1 310 ? 17.001 -8.377 6.849 1.00 53.78 310 THR A O 1
ATOM 2425 N N . THR A 1 311 ? 15.734 -9.343 5.280 1.00 40.47 311 THR A N 1
ATOM 2426 C CA . THR A 1 311 ? 14.950 -10.169 6.211 1.00 40.47 311 THR A CA 1
ATOM 2427 C C . THR A 1 311 ? 15.463 -11.603 6.377 1.00 40.47 311 THR A C 1
ATOM 2429 O O . THR A 1 311 ? 14.830 -12.552 5.909 1.00 40.47 311 THR A O 1
ATOM 2432 N N . THR A 1 312 ? 16.541 -11.787 7.145 1.00 39.88 312 THR A N 1
ATOM 2433 C CA . THR A 1 312 ? 16.987 -13.105 7.643 1.00 39.88 312 THR A CA 1
ATOM 2434 C C . THR A 1 312 ? 17.020 -13.140 9.174 1.00 39.88 312 THR A C 1
ATOM 2436 O O . THR A 1 312 ? 17.838 -12.474 9.797 1.00 39.88 312 THR A O 1
ATOM 2439 N N . GLY A 1 313 ? 16.153 -13.955 9.788 1.00 39.75 313 GLY A N 1
ATOM 2440 C CA . GLY A 1 313 ? 16.120 -14.180 11.243 1.00 39.75 313 GLY A CA 1
ATOM 2441 C C . GLY A 1 313 ? 15.241 -13.206 12.053 1.00 39.75 313 GLY A C 1
ATOM 2442 O O . GLY A 1 313 ? 15.245 -12.001 11.848 1.00 39.75 313 GLY A O 1
ATOM 2443 N N . ASN A 1 314 ? 14.435 -13.763 12.965 1.00 36.44 314 ASN A N 1
ATOM 2444 C CA . ASN A 1 314 ? 13.787 -13.152 14.146 1.00 36.44 314 ASN A CA 1
ATOM 2445 C C . ASN A 1 314 ? 13.335 -11.667 14.161 1.00 36.44 314 ASN A C 1
ATOM 2447 O O . ASN A 1 314 ? 13.236 -11.059 15.222 1.00 36.44 314 ASN A O 1
ATOM 2451 N N . GLY A 1 315 ? 12.857 -11.136 13.036 1.00 38.88 315 GLY A N 1
ATOM 2452 C CA . GLY A 1 315 ? 11.701 -10.224 13.036 1.00 38.88 315 GLY A CA 1
ATOM 2453 C C . GLY A 1 315 ? 11.946 -8.753 13.389 1.00 38.88 315 GLY A C 1
ATOM 2454 O O . GLY A 1 315 ? 10.975 -8.045 13.648 1.00 38.88 315 GLY A O 1
ATOM 2455 N N . THR A 1 316 ? 13.186 -8.260 13.351 1.00 34.12 316 THR A N 1
ATOM 2456 C CA . THR A 1 316 ? 13.490 -6.830 13.540 1.00 34.12 316 THR A CA 1
ATOM 2457 C C . THR A 1 316 ? 14.154 -6.199 12.314 1.00 34.12 316 THR A C 1
ATOM 2459 O O . THR A 1 316 ? 15.352 -6.347 12.122 1.00 34.12 316 THR A O 1
ATOM 2462 N N . LYS A 1 317 ? 13.355 -5.433 11.557 1.00 37.88 317 LYS A N 1
ATOM 2463 C CA . LYS A 1 317 ? 13.721 -4.286 10.695 1.00 37.88 317 LYS A CA 1
ATOM 2464 C C . LYS A 1 317 ? 14.967 -4.387 9.785 1.00 37.88 317 LYS A C 1
ATOM 2466 O O . LYS A 1 317 ? 16.087 -4.177 10.231 1.00 37.88 317 LYS A O 1
ATOM 2471 N N . GLY A 1 318 ? 14.714 -4.375 8.475 1.00 33.81 318 GLY A N 1
ATOM 2472 C CA . GLY A 1 318 ? 14.993 -3.189 7.644 1.00 33.81 318 GLY A CA 1
ATOM 2473 C C . GLY A 1 318 ? 16.375 -2.540 7.790 1.00 33.81 318 GLY A C 1
ATOM 2474 O O . GLY A 1 318 ? 16.460 -1.443 8.331 1.00 33.81 318 GLY A O 1
ATOM 2475 N N . VAL A 1 319 ? 17.401 -3.191 7.234 1.00 36.56 319 VAL A N 1
ATOM 2476 C CA . VAL A 1 319 ? 18.822 -2.785 7.167 1.00 36.56 319 VAL A CA 1
ATOM 2477 C C . VAL A 1 319 ? 19.487 -2.546 8.533 1.00 36.56 319 VAL A C 1
ATOM 2479 O O . VAL A 1 319 ? 19.440 -1.450 9.088 1.00 36.56 319 VAL A O 1
ATOM 2482 N N . THR A 1 320 ? 20.284 -3.515 8.992 1.00 29.67 320 THR A N 1
ATOM 2483 C CA . THR A 1 320 ? 21.460 -3.228 9.831 1.00 29.67 320 THR A CA 1
ATOM 2484 C C . THR A 1 320 ? 22.728 -3.265 8.982 1.00 29.67 320 THR A C 1
ATOM 2486 O O . THR A 1 320 ? 23.255 -4.315 8.616 1.00 29.67 320 THR A O 1
ATOM 2489 N N . SER A 1 321 ? 23.253 -2.084 8.668 1.00 38.31 321 SER A N 1
ATOM 2490 C CA . SER A 1 321 ? 24.570 -1.934 8.054 1.00 38.31 321 SER A CA 1
ATOM 2491 C C . SER A 1 321 ? 25.668 -2.316 9.055 1.00 38.31 321 SER A C 1
ATOM 2493 O O . SER A 1 321 ? 25.873 -1.595 10.031 1.00 38.31 321 SER A O 1
ATOM 2495 N N . GLY A 1 322 ? 26.409 -3.399 8.799 1.00 32.72 322 GLY A N 1
ATOM 2496 C CA . GLY A 1 322 ? 27.696 -3.653 9.466 1.00 32.72 322 GLY A CA 1
ATOM 2497 C C . GLY A 1 322 ? 27.976 -5.080 9.943 1.00 32.72 322 GLY A C 1
ATOM 2498 O O . GLY A 1 322 ? 29.138 -5.375 10.208 1.00 32.72 322 GLY A O 1
ATOM 2499 N N . ASP A 1 323 ? 26.977 -5.962 10.030 1.00 35.09 323 ASP A N 1
ATOM 2500 C CA . ASP A 1 323 ? 27.180 -7.318 10.564 1.00 35.09 323 ASP A CA 1
ATOM 2501 C C . ASP A 1 323 ? 27.762 -8.286 9.503 1.00 35.09 323 ASP A C 1
ATOM 2503 O O . ASP A 1 323 ? 27.134 -8.482 8.456 1.00 35.09 323 ASP A O 1
ATOM 2507 N N . PRO A 1 324 ? 28.943 -8.905 9.728 1.00 35.66 324 PRO A N 1
ATOM 2508 C CA . PRO A 1 324 ? 29.509 -9.913 8.830 1.00 35.66 324 PRO A CA 1
ATOM 2509 C C . PRO A 1 324 ? 28.797 -11.280 8.873 1.00 35.66 324 PRO A C 1
ATOM 2511 O O . PRO A 1 324 ? 29.142 -12.144 8.070 1.00 35.66 324 PRO A O 1
ATOM 2514 N N . ALA A 1 325 ? 27.834 -11.504 9.776 1.00 34.62 325 ALA A N 1
ATOM 2515 C CA . ALA A 1 325 ? 27.069 -12.751 9.875 1.00 34.62 325 ALA A CA 1
ATOM 2516 C C . ALA A 1 325 ? 25.839 -12.820 8.944 1.00 34.62 325 ALA A C 1
ATOM 2518 O O . ALA A 1 325 ? 25.241 -13.889 8.810 1.00 34.62 325 ALA A O 1
ATOM 2519 N N . ASN A 1 326 ? 25.457 -11.719 8.285 1.00 34.53 326 ASN A N 1
ATOM 2520 C CA . ASN A 1 326 ? 24.347 -11.708 7.326 1.00 34.53 326 ASN A CA 1
ATOM 2521 C C . ASN A 1 326 ? 24.741 -12.435 6.027 1.00 34.53 326 ASN A C 1
ATOM 2523 O O . ASN A 1 326 ? 25.594 -11.972 5.267 1.00 34.53 326 ASN A O 1
ATOM 2527 N N . THR A 1 327 ? 24.120 -13.587 5.770 1.00 31.97 327 THR A N 1
ATOM 2528 C CA . THR A 1 327 ? 24.492 -14.492 4.676 1.00 31.97 327 THR A CA 1
ATOM 2529 C C . THR A 1 327 ? 23.855 -14.119 3.338 1.00 31.97 327 THR A C 1
ATOM 2531 O O . THR A 1 327 ? 22.639 -14.172 3.163 1.00 31.97 327 THR A O 1
ATOM 2534 N N . PHE A 1 328 ? 24.700 -13.844 2.341 1.00 32.81 328 PHE A N 1
ATOM 2535 C CA . PHE A 1 328 ? 24.294 -13.853 0.936 1.00 32.81 328 PHE A CA 1
ATOM 2536 C C . PHE A 1 328 ? 23.867 -15.273 0.542 1.00 32.81 328 PHE A C 1
ATOM 2538 O O . PHE A 1 328 ? 24.681 -16.196 0.577 1.00 32.81 328 PHE A O 1
ATOM 2545 N N . VAL A 1 329 ? 22.608 -15.448 0.140 1.00 32.22 329 VAL A N 1
ATOM 2546 C CA . VAL A 1 329 ? 22.117 -16.702 -0.448 1.00 32.22 329 VAL A CA 1
ATOM 2547 C C . VAL A 1 329 ? 22.103 -16.547 -1.966 1.00 32.22 329 VAL A C 1
ATOM 2549 O O . VAL A 1 329 ? 21.207 -15.912 -2.521 1.00 32.22 329 VAL A O 1
ATOM 2552 N N . LEU A 1 330 ? 23.109 -17.125 -2.624 1.00 31.23 330 LEU A N 1
ATOM 2553 C CA . LEU A 1 330 ? 23.118 -17.321 -4.072 1.00 31.23 330 LEU A CA 1
ATOM 2554 C C . LEU A 1 330 ? 22.136 -18.444 -4.427 1.00 31.23 330 LEU A C 1
ATOM 2556 O O . LEU A 1 330 ? 22.277 -19.567 -3.942 1.00 31.23 330 LEU A O 1
ATOM 2560 N N . ILE A 1 331 ? 21.157 -18.158 -5.289 1.00 33.91 331 ILE A N 1
ATOM 2561 C CA . ILE A 1 331 ? 20.368 -19.198 -5.964 1.00 33.91 331 ILE A CA 1
ATOM 2562 C C . ILE A 1 331 ? 20.992 -19.441 -7.340 1.00 33.91 331 ILE A C 1
ATOM 2564 O O . ILE A 1 331 ? 20.475 -18.988 -8.366 1.00 33.91 331 ILE A O 1
ATOM 2568 N N . ASP A 1 332 ? 22.114 -20.160 -7.347 1.00 34.41 332 ASP A N 1
ATOM 2569 C CA . ASP A 1 332 ? 22.763 -20.593 -8.582 1.00 34.41 332 ASP A CA 1
ATOM 2570 C C . ASP A 1 332 ? 21.815 -21.473 -9.417 1.00 34.41 332 ASP A C 1
ATOM 2572 O O . ASP A 1 332 ? 21.023 -22.275 -8.906 1.00 34.41 332 ASP A O 1
ATOM 2576 N N . ASN A 1 333 ? 21.878 -21.314 -10.739 1.00 35.25 333 ASN A N 1
ATOM 2577 C CA . ASN A 1 333 ? 21.130 -22.148 -11.674 1.00 35.25 333 ASN A CA 1
ATOM 2578 C C . ASN A 1 333 ? 21.854 -23.505 -11.806 1.00 35.25 333 ASN A C 1
ATOM 2580 O O . ASN A 1 333 ? 23.030 -23.497 -12.168 1.00 35.25 333 ASN A O 1
ATOM 2584 N N . PRO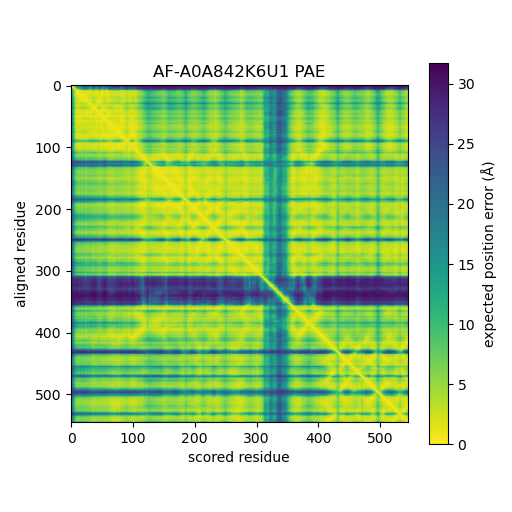 A 1 334 ? 21.214 -24.661 -11.531 1.00 31.33 334 PRO A N 1
ATOM 2585 C CA . PRO A 1 334 ? 21.904 -25.951 -11.480 1.00 31.33 334 PRO A CA 1
ATOM 2586 C C . PRO A 1 334 ? 22.232 -26.483 -12.884 1.00 31.33 334 PRO A C 1
ATOM 2588 O O . PRO A 1 334 ? 21.538 -27.345 -13.423 1.00 31.33 334 PRO A O 1
ATOM 2591 N N . LEU A 1 335 ? 23.318 -25.969 -13.458 1.00 31.05 335 LEU A N 1
ATOM 2592 C CA . LEU A 1 335 ? 24.031 -26.542 -14.593 1.00 31.05 335 LEU A CA 1
ATOM 2593 C C . LEU A 1 335 ? 25.387 -27.070 -14.100 1.00 31.05 335 LEU A C 1
ATOM 2595 O O . LEU A 1 335 ? 26.027 -26.451 -13.258 1.00 31.05 335 LEU A O 1
ATOM 2599 N N . ASP A 1 336 ? 25.747 -28.252 -14.597 1.00 33.94 336 ASP A N 1
ATOM 2600 C CA . ASP A 1 336 ? 26.856 -29.134 -14.202 1.00 33.94 336 ASP A CA 1
ATOM 2601 C C . ASP A 1 336 ? 28.021 -28.511 -13.374 1.00 33.94 336 ASP A C 1
ATOM 2603 O O . ASP A 1 336 ? 28.816 -27.733 -13.910 1.00 33.94 336 ASP A O 1
ATOM 2607 N N . PRO A 1 337 ? 28.211 -28.920 -12.097 1.00 32.59 337 PRO A N 1
ATOM 2608 C CA . PRO A 1 337 ? 29.328 -28.471 -11.255 1.00 32.59 337 PRO A CA 1
ATOM 2609 C C . PRO A 1 337 ? 30.740 -28.820 -11.761 1.00 32.59 337 PRO A C 1
ATOM 2611 O O . PRO A 1 337 ? 31.717 -28.409 -11.136 1.00 32.59 337 PRO A O 1
ATOM 2614 N N . SER A 1 338 ? 30.885 -29.608 -12.832 1.00 31.95 338 SER A N 1
ATOM 2615 C CA . SER A 1 338 ? 32.189 -30.016 -13.371 1.00 31.95 338 SER A CA 1
ATOM 2616 C C . SER A 1 338 ? 32.781 -29.063 -14.420 1.00 31.95 338 SER A C 1
ATOM 2618 O O . SER A 1 338 ? 33.959 -29.208 -14.761 1.00 31.95 338 SER A O 1
ATOM 2620 N N . THR A 1 339 ? 32.033 -28.066 -14.917 1.00 30.31 339 THR A N 1
ATOM 2621 C CA . THR A 1 339 ? 32.494 -27.201 -16.022 1.00 30.31 339 THR A CA 1
ATOM 2622 C C . THR A 1 339 ? 32.868 -25.764 -15.629 1.00 30.31 339 THR A C 1
ATOM 2624 O O . THR A 1 339 ? 32.090 -24.830 -15.795 1.00 30.31 339 THR A O 1
ATOM 2627 N N . PHE A 1 340 ? 34.160 -25.608 -15.320 1.00 31.56 340 PHE A N 1
ATOM 2628 C CA . PHE A 1 340 ? 34.999 -24.412 -15.524 1.00 31.56 340 PHE A CA 1
ATOM 2629 C C . PHE A 1 340 ? 35.034 -23.260 -14.493 1.00 31.56 340 PHE A C 1
ATOM 2631 O O . PHE A 1 340 ? 34.174 -23.076 -13.640 1.00 31.56 340 PHE A O 1
ATOM 2638 N N . ASN A 1 341 ? 36.154 -22.527 -14.571 1.00 35.03 341 ASN A N 1
ATOM 2639 C CA . ASN A 1 341 ? 36.649 -21.510 -13.630 1.00 35.03 341 ASN A CA 1
ATOM 2640 C C . ASN A 1 341 ? 36.116 -20.089 -13.985 1.00 35.03 341 ASN A C 1
ATOM 2642 O O . ASN A 1 341 ? 35.516 -19.927 -15.046 1.00 35.03 341 ASN A O 1
ATOM 2646 N N . PRO A 1 342 ? 36.264 -19.051 -13.132 1.00 38.38 342 PRO A N 1
ATOM 2647 C CA . PRO A 1 342 ? 35.081 -18.352 -12.626 1.00 38.38 342 PRO A CA 1
ATOM 2648 C C . PRO A 1 342 ? 34.771 -17.021 -13.357 1.00 38.38 342 PRO A C 1
ATOM 2650 O O . PRO A 1 342 ? 35.604 -16.557 -14.135 1.00 38.38 342 PRO A O 1
ATOM 2653 N N . PRO A 1 343 ? 33.600 -16.397 -13.093 1.00 46.47 343 PRO A N 1
ATOM 2654 C CA . PRO A 1 343 ? 32.924 -15.357 -13.897 1.00 46.47 343 PRO A CA 1
ATOM 2655 C C . PRO A 1 343 ? 33.591 -14.061 -14.452 1.00 46.47 343 PRO A C 1
ATOM 2657 O O . PRO A 1 343 ? 32.850 -13.176 -14.875 1.00 46.47 343 PRO A O 1
ATOM 2660 N N . LEU A 1 344 ? 34.893 -13.843 -14.654 1.00 48.31 344 LEU A N 1
ATOM 2661 C CA . LEU A 1 344 ? 35.947 -13.357 -13.738 1.00 48.31 344 LEU A CA 1
ATOM 2662 C C . LEU A 1 344 ? 36.120 -14.095 -12.400 1.00 48.31 344 LEU A C 1
ATOM 2664 O O . LEU A 1 344 ? 35.120 -14.399 -11.749 1.00 48.31 344 LEU A O 1
ATOM 2668 N N . PRO A 1 345 ? 37.370 -14.293 -11.922 1.00 41.19 345 PRO A N 1
ATOM 2669 C CA . PRO A 1 345 ? 37.652 -15.070 -10.719 1.00 41.19 345 PRO A CA 1
ATOM 2670 C C . PRO A 1 345 ? 36.825 -14.642 -9.504 1.00 41.19 345 PRO A C 1
ATOM 2672 O O . PRO A 1 345 ? 36.778 -13.467 -9.147 1.00 41.19 345 PRO A O 1
ATOM 2675 N N . SER A 1 346 ? 36.232 -15.620 -8.821 1.00 43.44 346 SER A N 1
ATOM 2676 C CA . SER A 1 346 ? 35.324 -15.441 -7.678 1.00 43.44 346 SER A CA 1
ATOM 2677 C C . SER A 1 346 ? 35.971 -14.802 -6.438 1.00 43.44 346 SER A C 1
ATOM 2679 O O . SER A 1 346 ? 35.282 -14.513 -5.466 1.00 43.44 346 SER A O 1
ATOM 2681 N N . GLY A 1 347 ? 37.286 -14.567 -6.478 1.00 35.56 347 GLY A N 1
ATOM 2682 C CA . GLY A 1 347 ? 38.053 -13.826 -5.480 1.00 35.56 347 GLY A CA 1
ATOM 2683 C C . GLY A 1 347 ? 38.368 -12.371 -5.852 1.00 35.56 347 GLY A C 1
ATOM 2684 O O . GLY A 1 347 ? 39.201 -11.774 -5.175 1.00 35.56 347 GLY A O 1
ATOM 2685 N N . ASP A 1 348 ? 37.772 -11.790 -6.903 1.00 39.75 348 ASP A N 1
ATOM 2686 C CA . ASP A 1 348 ? 37.902 -10.348 -7.164 1.00 39.75 348 ASP A CA 1
ATOM 2687 C C . ASP A 1 348 ? 37.248 -9.541 -6.017 1.00 39.75 348 ASP A C 1
ATOM 2689 O O . ASP A 1 348 ? 36.029 -9.617 -5.826 1.00 39.75 348 ASP A O 1
ATOM 2693 N N . PRO A 1 349 ? 38.015 -8.743 -5.246 1.00 40.19 349 PRO A N 1
ATOM 2694 C CA . PRO A 1 349 ? 37.508 -8.047 -4.062 1.00 40.19 349 PRO A CA 1
ATOM 2695 C C . PRO A 1 349 ? 36.679 -6.794 -4.399 1.00 40.19 349 PRO A C 1
ATOM 2697 O O . PRO A 1 349 ? 36.297 -6.041 -3.501 1.00 40.19 349 PRO A O 1
ATOM 2700 N N . THR A 1 350 ? 36.434 -6.518 -5.682 1.00 41.31 350 THR A N 1
ATOM 2701 C CA . THR A 1 350 ? 35.710 -5.338 -6.166 1.00 41.31 350 THR A CA 1
ATOM 2702 C C . THR A 1 350 ? 34.442 -5.667 -6.952 1.00 41.31 350 THR A C 1
ATOM 2704 O O . THR A 1 350 ? 33.494 -4.886 -6.867 1.00 41.31 350 THR A O 1
ATOM 2707 N N . ARG A 1 351 ? 34.360 -6.843 -7.599 1.00 41.41 351 ARG A N 1
ATOM 2708 C CA . ARG A 1 351 ? 33.167 -7.342 -8.320 1.00 41.41 351 ARG A CA 1
ATOM 2709 C C . ARG A 1 351 ? 31.868 -7.246 -7.508 1.00 41.41 351 ARG A C 1
ATOM 2711 O O . ARG A 1 351 ? 30.807 -6.965 -8.058 1.00 41.41 351 ARG A O 1
ATOM 2718 N N . HIS A 1 352 ? 31.955 -7.467 -6.198 1.00 50.91 352 HIS A N 1
ATOM 2719 C CA . HIS A 1 352 ? 30.813 -7.498 -5.283 1.00 50.91 352 HIS A CA 1
ATOM 2720 C C . HIS A 1 352 ? 30.888 -6.387 -4.219 1.00 50.91 352 HIS A C 1
ATOM 2722 O O . HIS A 1 352 ? 30.676 -6.628 -3.028 1.00 50.91 352 HIS A O 1
ATOM 2728 N N . ARG A 1 353 ? 31.192 -5.143 -4.624 1.00 42.72 353 ARG A N 1
ATOM 2729 C CA . ARG A 1 353 ? 31.051 -3.965 -3.745 1.00 42.72 353 ARG A CA 1
ATOM 2730 C C . ARG A 1 353 ? 29.572 -3.703 -3.416 1.00 42.72 353 ARG A C 1
ATOM 2732 O O . ARG A 1 353 ? 28.894 -2.952 -4.106 1.00 42.72 353 ARG A O 1
ATOM 2739 N N . ARG A 1 354 ? 29.124 -4.386 -2.351 1.00 49.19 354 ARG A N 1
ATOM 2740 C CA . ARG A 1 354 ? 27.936 -4.187 -1.492 1.00 49.19 354 ARG A CA 1
ATOM 2741 C C . ARG A 1 354 ? 26.944 -3.110 -1.969 1.00 49.19 354 ARG A C 1
ATOM 2743 O O . ARG A 1 354 ? 27.303 -1.945 -2.000 1.00 49.19 354 ARG A O 1
ATOM 2750 N N . GLY A 1 355 ? 25.682 -3.474 -2.202 1.00 47.25 355 GLY A N 1
ATOM 2751 C CA . GLY A 1 355 ? 24.557 -2.524 -2.320 1.00 47.25 355 GLY A CA 1
ATOM 2752 C C . GLY A 1 355 ? 24.426 -1.764 -3.646 1.00 47.25 355 GLY A C 1
ATOM 2753 O O . G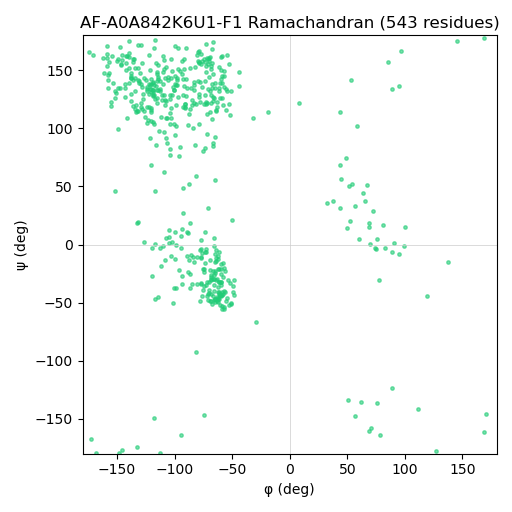LY A 1 355 ? 23.306 -1.510 -4.073 1.00 47.25 355 GLY A O 1
ATOM 2754 N N . THR A 1 356 ? 25.541 -1.493 -4.330 1.00 53.28 356 THR A N 1
ATOM 2755 C CA . THR A 1 356 ? 25.643 -0.465 -5.388 1.00 53.28 356 THR A CA 1
ATOM 2756 C C . THR A 1 356 ? 24.774 -0.642 -6.638 1.00 53.28 356 THR A C 1
ATOM 2758 O O . THR A 1 356 ? 24.671 0.299 -7.420 1.00 53.28 356 THR A O 1
ATOM 2761 N N . ARG A 1 357 ? 24.166 -1.818 -6.849 1.00 69.56 357 ARG A N 1
ATOM 2762 C CA . ARG A 1 357 ? 23.318 -2.167 -8.009 1.00 69.56 357 ARG A CA 1
ATOM 2763 C C . ARG A 1 357 ? 22.270 -3.229 -7.665 1.00 69.56 357 ARG A C 1
ATOM 2765 O O . ARG A 1 357 ? 22.178 -4.258 -8.330 1.00 69.56 357 ARG A O 1
ATOM 2772 N N . ILE A 1 358 ? 21.589 -3.063 -6.536 1.00 75.44 358 ILE A N 1
ATOM 2773 C CA . ILE A 1 358 ? 20.572 -4.013 -6.071 1.00 75.44 358 ILE A CA 1
ATOM 2774 C C . ILE A 1 358 ? 19.198 -3.414 -6.342 1.00 75.44 358 ILE A C 1
ATOM 2776 O O . ILE A 1 358 ? 18.917 -2.294 -5.916 1.00 75.44 358 ILE A O 1
ATOM 2780 N N . ASP A 1 359 ? 18.364 -4.165 -7.053 1.00 85.69 359 ASP A N 1
ATOM 2781 C CA . ASP A 1 359 ? 16.993 -3.761 -7.336 1.00 85.69 359 ASP A CA 1
ATOM 2782 C C . ASP A 1 359 ? 16.119 -3.910 -6.078 1.00 85.69 359 ASP A C 1
ATOM 2784 O O . ASP A 1 359 ? 16.447 -4.647 -5.146 1.00 85.69 359 ASP A O 1
ATOM 2788 N N . TYR A 1 360 ? 14.985 -3.214 -6.021 1.00 88.00 360 TYR A N 1
ATOM 2789 C CA . TYR A 1 360 ? 14.210 -3.082 -4.789 1.00 88.00 360 TYR A CA 1
ATOM 2790 C C . TYR A 1 360 ? 12.974 -3.976 -4.712 1.00 88.00 360 TYR A C 1
ATOM 2792 O O . TYR A 1 360 ? 12.263 -4.194 -5.691 1.00 88.00 360 TYR A O 1
ATOM 2800 N N . PHE A 1 361 ? 12.650 -4.367 -3.475 1.00 91.25 361 PHE A N 1
ATOM 2801 C CA . PHE A 1 361 ? 11.311 -4.759 -3.040 1.00 91.25 361 PHE A CA 1
ATOM 2802 C C . PHE A 1 361 ? 10.909 -3.916 -1.820 1.00 91.25 361 PHE A C 1
ATOM 2804 O O . PHE A 1 361 ? 11.444 -4.090 -0.722 1.00 91.25 361 PHE A O 1
ATOM 2811 N N . LEU A 1 362 ? 9.946 -3.013 -2.010 1.00 90.69 362 LEU A N 1
ATOM 2812 C CA . LEU A 1 362 ? 9.445 -2.079 -1.004 1.00 90.69 362 LEU A CA 1
ATOM 2813 C C . LEU A 1 362 ? 7.948 -2.306 -0.775 1.00 90.69 362 LEU A C 1
ATOM 2815 O O . LEU A 1 362 ? 7.145 -2.094 -1.678 1.00 90.69 362 LEU A O 1
ATOM 2819 N N . SER A 1 363 ? 7.550 -2.718 0.430 1.00 89.12 363 SER A N 1
ATOM 2820 C CA . SER A 1 363 ? 6.144 -3.015 0.738 1.00 89.12 363 SER A CA 1
ATOM 2821 C C . SER A 1 363 ? 5.539 -2.066 1.769 1.00 89.12 363 SER A C 1
ATOM 2823 O O . SER A 1 363 ? 6.193 -1.665 2.735 1.00 89.12 363 SER A O 1
ATOM 2825 N N . TRP A 1 364 ? 4.256 -1.755 1.588 1.00 86.06 364 TRP A N 1
ATOM 2826 C CA . TRP A 1 364 ? 3.410 -1.096 2.576 1.00 86.06 364 TRP A CA 1
ATOM 2827 C C . TRP A 1 364 ? 2.299 -2.055 2.992 1.00 86.06 364 TRP A C 1
ATOM 2829 O O . TRP A 1 364 ? 1.717 -2.766 2.169 1.00 86.06 364 TRP A O 1
ATOM 2839 N N . HIS A 1 365 ? 1.988 -2.050 4.282 1.00 78.75 365 HIS A N 1
ATOM 2840 C CA . HIS A 1 365 ? 0.935 -2.864 4.869 1.00 78.75 365 HIS A CA 1
ATOM 2841 C C . HIS A 1 365 ? -0.150 -1.977 5.481 1.00 78.75 365 HIS A C 1
ATOM 2843 O O . HIS A 1 365 ? 0.145 -0.976 6.143 1.00 78.75 365 HIS A O 1
ATOM 2849 N N . GLY A 1 366 ? -1.408 -2.343 5.263 1.00 72.00 366 GLY A N 1
ATOM 2850 C CA . GLY A 1 366 ? -2.541 -1.603 5.799 1.00 72.00 366 GLY A CA 1
ATOM 2851 C C . GLY A 1 366 ? -2.759 -1.881 7.291 1.00 72.00 366 GLY A C 1
ATOM 2852 O O . GLY A 1 366 ? -2.425 -2.973 7.749 1.00 72.00 366 GLY A O 1
ATOM 2853 N N . PRO A 1 367 ? -3.384 -0.968 8.057 1.00 72.88 367 PRO A N 1
ATOM 2854 C CA . PRO A 1 367 ? -3.851 -1.256 9.415 1.00 72.88 367 PRO A CA 1
ATOM 2855 C C . PRO A 1 367 ? -4.855 -2.424 9.519 1.00 72.88 367 PRO A C 1
ATOM 2857 O O . PRO A 1 367 ? -5.049 -2.927 10.619 1.00 72.88 367 PRO A O 1
ATOM 2860 N N . GLN A 1 368 ? -5.470 -2.877 8.412 1.00 85.19 368 GLN A N 1
ATOM 2861 C CA . GLN A 1 368 ? -6.264 -4.119 8.394 1.00 85.19 368 GLN A CA 1
ATOM 2862 C C . GLN A 1 368 ? -5.456 -5.361 7.968 1.00 85.19 368 GLN A C 1
ATOM 2864 O O . GLN A 1 368 ? -5.750 -6.446 8.463 1.00 85.19 368 GLN A O 1
ATOM 2869 N N . TYR A 1 369 ? -4.473 -5.247 7.060 1.00 87.88 369 TYR A N 1
ATOM 2870 C CA . TYR A 1 369 ? -3.800 -6.402 6.438 1.00 87.88 369 TYR A CA 1
ATOM 2871 C C . TYR A 1 369 ? -2.272 -6.274 6.420 1.00 87.88 369 TYR A C 1
ATOM 2873 O O . TYR A 1 369 ? -1.721 -5.409 5.734 1.00 87.88 369 TYR A O 1
ATOM 2881 N N . TRP A 1 370 ? -1.593 -7.224 7.073 1.00 85.19 370 TRP A N 1
ATOM 2882 C CA . TRP A 1 370 ? -0.133 -7.349 7.070 1.00 85.19 370 TRP A CA 1
ATOM 2883 C C . TRP A 1 370 ? 0.318 -8.608 6.321 1.00 85.19 370 TRP A C 1
ATOM 2885 O O . TRP A 1 370 ? 0.139 -9.712 6.847 1.00 85.19 370 TRP A O 1
ATOM 2895 N N . PRO A 1 371 ? 0.930 -8.482 5.131 1.00 86.62 371 PRO A N 1
ATOM 2896 C CA . PRO A 1 371 ? 1.693 -9.569 4.537 1.00 86.62 371 PRO A CA 1
ATOM 2897 C C . PRO A 1 371 ? 2.953 -9.849 5.367 1.00 86.62 371 PRO A C 1
ATOM 2899 O O . PRO A 1 371 ? 3.648 -8.929 5.801 1.00 86.62 371 PRO A O 1
ATOM 2902 N N . LEU A 1 372 ? 3.269 -11.126 5.576 1.00 82.56 372 LEU A N 1
ATOM 2903 C CA . LEU A 1 372 ? 4.548 -11.564 6.124 1.00 82.56 372 LEU A CA 1
ATOM 2904 C C . LEU A 1 372 ? 5.412 -12.120 4.994 1.00 82.56 372 LEU A C 1
ATOM 2906 O O . LEU A 1 372 ? 5.104 -13.175 4.441 1.00 82.56 372 LEU A O 1
ATOM 2910 N N . TYR A 1 373 ? 6.506 -11.424 4.696 1.00 82.06 373 TYR A N 1
ATOM 2911 C CA . TYR A 1 373 ? 7.519 -11.870 3.745 1.00 82.06 373 TYR A CA 1
ATOM 2912 C C . TYR A 1 373 ? 8.635 -12.662 4.432 1.00 82.06 373 TYR A C 1
ATOM 2914 O O . TYR A 1 373 ? 8.943 -12.452 5.611 1.00 82.06 373 TYR A O 1
ATOM 2922 N N . ARG A 1 374 ? 9.226 -13.582 3.674 1.00 78.88 374 ARG A N 1
ATOM 2923 C CA . ARG A 1 374 ? 10.350 -14.457 4.011 1.00 78.88 374 ARG A CA 1
ATOM 2924 C C . ARG A 1 374 ? 11.180 -14.714 2.756 1.00 78.88 374 ARG A C 1
ATOM 2926 O O . ARG A 1 374 ? 10.750 -14.414 1.644 1.00 78.88 374 ARG A O 1
ATOM 2933 N N . ASP A 1 375 ? 12.343 -15.319 2.969 1.00 76.19 375 ASP A N 1
ATOM 2934 C CA . ASP A 1 375 ? 13.148 -15.944 1.918 1.00 76.19 375 ASP A CA 1
ATOM 2935 C C . ASP A 1 375 ? 13.516 -14.978 0.771 1.00 76.19 375 ASP A C 1
ATOM 2937 O O . ASP A 1 375 ? 13.615 -15.379 -0.390 1.00 76.19 375 ASP A O 1
ATOM 2941 N N . THR A 1 376 ? 13.712 -13.689 1.091 1.00 77.12 376 THR A N 1
ATOM 2942 C CA . THR A 1 376 ? 14.229 -12.717 0.123 1.00 77.12 376 THR A CA 1
ATOM 2943 C C . THR A 1 376 ? 15.665 -13.076 -0.238 1.00 77.12 376 THR A C 1
ATOM 2945 O O . THR A 1 376 ? 16.500 -13.265 0.646 1.00 77.12 376 THR A O 1
ATOM 2948 N N . THR A 1 377 ? 15.947 -13.199 -1.531 1.00 75.06 377 THR A N 1
ATOM 2949 C CA . THR A 1 377 ? 17.208 -13.734 -2.056 1.00 75.06 377 THR A CA 1
ATOM 2950 C C . THR A 1 377 ? 17.694 -12.954 -3.271 1.00 75.06 377 THR A C 1
ATOM 2952 O O . THR A 1 377 ? 16.905 -12.376 -4.022 1.00 75.06 377 THR A O 1
ATOM 2955 N N . VAL A 1 378 ? 19.017 -12.946 -3.447 1.00 76.94 378 VAL A N 1
ATOM 2956 C CA . VAL A 1 378 ? 19.702 -12.327 -4.587 1.00 76.94 378 VAL A CA 1
ATOM 2957 C C . VAL A 1 378 ? 19.560 -13.221 -5.812 1.00 76.94 378 VAL A C 1
ATOM 2959 O O . VAL A 1 378 ? 19.793 -14.428 -5.725 1.00 76.94 378 VAL A O 1
ATOM 2962 N N . LEU A 1 379 ? 19.254 -12.635 -6.967 1.00 77.31 379 LEU A N 1
ATOM 2963 C CA . LEU A 1 379 ? 19.235 -13.339 -8.243 1.00 77.31 379 LEU A CA 1
ATOM 2964 C C . LEU A 1 379 ? 20.440 -12.935 -9.089 1.00 77.31 379 LEU A C 1
ATOM 2966 O O . LEU A 1 379 ? 20.492 -11.842 -9.647 1.00 77.31 379 LEU A O 1
ATOM 2970 N N . VAL A 1 380 ? 21.383 -13.867 -9.229 1.00 78.31 380 VAL A N 1
ATOM 2971 C CA . VAL A 1 380 ? 22.418 -13.834 -10.267 1.00 78.31 380 VAL A CA 1
ATOM 2972 C C . VAL A 1 380 ? 22.085 -14.947 -11.254 1.00 78.31 380 VAL A C 1
ATOM 2974 O O . VAL A 1 380 ? 22.356 -16.120 -11.011 1.00 78.31 380 VAL A O 1
ATOM 2977 N N . TRP A 1 381 ? 21.415 -14.596 -12.347 1.00 84.38 381 TRP A N 1
ATOM 2978 C CA . TRP A 1 381 ? 21.095 -15.532 -13.427 1.00 84.38 381 TRP A CA 1
ATOM 2979 C C . TRP A 1 381 ? 22.090 -15.358 -14.569 1.00 84.38 381 TRP A C 1
ATOM 2981 O O . TRP A 1 381 ? 22.533 -14.244 -14.826 1.00 84.38 381 TRP A O 1
ATOM 2991 N N . GLN A 1 382 ? 22.446 -16.447 -15.255 1.00 84.75 382 GLN A N 1
ATOM 2992 C CA . GLN A 1 382 ? 23.457 -16.448 -16.319 1.00 84.75 382 GLN A CA 1
ATOM 2993 C C . GLN A 1 382 ? 22.910 -17.014 -17.636 1.00 84.75 382 GLN A C 1
ATOM 2995 O O . GLN A 1 382 ? 22.155 -17.987 -17.622 1.00 84.75 382 GLN A O 1
ATOM 3000 N N . SER A 1 383 ? 23.307 -16.413 -18.763 1.00 84.31 383 SER A N 1
ATOM 3001 C CA . SER A 1 383 ? 22.961 -16.847 -20.131 1.00 84.31 383 SER A CA 1
ATOM 3002 C C . SER A 1 383 ? 23.946 -17.865 -20.706 1.00 84.31 383 SER A C 1
ATOM 3004 O O . SER A 1 383 ? 23.607 -18.654 -21.587 1.00 84.31 383 SER A O 1
ATOM 3006 N N . SER A 1 384 ? 25.167 -17.863 -20.187 1.00 79.31 384 SER A N 1
ATOM 3007 C CA . SER A 1 384 ? 26.206 -18.875 -20.371 1.00 79.31 384 SER A CA 1
ATOM 3008 C C . SER A 1 384 ? 27.149 -18.817 -19.156 1.00 79.31 384 SER A C 1
ATOM 3010 O O . SER A 1 384 ? 27.101 -17.826 -18.423 1.00 79.31 384 SER A O 1
ATOM 3012 N N . PRO A 1 385 ? 27.977 -19.843 -18.880 1.00 76.44 385 PRO A N 1
ATOM 3013 C CA . PRO A 1 385 ? 28.844 -19.849 -17.699 1.00 76.44 385 PRO A CA 1
ATOM 3014 C C . PRO A 1 385 ? 29.707 -18.583 -17.590 1.00 76.44 385 PRO A C 1
ATOM 3016 O O . PRO A 1 385 ? 30.479 -18.262 -18.492 1.00 76.44 385 PRO A O 1
ATOM 3019 N N . GLY A 1 386 ? 29.549 -17.846 -16.489 1.00 70.75 386 GLY A N 1
ATOM 3020 C CA . GLY A 1 386 ? 30.225 -16.569 -16.240 1.00 70.75 386 GLY A CA 1
ATOM 3021 C C . GLY A 1 386 ? 29.576 -15.328 -16.870 1.00 70.75 386 GLY A C 1
ATOM 3022 O O . GLY A 1 386 ? 30.054 -14.221 -16.623 1.00 70.75 386 GLY A O 1
ATOM 3023 N N . ARG A 1 387 ? 28.494 -15.472 -17.648 1.00 75.88 387 ARG A N 1
ATOM 3024 C CA . ARG A 1 387 ? 27.785 -14.366 -18.313 1.00 75.88 387 ARG A CA 1
ATOM 3025 C C . ARG A 1 387 ? 26.445 -14.070 -17.641 1.00 75.88 387 ARG A C 1
ATOM 3027 O O . ARG A 1 387 ? 25.404 -14.575 -18.055 1.00 75.88 387 ARG A O 1
ATOM 3034 N N . ASP A 1 388 ? 26.480 -13.221 -16.619 1.00 79.88 388 ASP A N 1
ATOM 3035 C CA . ASP A 1 388 ? 25.291 -12.733 -15.902 1.00 79.88 388 ASP A CA 1
ATOM 3036 C C . ASP A 1 388 ? 24.300 -12.041 -16.869 1.00 79.88 388 ASP A C 1
ATOM 3038 O O . ASP A 1 388 ? 24.738 -11.242 -17.704 1.00 79.88 388 ASP A O 1
ATOM 3042 N N . ILE A 1 389 ? 22.988 -12.314 -16.774 1.00 85.12 389 ILE A N 1
ATOM 3043 C CA . ILE A 1 389 ? 21.964 -11.773 -17.701 1.00 85.12 389 ILE A CA 1
ATOM 3044 C C . ILE A 1 389 ? 21.580 -10.314 -17.433 1.00 85.12 389 ILE A C 1
ATOM 3046 O O . ILE A 1 389 ? 20.901 -9.695 -18.239 1.00 85.12 389 ILE A O 1
ATOM 3050 N N . SER A 1 390 ? 22.021 -9.780 -16.301 1.00 84.00 390 SER A N 1
ATOM 3051 C CA . SER A 1 390 ? 21.829 -8.399 -15.880 1.00 84.00 390 SER A CA 1
ATOM 3052 C C . SER A 1 390 ? 23.151 -7.857 -15.361 1.00 84.00 390 SER A C 1
ATOM 3054 O O . SER A 1 390 ? 24.019 -8.630 -14.942 1.00 84.00 390 SER A O 1
ATOM 3056 N N . ASP A 1 391 ? 23.381 -6.553 -15.450 1.00 76.56 391 ASP A N 1
ATOM 3057 C CA . ASP A 1 391 ? 24.460 -5.883 -14.721 1.00 76.56 391 ASP A CA 1
ATOM 3058 C C . ASP A 1 391 ? 23.987 -5.294 -13.374 1.00 76.56 391 ASP A C 1
ATOM 3060 O O . ASP A 1 391 ? 24.782 -4.654 -12.679 1.00 76.56 391 ASP A O 1
ATOM 3064 N N . HIS A 1 392 ? 22.738 -5.594 -12.993 1.00 80.44 392 HIS A N 1
ATOM 3065 C CA . HIS A 1 392 ? 22.108 -5.409 -11.686 1.00 80.44 392 HIS A CA 1
ATOM 3066 C C . HIS A 1 392 ? 21.852 -6.751 -10.973 1.00 80.44 392 HIS A C 1
ATOM 3068 O O . HIS A 1 392 ? 21.844 -7.827 -11.575 1.00 80.44 392 HIS A O 1
ATOM 3074 N N . TYR A 1 393 ? 21.624 -6.681 -9.661 1.00 78.69 393 TYR A N 1
ATOM 3075 C CA . TYR A 1 393 ? 21.194 -7.797 -8.822 1.00 78.69 393 TYR A CA 1
ATOM 3076 C C . TYR A 1 393 ? 19.682 -7.705 -8.580 1.00 78.69 393 TYR A C 1
ATOM 3078 O O . TYR A 1 393 ? 19.238 -7.039 -7.642 1.00 78.69 393 TYR A O 1
ATOM 3086 N N . GLY A 1 394 ? 18.897 -8.395 -9.411 1.00 83.56 394 GLY A N 1
ATOM 3087 C CA . GLY A 1 394 ? 17.460 -8.557 -9.179 1.00 83.56 394 GLY A CA 1
ATOM 3088 C C . GLY A 1 394 ? 17.155 -9.428 -7.954 1.00 83.56 394 GLY A C 1
ATOM 3089 O O . GLY A 1 394 ? 18.033 -10.115 -7.421 1.00 83.56 394 GLY A O 1
ATOM 3090 N N . LEU A 1 395 ? 15.895 -9.434 -7.518 1.00 87.06 395 LEU A N 1
ATOM 3091 C CA . LEU A 1 395 ? 15.459 -10.085 -6.279 1.00 87.06 395 LEU A CA 1
ATOM 3092 C C . LEU A 1 395 ? 14.378 -11.150 -6.494 1.00 87.06 395 LEU A C 1
ATOM 3094 O O . LEU A 1 395 ? 13.498 -11.010 -7.341 1.00 87.06 395 LEU A O 1
ATOM 3098 N N . ALA A 1 396 ? 14.360 -12.166 -5.630 1.00 89.44 396 ALA A N 1
ATOM 3099 C CA . ALA A 1 396 ? 13.167 -12.969 -5.355 1.00 89.44 396 ALA A CA 1
ATOM 3100 C C . ALA A 1 396 ? 12.733 -12.786 -3.896 1.00 89.44 396 ALA A C 1
ATOM 3102 O O . ALA A 1 396 ? 13.582 -12.632 -3.026 1.00 89.44 396 ALA A O 1
ATOM 3103 N N . THR A 1 397 ? 11.431 -12.831 -3.603 1.00 88.00 397 THR A N 1
ATOM 3104 C CA . THR A 1 397 ? 10.901 -12.862 -2.225 1.00 88.00 397 THR A CA 1
ATOM 3105 C C . THR A 1 397 ? 9.588 -13.638 -2.147 1.00 88.00 397 THR A C 1
ATOM 3107 O O . THR A 1 397 ? 8.893 -13.821 -3.154 1.00 88.00 397 THR A O 1
ATOM 3110 N N . ARG A 1 398 ? 9.225 -14.104 -0.948 1.00 89.25 398 ARG A N 1
ATOM 3111 C CA . ARG A 1 398 ? 8.018 -14.898 -0.713 1.00 89.25 398 ARG A CA 1
ATOM 3112 C C . ARG A 1 398 ? 7.180 -14.343 0.433 1.00 89.25 398 ARG A C 1
ATOM 3114 O O . ARG A 1 398 ? 7.578 -14.397 1.591 1.00 89.25 398 ARG A O 1
ATOM 3121 N N . GLN A 1 399 ? 5.953 -13.931 0.139 1.00 89.88 399 GLN A N 1
ATOM 3122 C CA . GLN A 1 399 ? 4.900 -13.842 1.147 1.00 89.88 399 GLN A CA 1
ATOM 3123 C C . GLN A 1 399 ? 4.516 -15.257 1.610 1.00 89.88 399 GLN A C 1
ATOM 3125 O O . GLN A 1 399 ? 4.221 -16.121 0.782 1.00 89.88 399 GLN A O 1
ATOM 3130 N N . THR A 1 400 ? 4.491 -15.505 2.921 1.00 85.62 400 THR A N 1
ATOM 3131 C CA . THR A 1 400 ? 4.071 -16.796 3.505 1.00 85.62 400 THR A CA 1
ATOM 3132 C C . THR A 1 400 ? 2.643 -16.771 4.028 1.00 85.62 400 THR A C 1
ATOM 3134 O O . THR A 1 400 ? 1.919 -17.759 3.914 1.00 85.62 400 THR A O 1
ATOM 3137 N N . ASP A 1 401 ? 2.236 -15.648 4.616 1.00 85.00 401 ASP A N 1
ATOM 3138 C CA . ASP A 1 401 ? 0.907 -15.444 5.175 1.00 85.00 401 ASP A CA 1
ATOM 3139 C C . ASP A 1 401 ? 0.474 -13.982 5.107 1.00 85.00 401 ASP A C 1
ATOM 3141 O O . ASP A 1 401 ? 1.307 -13.080 5.038 1.00 85.00 401 ASP A O 1
ATOM 3145 N N . VAL A 1 402 ? -0.840 -13.761 5.157 1.00 88.50 402 VAL A N 1
ATOM 3146 C CA . VAL A 1 402 ? -1.435 -12.445 5.405 1.00 88.50 402 VAL A CA 1
ATOM 3147 C C . VAL A 1 402 ? -2.181 -12.514 6.726 1.00 88.50 402 VAL A C 1
ATOM 3149 O O . VAL A 1 402 ? -3.039 -13.375 6.931 1.00 88.50 402 VAL A O 1
ATOM 3152 N N . ARG A 1 403 ? -1.857 -11.599 7.634 1.00 87.00 403 ARG A N 1
ATOM 3153 C CA . ARG A 1 403 ? -2.590 -11.397 8.883 1.00 87.00 403 ARG A CA 1
ATOM 3154 C C . ARG A 1 403 ? -3.649 -10.338 8.654 1.00 87.00 403 ARG A C 1
ATOM 3156 O O . ARG A 1 403 ? -3.358 -9.313 8.045 1.00 87.00 403 ARG A O 1
ATOM 3163 N N . GLU A 1 404 ? -4.842 -10.578 9.167 1.00 90.69 404 GLU A N 1
ATOM 3164 C CA . GLU A 1 404 ? -5.914 -9.593 9.219 1.00 90.69 404 GLU A CA 1
ATOM 3165 C C . GLU A 1 404 ? -6.181 -9.212 10.670 1.00 90.69 404 GLU A C 1
ATOM 3167 O O . GLU A 1 404 ? -6.206 -10.075 11.550 1.00 90.69 404 GLU A O 1
ATOM 3172 N N . LEU A 1 405 ? -6.437 -7.932 10.910 1.00 89.12 405 LEU A N 1
ATOM 3173 C CA . LEU A 1 405 ? -7.113 -7.485 12.114 1.00 89.12 405 LEU A CA 1
ATOM 3174 C C . LEU A 1 405 ? -8.258 -6.565 11.703 1.00 89.12 405 LEU A C 1
ATOM 3176 O O . LEU A 1 405 ? -8.056 -5.565 11.026 1.00 89.12 405 LEU A O 1
ATOM 3180 N N . HIS A 1 406 ? -9.471 -6.929 12.097 1.00 91.31 406 HIS A N 1
ATOM 3181 C CA . HIS A 1 406 ? -10.697 -6.256 11.705 1.00 91.31 406 HIS A CA 1
ATOM 3182 C C . HIS A 1 406 ? -11.428 -5.734 12.939 1.00 91.31 406 HIS A C 1
ATOM 3184 O O . HIS A 1 406 ? -11.655 -6.487 13.888 1.00 91.31 406 HIS A O 1
ATOM 3190 N N . VAL A 1 407 ? -11.843 -4.467 12.900 1.00 93.62 407 VAL A N 1
ATOM 3191 C CA . VAL A 1 407 ? -12.666 -3.846 13.943 1.00 93.62 407 VAL A CA 1
ATOM 3192 C C . VAL A 1 407 ? -14.061 -3.566 13.401 1.00 93.62 407 VAL A C 1
ATOM 3194 O O . VAL A 1 407 ? -14.223 -2.851 12.412 1.00 93.62 407 VAL A O 1
ATOM 3197 N N . SER A 1 408 ? -15.075 -4.096 14.078 1.00 93.19 408 SER A N 1
ATOM 3198 C CA . SER A 1 408 ? -16.481 -3.768 13.838 1.00 93.19 408 SER A CA 1
ATOM 3199 C C . SER A 1 408 ? -16.969 -2.833 14.948 1.00 93.19 408 SER A C 1
ATOM 3201 O O . SER A 1 408 ? -16.781 -3.135 16.124 1.00 93.19 408 SER A O 1
ATOM 3203 N N . VAL A 1 409 ? -17.584 -1.700 14.589 1.00 93.44 409 VAL A N 1
ATOM 3204 C CA . VAL A 1 409 ? -18.060 -0.670 15.533 1.00 93.44 409 VAL A CA 1
ATOM 3205 C C . VAL A 1 409 ? -19.530 -0.358 15.267 1.00 93.44 409 VAL A C 1
ATOM 3207 O O . VAL A 1 409 ? -19.891 0.014 14.150 1.00 93.44 409 VAL A O 1
ATOM 3210 N N . HIS A 1 410 ? -20.360 -0.478 16.304 1.00 91.25 410 HIS A N 1
ATOM 3211 C CA . HIS A 1 410 ? -21.813 -0.267 16.248 1.00 91.25 410 HIS A CA 1
ATOM 3212 C C . HIS A 1 410 ? -22.256 1.114 16.760 1.00 91.25 410 HIS A C 1
ATOM 3214 O O . HIS A 1 410 ? -23.406 1.502 16.568 1.00 91.25 410 HIS A O 1
ATOM 3220 N N . ARG A 1 411 ? -21.360 1.863 17.416 1.00 91.50 411 ARG A N 1
ATOM 3221 C CA . ARG A 1 411 ? -21.582 3.273 17.768 1.00 91.50 411 ARG A CA 1
ATOM 3222 C C . ARG A 1 411 ? -21.336 4.201 16.571 1.00 91.50 411 ARG A C 1
ATOM 3224 O O . ARG A 1 411 ? -20.593 3.816 15.660 1.00 91.50 411 ARG A O 1
ATOM 3231 N N . PRO A 1 412 ? -21.910 5.419 16.583 1.00 92.31 412 PRO A N 1
ATOM 3232 C CA . PRO A 1 412 ? -21.553 6.443 15.619 1.00 92.31 412 PRO A CA 1
ATOM 3233 C C . PRO A 1 412 ? -20.064 6.797 15.667 1.00 92.31 412 PRO A C 1
ATOM 3235 O O . PRO A 1 412 ? -19.467 6.802 16.745 1.00 92.31 412 PRO A O 1
ATOM 3238 N N . LEU A 1 413 ? -19.478 7.114 14.512 1.00 91.06 413 LEU A N 1
ATOM 3239 C CA . LEU A 1 413 ? -18.169 7.769 14.445 1.00 91.06 413 LEU A CA 1
ATOM 3240 C C . LEU A 1 413 ? -18.262 9.231 14.925 1.00 91.06 413 LEU A C 1
ATOM 3242 O O . LEU A 1 413 ? -19.339 9.831 14.914 1.00 91.06 413 LEU A O 1
ATOM 3246 N N . GLY A 1 414 ? -17.120 9.779 15.349 1.00 85.06 414 GLY A N 1
ATOM 3247 C CA . GLY A 1 414 ? -16.974 11.165 15.798 1.00 85.06 414 GLY A CA 1
ATOM 3248 C C . GLY A 1 414 ? -16.992 12.189 14.656 1.00 85.06 414 GLY A C 1
ATOM 3249 O O . GLY A 1 414 ? -17.689 12.009 13.654 1.00 85.06 414 GLY A O 1
ATOM 3250 N N . ILE A 1 415 ? -16.246 13.286 14.800 1.00 91.69 415 ILE A N 1
ATOM 3251 C CA . ILE A 1 415 ? -16.170 14.320 13.756 1.00 91.69 415 ILE A CA 1
ATOM 3252 C C . ILE A 1 415 ? -15.071 13.944 12.765 1.00 91.69 415 ILE A C 1
ATOM 3254 O O . ILE A 1 415 ? -13.891 13.916 13.100 1.00 91.69 415 ILE A O 1
ATOM 3258 N N . ILE A 1 416 ? -15.453 13.693 11.515 1.00 93.88 416 ILE A N 1
ATOM 3259 C CA . ILE A 1 416 ? -14.496 13.514 10.425 1.00 93.88 416 ILE A CA 1
ATOM 3260 C C . ILE A 1 416 ? -14.125 14.887 9.878 1.00 93.88 416 ILE A C 1
ATOM 3262 O O . ILE A 1 416 ? -14.991 15.647 9.438 1.00 93.88 416 ILE A O 1
ATOM 3266 N N . THR A 1 417 ? -12.830 15.173 9.872 1.00 94.31 417 THR A N 1
ATOM 3267 C CA . THR A 1 417 ? -12.248 16.412 9.363 1.00 94.31 417 THR A CA 1
ATOM 3268 C C . THR A 1 417 ? -11.539 16.117 8.039 1.00 94.31 417 THR A C 1
ATOM 3270 O O . THR A 1 417 ? -10.487 15.472 8.022 1.00 94.31 417 THR A O 1
ATOM 3273 N N . LEU A 1 418 ? -12.103 16.585 6.917 1.00 93.38 418 LEU A N 1
ATOM 3274 C CA . LEU A 1 418 ? -11.430 16.566 5.608 1.00 93.38 418 LEU A CA 1
ATOM 3275 C C . LEU A 1 418 ? -10.703 17.887 5.371 1.00 93.38 418 LEU A C 1
ATOM 3277 O O . LEU A 1 418 ? -11.215 18.952 5.724 1.00 93.38 418 LEU A O 1
ATOM 3281 N N . THR A 1 419 ? -9.521 17.846 4.754 1.00 90.81 419 THR A N 1
ATOM 3282 C CA . THR A 1 419 ? -8.773 19.064 4.413 1.00 90.81 419 THR A CA 1
ATOM 3283 C C . THR A 1 419 ? -7.814 18.879 3.241 1.00 90.81 419 THR A C 1
ATOM 3285 O O . THR A 1 419 ? -6.848 18.128 3.363 1.00 90.81 419 THR A O 1
ATOM 3288 N N . LEU A 1 420 ? -7.998 19.625 2.149 1.00 90.06 420 LEU A N 1
ATOM 3289 C CA . LEU A 1 420 ? -7.013 19.702 1.060 1.00 90.06 420 LEU A CA 1
ATOM 3290 C C . LEU A 1 420 ? -5.741 20.420 1.569 1.00 90.06 420 LEU A C 1
ATOM 3292 O O . LEU A 1 420 ? -5.840 21.402 2.308 1.00 90.06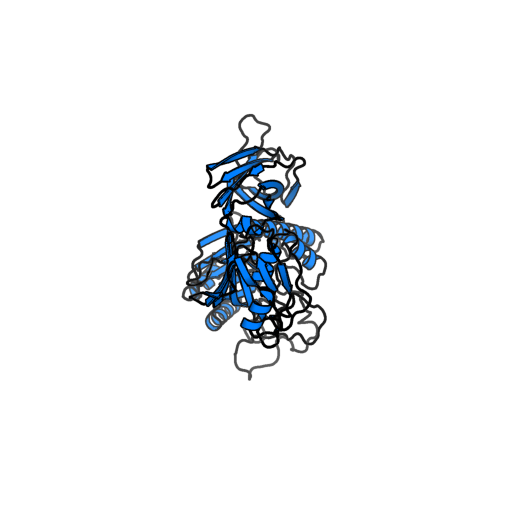 420 LEU A O 1
ATOM 3296 N N . LYS A 1 421 ? -4.546 19.883 1.276 1.00 89.31 421 LYS A N 1
ATOM 3297 C CA . LYS A 1 421 ? -3.263 20.368 1.840 1.00 89.31 421 LYS A CA 1
ATOM 3298 C C . LYS A 1 421 ? -2.289 20.917 0.804 1.00 89.31 421 LYS A C 1
ATOM 3300 O O . LYS A 1 421 ? -1.679 21.959 1.033 1.00 89.31 421 LYS A O 1
ATOM 3305 N N . GLN A 1 422 ? -2.098 20.185 -0.285 1.00 90.62 422 GLN A N 1
ATOM 3306 C CA . GLN A 1 422 ? -1.127 20.487 -1.336 1.00 90.62 422 GLN A CA 1
ATOM 3307 C C . GLN A 1 422 ? -1.481 19.708 -2.600 1.00 90.62 422 GLN A C 1
ATOM 3309 O O . GLN A 1 422 ? -2.154 18.681 -2.496 1.00 90.62 422 GLN A O 1
ATOM 3314 N N . PHE A 1 423 ? -0.972 20.130 -3.750 1.00 91.19 423 PHE A N 1
ATOM 3315 C CA . PHE A 1 423 ? -0.841 19.261 -4.918 1.00 91.19 423 PHE A CA 1
ATOM 3316 C C . PHE A 1 423 ? 0.616 19.195 -5.374 1.00 91.19 423 PHE A C 1
ATOM 3318 O O . PHE A 1 423 ? 1.457 19.990 -4.954 1.00 91.19 423 PHE A O 1
ATOM 3325 N N . HIS A 1 424 ? 0.914 18.186 -6.175 1.00 91.69 424 HIS A N 1
ATOM 3326 C CA . HIS A 1 424 ? 2.165 18.015 -6.897 1.00 91.69 424 HIS A CA 1
ATOM 3327 C C . HIS A 1 424 ? 1.766 17.978 -8.370 1.00 91.69 424 HIS A C 1
ATOM 3329 O O . HIS A 1 424 ? 0.960 17.118 -8.737 1.00 91.69 424 HIS A O 1
ATOM 3335 N N . CYS A 1 425 ? 2.246 18.940 -9.156 1.00 90.50 425 CYS A N 1
ATOM 3336 C CA . CYS A 1 425 ? 2.143 18.867 -10.607 1.00 90.50 425 CYS A CA 1
ATOM 3337 C C . CYS A 1 425 ? 3.120 17.784 -11.066 1.00 90.50 425 CYS A C 1
ATOM 3339 O O . CYS A 1 425 ? 4.293 17.836 -10.699 1.00 90.50 425 CYS A O 1
ATOM 3341 N N . LEU A 1 426 ? 2.635 16.760 -11.759 1.00 88.19 426 LEU A N 1
ATOM 3342 C CA . LEU A 1 426 ? 3.461 15.649 -12.233 1.00 88.19 426 LEU A CA 1
ATOM 3343 C C . LEU A 1 426 ? 3.836 15.847 -13.702 1.00 88.19 426 LEU A C 1
ATOM 3345 O O . LEU A 1 426 ? 4.968 15.550 -14.086 1.00 88.19 426 LEU A O 1
ATOM 3349 N N . GLU A 1 427 ? 2.887 16.387 -14.460 1.00 84.56 427 GLU A N 1
ATOM 3350 C CA . GLU A 1 427 ? 2.923 16.678 -15.887 1.00 84.56 427 GLU A CA 1
ATOM 3351 C C . GLU A 1 427 ? 1.874 17.756 -16.187 1.00 84.56 427 GLU A C 1
ATOM 3353 O O . GLU A 1 427 ? 0.832 17.789 -15.526 1.00 84.56 427 GLU A O 1
ATOM 3358 N N . GLU A 1 428 ? 2.163 18.625 -17.151 1.00 79.56 428 GLU A N 1
ATOM 3359 C CA . GLU A 1 428 ? 1.332 19.772 -17.527 1.00 79.56 428 GLU A CA 1
ATOM 3360 C C . GLU A 1 428 ? 0.546 19.531 -18.810 1.00 79.56 428 GLU A C 1
ATOM 3362 O O . GLU A 1 428 ? 0.863 18.655 -19.611 1.00 79.56 428 GLU A O 1
ATOM 3367 N N . THR A 1 429 ? -0.510 20.316 -18.966 1.00 69.81 429 THR A N 1
ATOM 3368 C CA . THR A 1 429 ? -1.244 20.514 -20.210 1.00 69.81 429 THR A CA 1
ATOM 3369 C C . THR A 1 429 ? -0.360 21.289 -21.198 1.00 69.81 429 THR A C 1
ATOM 3371 O O . THR A 1 429 ? 0.253 22.291 -20.849 1.00 69.81 429 THR A O 1
ATOM 3374 N N . ASP A 1 430 ? -0.268 20.809 -22.442 1.00 59.56 430 ASP A N 1
ATOM 3375 C CA . ASP A 1 430 ? 0.556 21.404 -23.522 1.00 59.56 430 ASP A CA 1
ATOM 3376 C C . ASP A 1 430 ? -0.227 22.483 -24.326 1.00 59.56 430 ASP A C 1
ATOM 3378 O O . ASP A 1 430 ? 0.184 22.915 -25.408 1.00 59.56 430 ASP A O 1
ATOM 3382 N N . GLU A 1 431 ? -1.406 22.876 -23.829 1.00 55.56 431 GLU A N 1
ATOM 3383 C CA . GLU A 1 431 ? -2.324 23.847 -24.438 1.00 55.56 431 GLU A CA 1
ATOM 3384 C C . GLU A 1 431 ? -1.868 25.299 -24.148 1.00 55.56 431 GLU A C 1
ATOM 3386 O O . GLU A 1 431 ? -1.032 25.566 -23.288 1.00 55.56 431 GLU A O 1
ATOM 3391 N N . LEU A 1 432 ? -2.379 26.280 -24.901 1.00 47.81 432 LEU A N 1
ATOM 3392 C CA . LEU A 1 432 ? -1.897 27.676 -24.853 1.00 47.81 432 LEU A CA 1
ATOM 3393 C C . LEU A 1 432 ? -2.595 28.531 -23.771 1.00 47.81 432 LEU A C 1
ATOM 3395 O O . LEU A 1 432 ? -3.106 29.612 -24.083 1.00 47.81 432 LEU A O 1
ATOM 3399 N N . GLY A 1 433 ? -2.611 28.030 -22.533 1.00 55.12 433 GLY A N 1
ATOM 3400 C CA . GLY A 1 433 ? -3.243 28.650 -21.362 1.00 55.12 433 GLY A CA 1
ATOM 3401 C C . GLY A 1 433 ? -2.316 29.508 -20.484 1.00 55.12 433 GLY A C 1
ATOM 3402 O O . GLY A 1 433 ? -1.223 29.915 -20.888 1.00 55.12 433 GLY A O 1
ATOM 3403 N N . ASP A 1 434 ? -2.785 29.797 -19.267 1.00 62.22 434 ASP A N 1
ATOM 3404 C CA . ASP A 1 434 ? -1.985 30.277 -18.130 1.00 62.22 434 ASP A CA 1
ATOM 3405 C C . ASP A 1 434 ? -1.829 29.124 -17.127 1.00 62.22 434 ASP A C 1
ATOM 3407 O O . ASP A 1 434 ? -2.779 28.374 -16.903 1.00 62.22 434 ASP A O 1
ATOM 3411 N N . ASP A 1 435 ? -0.671 29.011 -16.466 1.00 73.94 435 ASP A N 1
ATOM 3412 C CA . ASP A 1 435 ? -0.337 27.917 -15.536 1.00 73.94 435 ASP A CA 1
ATOM 3413 C C . ASP A 1 435 ? -1.133 28.000 -14.203 1.00 73.94 435 ASP A C 1
ATOM 3415 O O . ASP A 1 435 ? -0.620 27.668 -13.128 1.00 73.94 435 ASP A O 1
ATOM 3419 N N . THR A 1 436 ? -2.363 28.520 -14.219 1.00 84.56 436 THR A N 1
ATOM 3420 C CA . THR A 1 436 ? -3.189 28.822 -13.049 1.00 84.56 436 THR A CA 1
ATOM 3421 C C . THR A 1 436 ? -4.271 27.767 -12.850 1.00 84.56 436 THR A C 1
ATOM 3423 O O . THR A 1 436 ? -5.283 27.729 -13.549 1.00 84.56 436 THR A O 1
ATOM 3426 N N . VAL A 1 437 ? -4.116 26.941 -11.811 1.00 85.06 437 VAL A N 1
ATOM 3427 C CA . VAL A 1 437 ? -5.022 25.810 -11.557 1.00 85.06 437 VAL A CA 1
ATOM 3428 C C . VAL A 1 437 ? -5.904 26.039 -10.326 1.00 85.06 437 VAL A C 1
ATOM 3430 O O . VAL A 1 437 ? -5.427 26.320 -9.221 1.00 85.06 437 VAL A O 1
ATOM 3433 N N . ASP A 1 438 ? -7.214 25.860 -10.506 1.00 87.94 438 ASP A N 1
ATOM 3434 C CA . ASP A 1 438 ? -8.238 25.858 -9.459 1.00 87.94 438 ASP A CA 1
ATOM 3435 C C . ASP A 1 438 ? -8.593 24.417 -9.056 1.00 87.94 438 ASP A C 1
ATOM 3437 O O . ASP A 1 438 ? -8.817 23.551 -9.901 1.00 87.94 438 ASP A O 1
ATOM 3441 N N . PHE A 1 439 ? -8.740 24.157 -7.752 1.00 90.06 439 PHE A N 1
ATOM 3442 C CA . PHE A 1 439 ? -9.193 22.850 -7.259 1.00 90.06 439 PHE A CA 1
ATOM 3443 C C . PHE A 1 439 ? -10.441 22.957 -6.378 1.00 90.06 439 PHE A C 1
ATOM 3445 O O . PHE A 1 439 ? -10.513 23.764 -5.443 1.00 90.06 439 PHE A O 1
ATOM 3452 N N . GLN A 1 440 ? -11.416 22.083 -6.630 1.00 92.12 440 GLN A N 1
ATOM 3453 C CA . GLN A 1 440 ? -12.587 21.869 -5.782 1.00 92.12 440 GLN A CA 1
ATOM 3454 C C . GLN A 1 440 ? -12.407 20.595 -4.959 1.00 92.12 440 GLN A C 1
ATOM 3456 O O . GLN A 1 440 ? -12.159 19.529 -5.516 1.00 92.12 440 GLN A O 1
ATOM 3461 N N . LEU A 1 441 ? -12.606 20.682 -3.640 1.00 94.00 441 LEU A N 1
ATOM 3462 C CA . LEU A 1 441 ? -12.800 19.507 -2.790 1.00 94.00 441 LEU A CA 1
ATOM 3463 C C . LEU A 1 441 ? -14.295 19.337 -2.508 1.00 94.00 441 LEU A C 1
ATOM 3465 O O . LEU A 1 441 ? -14.975 20.286 -2.112 1.00 94.00 441 LEU A O 1
ATOM 3469 N N . SER A 1 442 ? -14.798 18.118 -2.662 1.00 94.94 442 SER A N 1
ATOM 3470 C CA . SER A 1 442 ? -16.170 17.750 -2.320 1.00 94.94 442 SER A CA 1
ATOM 3471 C C . SER A 1 442 ? -16.236 16.375 -1.657 1.00 94.94 442 SER A C 1
ATOM 3473 O O . SER A 1 442 ? -15.270 15.605 -1.670 1.00 94.94 442 SER A O 1
ATOM 3475 N N . TYR A 1 443 ? -17.374 16.075 -1.031 1.00 96.38 443 TYR A N 1
ATOM 3476 C CA . TYR A 1 443 ? -17.639 14.755 -0.469 1.00 96.38 443 TYR A CA 1
ATOM 3477 C C . TYR A 1 443 ? -19.098 14.330 -0.642 1.00 96.38 443 TYR A C 1
ATOM 3479 O O . TYR A 1 443 ? -19.999 15.170 -0.709 1.00 96.38 443 TYR A O 1
ATOM 3487 N N . TYR A 1 444 ? -19.332 13.018 -0.626 1.00 97.38 444 TYR A N 1
ATOM 3488 C CA . TYR A 1 444 ? -20.654 12.406 -0.507 1.00 97.38 444 TYR A CA 1
ATOM 3489 C C . TYR A 1 444 ? -20.592 11.214 0.455 1.00 97.38 444 TYR A C 1
ATOM 3491 O O . TYR A 1 444 ? -19.724 10.355 0.341 1.00 97.38 444 TYR A O 1
ATOM 3499 N N . ALA A 1 445 ? -21.487 11.167 1.436 1.00 97.31 445 ALA A N 1
ATOM 3500 C CA . ALA A 1 445 ? -21.517 10.144 2.476 1.00 97.31 445 ALA A CA 1
ATOM 3501 C C . ALA A 1 445 ? -22.677 9.155 2.288 1.00 97.31 445 ALA A C 1
ATOM 3503 O O . ALA A 1 445 ? -23.746 9.514 1.792 1.00 97.31 445 ALA A O 1
ATOM 3504 N N . ALA A 1 446 ? -22.514 7.923 2.781 1.00 96.81 446 ALA A N 1
ATOM 3505 C CA . ALA A 1 446 ? -23.558 6.893 2.741 1.00 96.81 446 ALA A CA 1
ATOM 3506 C C . ALA A 1 446 ? -24.841 7.270 3.516 1.00 96.81 446 ALA A C 1
ATOM 3508 O O . ALA A 1 446 ? -25.906 6.716 3.247 1.00 96.81 446 ALA A O 1
ATOM 3509 N N . ASN A 1 447 ? -24.759 8.212 4.462 1.00 94.94 447 ASN A N 1
ATOM 3510 C CA . ASN A 1 447 ? -25.903 8.799 5.171 1.00 94.94 447 ASN A CA 1
ATOM 3511 C C . ASN A 1 447 ? -26.673 9.859 4.341 1.00 94.94 447 ASN A C 1
ATOM 3513 O O . ASN A 1 447 ? -27.696 10.366 4.798 1.00 94.94 447 ASN A O 1
ATOM 3517 N N . GLY A 1 448 ? -26.189 10.202 3.141 1.00 96.12 448 GLY A N 1
ATOM 3518 C CA . GLY A 1 448 ? -26.774 11.189 2.234 1.00 96.12 448 GLY A CA 1
ATOM 3519 C C . GLY A 1 448 ? -26.197 12.608 2.324 1.00 96.12 448 GLY A C 1
ATOM 3520 O O . GLY A 1 448 ? -26.546 13.435 1.478 1.00 96.12 448 GLY A O 1
ATOM 3521 N N . SER A 1 449 ? -25.330 12.920 3.296 1.00 95.75 449 SER A N 1
ATOM 3522 C CA . SER A 1 449 ? -24.715 14.249 3.412 1.00 95.75 449 SER A CA 1
ATOM 3523 C C . SER A 1 449 ? -23.657 14.492 2.329 1.00 95.75 449 SER A C 1
ATOM 3525 O O . SER A 1 449 ? -23.000 13.567 1.848 1.00 95.75 449 SER A O 1
ATOM 3527 N N . ARG A 1 450 ? -23.524 15.755 1.911 1.00 96.88 450 ARG A N 1
ATOM 3528 C CA . ARG A 1 450 ? -22.574 16.214 0.890 1.00 96.88 450 ARG A CA 1
ATOM 3529 C C . ARG A 1 450 ? -22.308 17.708 1.016 1.00 96.88 450 ARG A C 1
ATOM 3531 O O . ARG A 1 450 ? -23.179 18.447 1.472 1.00 96.88 450 ARG A O 1
ATOM 3538 N N . ASP A 1 451 ? -21.139 18.134 0.562 1.00 96.44 451 ASP A N 1
ATOM 3539 C CA . ASP A 1 451 ? -20.722 19.535 0.444 1.00 96.44 451 ASP A CA 1
ATOM 3540 C C . ASP A 1 451 ? -19.602 19.621 -0.616 1.00 96.44 451 ASP A C 1
ATOM 3542 O O . ASP A 1 451 ? -18.943 18.616 -0.898 1.00 96.44 451 ASP A O 1
ATOM 3546 N N . ALA A 1 452 ? -19.399 20.791 -1.221 1.00 94.81 452 ALA A N 1
ATOM 3547 C CA . ALA A 1 452 ? -18.453 21.016 -2.314 1.00 94.81 452 ALA A CA 1
ATOM 3548 C C . ALA A 1 452 ? -17.953 22.467 -2.303 1.00 94.81 452 ALA A C 1
ATOM 3550 O O . ALA A 1 452 ? -18.758 23.399 -2.284 1.00 94.81 452 ALA A O 1
ATOM 3551 N N . ARG A 1 453 ? -16.629 22.675 -2.280 1.00 92.50 453 ARG A N 1
ATOM 3552 C CA . ARG A 1 453 ? -16.018 24.009 -2.141 1.00 92.50 453 ARG A CA 1
ATOM 3553 C C . ARG A 1 453 ? -14.694 24.108 -2.901 1.00 92.50 453 ARG A C 1
ATOM 3555 O O . ARG A 1 453 ? -13.841 23.230 -2.781 1.00 92.50 453 ARG A O 1
ATOM 3562 N N . TRP A 1 454 ? -14.519 25.201 -3.640 1.00 89.25 454 TRP A N 1
ATOM 3563 C CA . TRP A 1 454 ? -13.240 25.588 -4.241 1.00 89.25 454 TRP A CA 1
ATOM 3564 C C . TRP A 1 454 ? -12.246 26.027 -3.158 1.00 89.25 454 TRP A C 1
ATOM 3566 O O . TRP A 1 454 ? -12.649 26.614 -2.150 1.00 89.25 454 TRP A O 1
ATOM 3576 N N . VAL A 1 455 ? -10.961 25.717 -3.347 1.00 79.12 455 VAL A N 1
ATOM 3577 C CA . VAL A 1 455 ? -9.885 25.972 -2.363 1.00 79.12 455 VAL A CA 1
ATOM 3578 C C . VAL A 1 455 ? -9.001 27.175 -2.757 1.00 79.12 455 VAL A C 1
ATOM 3580 O O . VAL A 1 455 ? -8.101 27.553 -2.010 1.00 79.12 455 VAL A O 1
ATOM 3583 N N . GLY A 1 456 ? -9.320 27.824 -3.881 1.00 75.88 456 GLY A N 1
ATOM 3584 C CA . GLY A 1 456 ? -8.571 28.939 -4.467 1.00 75.88 456 GLY A CA 1
ATOM 3585 C C . GLY A 1 456 ? -7.610 28.492 -5.570 1.00 75.88 456 GLY A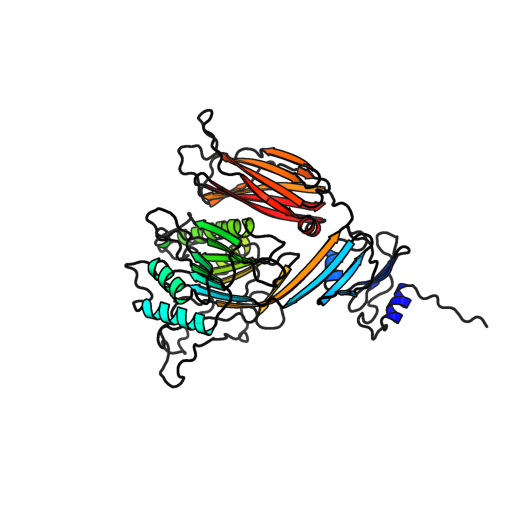 C 1
ATOM 3586 O O . GLY A 1 456 ? -7.341 27.297 -5.712 1.00 75.88 456 GLY A O 1
ATOM 3587 N N . ASN A 1 457 ? -7.119 29.480 -6.313 1.00 83.12 457 ASN A N 1
ATOM 3588 C CA . ASN A 1 457 ? -6.159 29.333 -7.400 1.00 83.12 457 ASN A CA 1
ATOM 3589 C C . ASN A 1 457 ? -4.727 29.153 -6.889 1.00 83.12 457 ASN A C 1
ATOM 3591 O O . ASN A 1 457 ? -4.371 29.588 -5.787 1.00 83.12 457 ASN A O 1
ATOM 3595 N N . VAL A 1 458 ? -3.911 28.533 -7.734 1.00 85.69 458 VAL A N 1
ATOM 3596 C CA . VAL A 1 458 ? -2.455 28.530 -7.645 1.00 85.69 458 VAL A CA 1
ATOM 3597 C C . VAL A 1 458 ? -1.910 28.874 -9.023 1.00 85.69 458 VAL A C 1
ATOM 3599 O O . VAL A 1 458 ? -2.095 28.095 -9.950 1.00 85.69 458 VAL A O 1
ATOM 3602 N N . ASP A 1 459 ? -1.250 30.025 -9.104 1.00 85.75 459 ASP A N 1
ATOM 3603 C CA . ASP A 1 459 ? -0.725 30.622 -10.334 1.00 85.75 459 ASP A CA 1
ATOM 3604 C C . ASP A 1 459 ? 0.742 30.207 -10.540 1.00 85.75 459 ASP A C 1
ATOM 3606 O O . ASP A 1 459 ? 1.487 30.079 -9.557 1.00 85.75 459 ASP A O 1
ATOM 3610 N N . GLY A 1 460 ? 1.185 30.043 -11.790 1.00 84.44 460 GLY A N 1
ATOM 3611 C CA . GLY A 1 460 ? 2.570 29.659 -12.089 1.00 84.44 460 GLY A CA 1
ATOM 3612 C C . GLY A 1 460 ? 2.896 28.236 -11.629 1.00 84.44 460 GLY A C 1
ATOM 3613 O O . GLY A 1 460 ? 3.858 28.016 -10.874 1.00 84.44 460 GLY A O 1
ATOM 3614 N N . VAL A 1 461 ? 2.059 27.275 -12.023 1.00 86.88 461 VAL A N 1
ATOM 3615 C CA . VAL A 1 461 ? 2.362 25.844 -11.912 1.00 86.88 461 VAL A CA 1
ATOM 3616 C C . VAL A 1 461 ? 3.604 25.495 -12.762 1.00 86.88 461 VAL A C 1
ATOM 3618 O O . VAL A 1 461 ? 4.012 26.255 -13.635 1.00 86.88 461 VAL A O 1
ATOM 3621 N N . ALA A 1 462 ? 4.323 24.442 -12.365 1.00 87.00 462 ALA A N 1
ATOM 3622 C CA . ALA A 1 462 ? 5.533 23.969 -13.036 1.00 87.00 462 ALA A CA 1
ATOM 3623 C C . ALA A 1 462 ? 5.674 22.441 -12.878 1.00 87.00 462 ALA A C 1
ATOM 3625 O O . ALA A 1 462 ? 5.555 21.911 -11.763 1.00 87.00 462 ALA A O 1
ATOM 3626 N N . THR A 1 463 ? 5.991 21.732 -13.966 1.00 87.69 463 THR A N 1
ATOM 3627 C CA . THR A 1 463 ? 6.114 20.266 -14.015 1.00 87.69 463 THR A CA 1
ATOM 3628 C C . THR A 1 463 ? 7.109 19.747 -12.971 1.00 87.69 463 THR A C 1
ATOM 3630 O O . THR A 1 463 ? 8.319 19.990 -13.029 1.00 87.69 463 THR A O 1
ATOM 3633 N N . GLY A 1 464 ? 6.606 18.966 -12.011 1.00 86.44 464 GLY A N 1
ATOM 3634 C CA . GLY A 1 464 ? 7.369 18.396 -10.895 1.00 86.44 464 GLY A CA 1
ATOM 3635 C C . GLY A 1 464 ? 7.434 19.253 -9.621 1.00 86.44 464 GLY A C 1
ATOM 3636 O O . GLY A 1 464 ? 8.089 18.839 -8.659 1.00 86.44 464 GLY A O 1
ATOM 3637 N N . GLU A 1 465 ? 6.790 20.425 -9.569 1.00 89.81 465 GLU A N 1
ATOM 3638 C CA . GLU A 1 465 ? 6.765 21.289 -8.378 1.00 89.81 465 GLU A CA 1
ATOM 3639 C C . GLU A 1 465 ? 5.537 21.057 -7.468 1.00 89.81 465 GLU A C 1
ATOM 3641 O O . GLU A 1 465 ? 4.506 20.491 -7.849 1.00 89.81 465 GLU A O 1
ATOM 3646 N N . VAL A 1 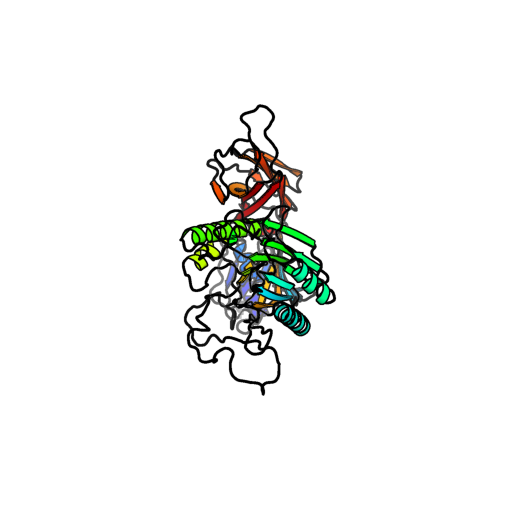466 ? 5.676 21.439 -6.189 1.00 90.50 466 VAL A N 1
ATOM 3647 C CA . VAL A 1 466 ? 4.743 21.063 -5.106 1.00 90.50 466 VAL A CA 1
ATOM 3648 C C . VAL A 1 466 ? 4.151 22.283 -4.399 1.00 90.50 466 VAL A C 1
ATOM 3650 O O . VAL A 1 466 ? 4.780 22.909 -3.539 1.00 90.50 466 VAL A O 1
ATOM 3653 N N . TYR A 1 467 ? 2.876 22.537 -4.675 1.00 90.75 467 TYR A N 1
ATOM 3654 C CA . TYR A 1 467 ? 2.142 23.733 -4.278 1.00 90.75 467 TYR A CA 1
ATOM 3655 C C . TYR A 1 467 ? 1.277 23.490 -3.039 1.00 90.75 467 TYR A C 1
ATOM 3657 O O . TYR A 1 467 ? 0.634 22.448 -2.901 1.00 90.75 467 TYR A O 1
ATOM 3665 N N . LYS A 1 468 ? 1.259 24.444 -2.100 1.00 89.00 468 LYS A N 1
ATOM 3666 C CA . LYS A 1 468 ? 0.609 24.311 -0.781 1.00 89.00 468 LYS A CA 1
ATOM 3667 C C . LYS A 1 468 ? -0.446 25.387 -0.576 1.00 89.00 468 LYS A C 1
ATOM 3669 O O . LYS A 1 468 ? -0.176 26.568 -0.767 1.00 89.00 468 LYS A O 1
ATOM 3674 N N . TYR A 1 469 ? -1.614 24.979 -0.093 1.00 81.50 469 TYR A N 1
ATOM 3675 C CA . TYR A 1 469 ? -2.750 25.878 0.086 1.00 81.50 469 TYR A CA 1
ATOM 3676 C C . TYR A 1 469 ? -2.592 26.715 1.352 1.00 81.50 469 TYR A C 1
ATOM 3678 O O . TYR A 1 469 ? -2.390 26.179 2.444 1.00 81.50 469 TYR A O 1
ATOM 3686 N N . GLN A 1 470 ? -2.710 28.035 1.202 1.00 69.50 470 GLN A N 1
ATOM 3687 C CA . GLN A 1 470 ? -2.563 28.984 2.308 1.00 69.50 470 GLN A CA 1
ATOM 3688 C C . GLN A 1 470 ? -3.764 28.947 3.266 1.00 69.50 470 GLN A C 1
ATOM 3690 O O . GLN A 1 470 ? -3.593 29.085 4.477 1.00 69.50 470 GLN A O 1
ATOM 3695 N N . SER A 1 471 ? -4.970 28.710 2.736 1.00 66.19 471 SER A N 1
ATOM 3696 C CA . SER A 1 471 ? -6.205 28.566 3.510 1.00 66.19 471 SER A CA 1
ATOM 3697 C C . SER A 1 471 ? -6.824 27.182 3.271 1.00 66.19 471 SER A C 1
ATOM 3699 O O . SER A 1 471 ? -7.362 26.928 2.194 1.00 66.19 471 SER A O 1
ATOM 3701 N N . PRO A 1 472 ? -6.742 26.246 4.233 1.00 69.75 472 PRO A N 1
ATOM 3702 C CA . PRO A 1 472 ? -7.347 24.930 4.077 1.00 69.75 472 PRO A CA 1
ATOM 3703 C C . PRO A 1 472 ? -8.880 25.005 4.084 1.00 69.75 472 PRO A C 1
ATOM 3705 O O . PRO A 1 472 ? -9.480 25.386 5.090 1.00 69.75 472 PRO A O 1
ATOM 3708 N N . VAL A 1 473 ? -9.532 24.528 3.019 1.00 73.12 473 VAL A N 1
ATOM 3709 C CA . VAL A 1 473 ? -10.956 24.163 3.087 1.00 73.12 473 VAL A CA 1
ATOM 3710 C C . VAL A 1 473 ? -11.116 23.006 4.071 1.00 73.12 473 VAL A C 1
ATOM 3712 O O . VAL A 1 473 ? -10.506 21.950 3.902 1.00 73.12 473 VAL A O 1
ATOM 3715 N N . VAL A 1 474 ? -11.952 23.212 5.092 1.00 82.31 474 VAL A N 1
ATOM 3716 C CA . VAL A 1 474 ? -12.264 22.208 6.115 1.00 82.31 474 VAL A CA 1
ATOM 3717 C C . VAL A 1 474 ? -13.736 21.810 6.041 1.00 82.31 474 VAL A C 1
ATOM 3719 O O . VAL A 1 474 ? -14.631 22.647 6.218 1.00 82.31 474 VAL A O 1
ATOM 3722 N N . PHE A 1 475 ? -13.985 20.517 5.844 1.00 88.06 475 PHE A N 1
ATOM 3723 C CA . PHE A 1 475 ? -15.295 19.907 6.067 1.00 88.06 475 PHE A CA 1
ATOM 3724 C C . PHE A 1 475 ? -15.294 19.196 7.416 1.00 88.06 475 PHE A C 1
ATOM 3726 O O . PHE A 1 475 ? -14.367 18.442 7.704 1.00 88.06 475 PHE A O 1
ATOM 3733 N N . ARG A 1 476 ? -16.340 19.422 8.216 1.00 90.06 476 ARG A N 1
ATOM 3734 C CA . ARG A 1 476 ? -16.653 18.634 9.412 1.00 90.06 476 ARG A CA 1
ATOM 3735 C C . ARG A 1 476 ? -17.879 17.789 9.115 1.00 90.06 476 ARG A C 1
ATOM 3737 O O . ARG A 1 476 ? -18.928 18.338 8.788 1.00 90.06 476 ARG A O 1
ATOM 3744 N N . ILE A 1 477 ? -17.726 16.476 9.204 1.00 91.56 477 ILE A N 1
ATOM 3745 C CA . ILE A 1 477 ? -18.734 15.502 8.791 1.00 91.56 477 ILE A CA 1
ATOM 3746 C C . ILE A 1 477 ? -19.033 14.613 9.999 1.00 91.56 477 ILE A C 1
ATOM 3748 O O . ILE A 1 477 ? -18.141 13.948 10.522 1.00 91.56 477 ILE A O 1
ATOM 3752 N N . HIS A 1 478 ? -20.282 14.627 10.464 1.00 90.19 478 HIS A N 1
ATOM 3753 C CA . HIS A 1 478 ? -20.779 13.636 11.423 1.00 90.19 478 HIS A CA 1
ATOM 3754 C C . HIS A 1 478 ? -20.898 12.266 10.744 1.00 90.19 478 HIS A C 1
ATOM 3756 O O . HIS A 1 478 ? -20.960 12.214 9.517 1.00 90.19 478 HIS A O 1
ATOM 3762 N N . ASP A 1 479 ? -20.960 11.183 11.528 1.00 92.81 479 ASP A N 1
ATOM 3763 C CA . ASP A 1 479 ? -20.881 9.797 11.044 1.00 92.81 479 ASP A CA 1
ATOM 3764 C C . ASP A 1 479 ? -21.481 9.561 9.632 1.00 92.81 479 ASP A C 1
ATOM 3766 O O . ASP A 1 479 ? -22.709 9.572 9.477 1.00 92.81 479 ASP A O 1
ATOM 3770 N N . PRO A 1 480 ? -20.639 9.304 8.608 1.00 94.19 480 PRO A N 1
ATOM 3771 C CA . PRO A 1 480 ? -21.058 9.156 7.220 1.00 94.19 480 PRO A CA 1
ATOM 3772 C C . PRO A 1 480 ? -21.783 7.832 6.947 1.00 94.19 480 PRO A C 1
ATOM 3774 O O . PRO A 1 480 ? -22.288 7.638 5.845 1.00 94.19 480 PRO A O 1
ATOM 3777 N N . GLY A 1 481 ? -21.848 6.911 7.913 1.00 94.06 481 GLY A N 1
ATOM 3778 C CA . GLY A 1 481 ? -22.442 5.588 7.752 1.00 94.06 481 GLY A CA 1
ATOM 3779 C C . GLY A 1 481 ? -21.429 4.560 7.247 1.00 94.06 481 GLY A C 1
ATOM 3780 O O . GLY A 1 481 ? -20.411 4.309 7.893 1.00 94.06 481 GLY A O 1
ATOM 3781 N N . ALA A 1 482 ? -21.726 3.900 6.126 1.00 94.62 482 ALA A N 1
ATOM 3782 C CA . ALA A 1 482 ? -20.907 2.802 5.603 1.00 94.62 482 ALA A CA 1
ATOM 3783 C C . ALA A 1 482 ? -19.612 3.263 4.905 1.00 94.62 482 ALA A C 1
ATOM 3785 O O . ALA A 1 482 ? -18.601 2.568 4.982 1.00 94.62 482 ALA A O 1
ATOM 3786 N N . TRP A 1 483 ? -19.637 4.418 4.239 1.00 95.75 483 TRP A N 1
ATOM 3787 C CA . TRP A 1 483 ? -18.534 4.953 3.438 1.00 95.75 483 TRP A CA 1
ATOM 3788 C C . TRP A 1 483 ? -18.675 6.468 3.252 1.00 95.75 483 TRP A C 1
ATOM 3790 O O . TRP A 1 483 ? -19.746 7.043 3.461 1.00 95.75 483 TRP A O 1
ATOM 3800 N N . LEU A 1 484 ? -17.573 7.086 2.843 1.00 96.00 484 LEU A N 1
ATOM 3801 C CA . LEU A 1 484 ? -17.437 8.485 2.471 1.00 96.00 484 LEU A CA 1
ATOM 3802 C C . LEU A 1 484 ? -16.661 8.544 1.150 1.00 96.00 484 LEU A C 1
ATOM 3804 O O . LEU A 1 484 ? -15.492 8.163 1.108 1.00 96.00 484 LEU A O 1
ATOM 3808 N N . ASP A 1 485 ? -17.306 8.994 0.081 1.00 97.12 485 ASP A N 1
ATOM 3809 C CA . ASP A 1 485 ? -16.637 9.324 -1.173 1.00 97.12 485 ASP A CA 1
ATOM 3810 C C . ASP A 1 485 ? -16.083 10.742 -1.076 1.00 97.12 485 ASP A C 1
ATOM 3812 O O . ASP A 1 485 ? -16.763 11.664 -0.620 1.00 97.12 485 ASP A O 1
ATOM 3816 N N . LEU A 1 486 ? -14.828 10.893 -1.480 1.00 95.50 486 LEU A N 1
ATOM 3817 C CA . LEU A 1 486 ? -14.080 12.138 -1.469 1.00 95.50 486 LEU A CA 1
ATOM 3818 C C . LEU A 1 486 ? -13.620 12.403 -2.898 1.00 95.50 486 LEU A C 1
ATOM 3820 O O . LEU A 1 486 ? -12.862 11.614 -3.467 1.00 95.50 486 LEU A O 1
ATOM 3824 N N . THR A 1 487 ? -14.086 13.512 -3.460 1.00 95.62 487 THR A N 1
ATOM 3825 C CA . THR A 1 487 ? -13.881 13.868 -4.864 1.00 95.62 487 THR A CA 1
ATOM 3826 C C . THR A 1 487 ? -13.113 15.178 -4.949 1.00 95.62 487 THR A C 1
ATOM 3828 O O . THR A 1 487 ? -13.459 16.162 -4.288 1.00 95.62 487 THR A O 1
ATOM 3831 N N . VAL A 1 488 ? -12.066 15.184 -5.767 1.00 94.00 488 VAL A N 1
ATOM 3832 C CA . VAL A 1 488 ? -11.329 16.384 -6.154 1.00 94.00 488 VAL A CA 1
ATOM 3833 C C . VAL A 1 488 ? -11.568 16.620 -7.636 1.00 94.00 488 VAL A C 1
ATOM 3835 O O . VAL A 1 488 ? -11.467 15.686 -8.424 1.00 94.00 488 VAL A O 1
ATOM 3838 N N . LYS A 1 489 ? -11.861 17.863 -8.002 1.00 92.44 489 LYS A N 1
ATOM 3839 C CA . LYS A 1 489 ? -11.937 18.322 -9.389 1.00 92.44 489 LYS A CA 1
ATOM 3840 C C . LYS A 1 489 ? -10.883 19.397 -9.610 1.00 92.44 489 LYS A C 1
ATOM 3842 O O . LYS A 1 489 ? -10.815 20.328 -8.804 1.00 92.44 489 LYS A O 1
ATOM 3847 N N . GLY A 1 490 ? -10.073 19.240 -10.650 1.00 89.19 490 GLY A N 1
ATOM 3848 C CA . GLY A 1 490 ? -9.179 20.277 -11.162 1.00 89.19 490 GLY A CA 1
ATOM 3849 C C . GLY A 1 490 ? -9.866 21.086 -12.260 1.00 89.19 490 GLY A C 1
ATOM 3850 O O . GLY A 1 490 ? -10.862 20.640 -12.834 1.00 89.19 490 GLY A O 1
ATOM 3851 N N . ARG A 1 491 ? -9.356 22.285 -12.518 1.00 86.50 491 ARG A N 1
ATOM 3852 C CA . ARG A 1 491 ? -9.745 23.131 -13.645 1.00 86.50 491 ARG A CA 1
ATOM 3853 C C . ARG A 1 491 ? -8.619 24.116 -13.934 1.00 86.50 491 ARG A C 1
ATOM 3855 O O . ARG A 1 491 ? -8.097 24.713 -12.989 1.00 86.50 491 ARG A O 1
ATOM 3862 N N . GLU A 1 492 ? -8.279 24.282 -15.199 1.00 82.56 492 GLU A N 1
ATOM 3863 C CA . GLU A 1 492 ? -7.358 25.326 -15.646 1.00 82.56 492 GLU A CA 1
ATOM 3864 C C . GLU A 1 492 ? -8.094 26.678 -15.716 1.00 82.56 492 GLU A C 1
ATOM 3866 O O . GLU A 1 492 ? -9.327 26.743 -15.584 1.00 82.56 492 GLU A O 1
ATOM 3871 N N . LYS A 1 493 ? -7.352 27.776 -15.842 1.00 77.50 493 LYS A N 1
ATOM 3872 C CA . LYS A 1 493 ? -7.912 29.123 -15.973 1.00 77.50 493 LYS A CA 1
ATOM 3873 C C . LYS A 1 493 ? -7.214 29.873 -17.081 1.00 77.50 493 LYS A C 1
ATOM 3875 O O . LYS A 1 493 ? -5.997 29.989 -17.075 1.00 77.50 493 LYS A O 1
ATOM 3880 N N . ASP A 1 494 ? -8.016 30.483 -17.936 1.00 71.75 494 ASP A N 1
ATOM 3881 C CA . ASP A 1 494 ? -7.527 31.266 -19.055 1.00 71.75 494 ASP A CA 1
ATOM 3882 C C . ASP A 1 494 ? -7.781 32.758 -18.867 1.00 71.75 494 ASP A C 1
ATOM 3884 O O . ASP A 1 494 ? -8.826 33.197 -18.376 1.00 71.75 494 ASP A O 1
ATOM 3888 N N . ASP A 1 495 ? -6.876 33.565 -19.420 1.00 66.56 495 ASP A N 1
ATOM 3889 C CA . ASP A 1 495 ? -7.103 34.996 -19.657 1.00 66.56 495 ASP A CA 1
ATOM 3890 C C . ASP A 1 495 ? -8.312 35.260 -20.594 1.00 66.56 495 ASP A C 1
ATOM 3892 O O . ASP A 1 495 ? -8.830 36.381 -20.664 1.00 66.56 495 ASP A O 1
ATOM 3896 N N . TRP A 1 496 ? -8.779 34.242 -21.331 1.00 60.47 496 TRP A N 1
ATOM 3897 C CA . TRP A 1 496 ? -9.873 34.337 -22.299 1.00 60.47 496 TRP A CA 1
ATOM 3898 C C . TRP A 1 496 ? -11.216 33.856 -21.721 1.00 60.47 496 TRP A C 1
ATOM 3900 O O . TRP A 1 496 ? -11.372 32.681 -21.390 1.00 60.47 496 TRP A O 1
ATOM 3910 N N . PRO A 1 497 ? -12.253 34.721 -21.664 1.00 56.62 497 PRO A N 1
ATOM 3911 C CA . PRO A 1 497 ? -13.542 34.343 -21.096 1.00 56.62 497 PRO A CA 1
ATOM 3912 C C . PRO A 1 497 ? -14.185 33.135 -21.793 1.00 56.62 497 PRO A C 1
ATOM 3914 O O . PRO A 1 497 ? -14.585 33.225 -22.958 1.00 56.62 497 PRO A O 1
ATOM 3917 N N . ASN A 1 498 ? -14.427 32.075 -21.016 1.00 58.66 498 ASN A N 1
ATOM 3918 C CA . ASN A 1 498 ? -14.999 30.784 -21.431 1.00 58.66 498 ASN A CA 1
ATOM 3919 C C . ASN A 1 498 ? -14.067 29.877 -22.272 1.00 58.66 498 ASN A C 1
ATOM 3921 O O . ASN A 1 498 ? -14.586 29.100 -23.073 1.00 58.66 498 ASN A O 1
ATOM 3925 N N . ALA A 1 499 ? -12.744 29.963 -22.094 1.00 60.91 499 ALA A N 1
ATOM 3926 C CA . ALA A 1 499 ? -11.858 28.816 -22.330 1.00 60.91 499 ALA A CA 1
ATOM 3927 C C . ALA A 1 499 ? -11.908 27.905 -21.076 1.00 60.91 499 ALA A C 1
ATOM 3929 O O . ALA A 1 499 ? -12.899 27.192 -20.932 1.00 60.91 499 ALA A O 1
ATOM 3930 N N . ASP A 1 500 ? -11.015 28.067 -20.094 1.00 67.31 500 ASP A N 1
ATOM 3931 C CA . ASP A 1 500 ? -11.046 27.457 -18.750 1.00 67.31 500 ASP A CA 1
ATOM 3932 C C . ASP A 1 500 ? -11.426 25.940 -18.712 1.00 67.31 500 ASP A C 1
ATOM 3934 O O . ASP A 1 500 ? -12.502 25.558 -18.194 1.00 67.31 500 ASP A O 1
ATOM 3938 N N . ASP A 1 501 ? -10.555 25.068 -19.219 1.00 71.62 501 ASP A N 1
ATOM 3939 C CA . ASP A 1 501 ? -10.835 23.633 -19.395 1.00 71.62 501 ASP A CA 1
ATOM 3940 C C . ASP A 1 501 ? -10.768 22.760 -18.111 1.00 71.62 501 ASP A C 1
ATOM 3942 O O . ASP A 1 501 ? -10.304 23.166 -17.037 1.00 71.62 501 ASP A O 1
ATOM 3946 N N . GLU A 1 502 ? -11.333 21.543 -18.179 1.00 77.31 502 GLU A N 1
ATOM 3947 C CA . GLU A 1 502 ? -11.524 20.629 -17.036 1.00 77.31 502 GLU A CA 1
ATOM 3948 C C . GLU A 1 502 ? -10.515 19.471 -17.014 1.00 77.31 502 GLU A C 1
ATOM 3950 O O . GLU A 1 502 ? -10.868 18.336 -17.321 1.00 77.31 502 GLU A O 1
ATOM 3955 N N . ILE A 1 503 ? -9.317 19.758 -16.495 1.00 79.00 503 ILE A N 1
ATOM 3956 C CA . ILE A 1 503 ? -8.222 18.806 -16.226 1.00 79.00 503 ILE A CA 1
ATOM 3957 C C . ILE A 1 503 ? -8.698 17.368 -15.912 1.00 79.00 503 ILE A C 1
ATOM 3959 O O . ILE A 1 503 ? -8.406 16.458 -16.675 1.00 79.00 503 ILE A O 1
ATOM 3963 N N . ASP A 1 504 ? -9.381 17.129 -14.777 1.00 88.00 504 ASP A N 1
ATOM 3964 C CA . ASP A 1 504 ? -10.024 15.840 -14.424 1.00 88.00 504 ASP A CA 1
ATOM 3965 C C . ASP A 1 504 ? -10.848 15.968 -13.116 1.00 88.00 504 ASP A C 1
ATOM 3967 O O . ASP A 1 504 ? -10.658 16.888 -12.308 1.00 88.00 504 ASP A O 1
ATOM 3971 N N . THR A 1 505 ? -11.711 14.981 -12.842 1.00 91.69 505 THR A N 1
ATOM 3972 C CA . THR A 1 505 ? -12.414 14.771 -11.566 1.00 91.69 505 THR A CA 1
ATOM 3973 C C . THR A 1 505 ? -12.106 13.387 -10.957 1.00 91.69 505 THR A C 1
ATOM 3975 O O . THR A 1 505 ? -12.817 12.398 -11.157 1.00 91.69 505 THR A O 1
ATOM 3978 N N . GLY A 1 506 ? -11.082 13.323 -10.101 1.00 92.81 506 GLY A N 1
ATOM 3979 C CA . GLY A 1 506 ? -10.676 12.117 -9.373 1.00 92.81 506 GLY A CA 1
ATOM 3980 C C . GLY A 1 506 ? -11.484 11.867 -8.091 1.00 92.81 506 GLY A C 1
ATOM 3981 O O . GLY A 1 506 ? -11.722 12.770 -7.287 1.00 92.81 506 GLY A O 1
ATOM 3982 N N . THR A 1 507 ? -11.881 10.613 -7.839 1.00 94.31 507 THR A N 1
ATOM 3983 C CA . THR A 1 507 ? -12.655 10.216 -6.641 1.00 94.31 507 THR A CA 1
ATOM 3984 C C . THR A 1 507 ? -12.027 9.035 -5.904 1.00 94.31 507 THR A C 1
ATOM 3986 O O . THR A 1 507 ? -11.672 8.027 -6.514 1.00 94.31 507 THR A O 1
ATOM 3989 N N . ILE A 1 508 ? -11.955 9.116 -4.571 1.00 94.44 508 ILE A N 1
ATOM 3990 C CA . ILE A 1 508 ? -11.565 8.004 -3.693 1.00 94.44 508 ILE A CA 1
ATOM 3991 C C . ILE A 1 508 ? -12.683 7.666 -2.698 1.00 94.44 508 ILE A C 1
ATOM 3993 O O . ILE A 1 508 ? -13.228 8.543 -2.031 1.00 94.44 508 ILE A O 1
ATOM 3997 N N . ARG A 1 509 ? -12.986 6.371 -2.544 1.00 95.00 509 ARG A N 1
ATOM 3998 C CA . ARG A 1 509 ? -13.857 5.875 -1.468 1.00 95.00 509 ARG A CA 1
ATOM 3999 C C . ARG A 1 509 ? -13.058 5.628 -0.191 1.00 95.00 509 ARG A C 1
ATOM 4001 O O . ARG A 1 509 ? -11.996 5.000 -0.220 1.00 95.00 509 ARG A O 1
ATOM 4008 N N . VAL A 1 510 ? -13.608 6.086 0.928 1.00 94.88 510 VAL A N 1
ATOM 4009 C CA . VAL A 1 510 ? -13.089 5.909 2.286 1.00 94.88 510 VAL A CA 1
ATOM 4010 C C . VAL A 1 510 ? -14.133 5.124 3.085 1.00 94.88 510 VAL A C 1
ATOM 4012 O O . VAL A 1 510 ? -15.201 5.627 3.427 1.00 94.88 510 VAL A O 1
ATOM 4015 N N . GLU A 1 511 ? -13.865 3.845 3.335 1.00 93.75 511 GLU A N 1
ATOM 4016 C CA . GLU A 1 511 ? -14.801 2.939 4.018 1.00 93.75 511 GLU A CA 1
ATOM 4017 C C . GLU A 1 511 ? -14.905 3.252 5.524 1.00 93.75 511 GLU A C 1
ATOM 4019 O O . GLU A 1 511 ? -13.915 3.657 6.137 1.00 93.75 511 GLU A O 1
ATOM 4024 N N . ARG A 1 512 ? -16.038 2.940 6.180 1.00 92.81 512 ARG A N 1
ATOM 4025 C CA . ARG A 1 512 ? -16.193 3.068 7.652 1.00 92.81 512 ARG A CA 1
ATOM 4026 C C . ARG A 1 512 ? -15.036 2.426 8.419 1.00 92.81 512 ARG A C 1
ATOM 4028 O O . ARG A 1 512 ? -14.548 2.986 9.391 1.00 92.81 512 ARG A O 1
ATOM 4035 N N . ARG A 1 513 ? -14.578 1.259 7.958 1.00 90.19 513 ARG A N 1
ATOM 4036 C CA . ARG A 1 513 ? -13.441 0.526 8.539 1.00 90.19 513 ARG A CA 1
ATOM 4037 C C . ARG A 1 513 ? -12.097 1.252 8.406 1.00 90.19 513 ARG A C 1
ATOM 4039 O O . ARG A 1 513 ? -11.265 1.085 9.283 1.00 90.19 513 ARG A O 1
ATOM 4046 N N . GLU A 1 514 ? -11.889 2.071 7.372 1.00 92.19 514 GLU A N 1
ATOM 4047 C CA . GLU A 1 514 ? -10.713 2.952 7.292 1.00 92.19 514 GLU A CA 1
ATOM 4048 C C . GLU A 1 514 ? -10.841 4.096 8.301 1.00 92.19 514 GLU A C 1
ATOM 4050 O O . GLU A 1 514 ? -9.908 4.362 9.050 1.00 92.19 514 GLU A O 1
ATOM 4055 N N . LEU A 1 515 ? -12.023 4.710 8.396 1.00 93.00 515 LEU A N 1
ATOM 4056 C CA . LEU A 1 515 ? -12.299 5.795 9.343 1.00 93.00 515 LEU A CA 1
ATOM 4057 C C . LEU A 1 515 ? -12.152 5.345 10.812 1.00 93.00 515 LEU A C 1
ATOM 4059 O O . LEU A 1 515 ? -11.605 6.086 11.625 1.00 93.00 515 LEU A O 1
ATOM 4063 N N . THR A 1 516 ? -12.535 4.107 11.144 1.00 91.81 516 THR A N 1
ATOM 4064 C CA . THR A 1 516 ? -12.286 3.488 12.462 1.00 91.81 516 THR A CA 1
ATOM 4065 C C . THR A 1 516 ? -10.791 3.387 12.806 1.00 91.81 516 THR A C 1
ATOM 4067 O O . THR A 1 516 ? -10.419 3.513 13.972 1.00 91.81 516 THR A O 1
ATOM 4070 N N . GLU A 1 517 ? -9.907 3.206 11.821 1.00 88.12 517 GLU A N 1
ATOM 4071 C CA . GLU A 1 517 ? -8.449 3.179 12.035 1.00 88.12 517 GLU A CA 1
ATOM 4072 C C . GLU A 1 517 ? -7.832 4.577 12.237 1.00 88.12 517 GLU A C 1
ATOM 4074 O O . GLU A 1 517 ? -6.679 4.692 12.668 1.00 88.12 517 GLU A O 1
ATOM 4079 N N . LEU A 1 518 ? -8.607 5.633 11.963 1.00 91.00 518 LEU A N 1
ATOM 4080 C CA . LEU A 1 518 ? -8.208 7.038 12.058 1.00 91.00 518 LEU A CA 1
ATOM 4081 C C . LEU A 1 518 ? -8.730 7.756 13.314 1.00 91.00 518 LEU A C 1
ATOM 4083 O O . LEU A 1 518 ? -8.452 8.941 13.473 1.00 91.00 518 LEU A O 1
ATOM 4087 N N . ILE A 1 519 ? -9.443 7.066 14.211 1.00 90.62 519 ILE A N 1
ATOM 4088 C CA . ILE A 1 519 ? -9.957 7.643 15.466 1.00 90.62 519 ILE A CA 1
ATOM 4089 C C . ILE A 1 519 ? -8.800 8.190 16.317 1.00 90.62 519 ILE A C 1
ATOM 4091 O O . ILE A 1 519 ? -7.830 7.481 16.597 1.00 90.62 519 ILE A O 1
ATOM 4095 N N . GLY A 1 520 ? -8.897 9.464 16.710 1.00 89.94 520 GLY A N 1
ATOM 4096 C CA . GLY A 1 520 ? -7.853 10.200 17.428 1.00 89.94 520 GLY A CA 1
ATOM 4097 C C . GLY A 1 520 ? -6.605 10.498 16.587 1.00 89.94 520 GLY A C 1
ATOM 4098 O O . GLY A 1 520 ? -5.528 10.721 17.143 1.00 89.94 520 GLY A O 1
ATOM 4099 N N . ARG A 1 521 ? -6.697 10.422 15.251 1.00 90.50 521 ARG A N 1
ATOM 4100 C CA . ARG A 1 521 ? -5.556 10.480 14.319 1.00 90.50 521 ARG A CA 1
ATOM 4101 C C . ARG A 1 521 ? -5.885 11.304 13.075 1.00 90.50 521 ARG A C 1
ATOM 4103 O O . ARG A 1 521 ? -6.999 11.768 12.855 1.00 90.50 521 ARG A O 1
ATOM 4110 N N . THR A 1 522 ? -4.878 11.500 12.229 1.00 91.44 522 THR A N 1
ATOM 4111 C CA . THR A 1 522 ? -5.029 12.078 10.890 1.00 91.44 522 THR A CA 1
ATOM 4112 C C . THR A 1 522 ? -4.077 11.383 9.929 1.00 91.44 522 THR A C 1
ATOM 4114 O O . THR A 1 522 ? -2.906 11.187 10.247 1.00 91.44 522 THR A O 1
ATOM 4117 N N . THR A 1 523 ? -4.576 11.027 8.748 1.00 91.62 523 THR A N 1
ATOM 4118 C CA . THR A 1 523 ? -3.787 10.495 7.633 1.00 91.62 523 THR A CA 1
ATOM 4119 C C . THR A 1 523 ? -3.763 11.477 6.459 1.00 91.62 523 THR A C 1
ATOM 4121 O O . THR A 1 523 ? -4.345 12.566 6.510 1.00 91.62 523 THR A O 1
ATOM 4124 N N . ARG A 1 524 ? -3.078 11.091 5.384 1.00 91.62 524 ARG A N 1
ATOM 4125 C CA . ARG A 1 524 ? -3.145 11.715 4.062 1.00 91.62 524 ARG A CA 1
ATOM 4126 C C . ARG A 1 524 ? -3.561 10.654 3.050 1.00 91.62 524 ARG A C 1
ATOM 4128 O O . ARG A 1 524 ? -3.056 9.535 3.089 1.00 91.62 524 ARG A O 1
ATOM 4135 N N . ARG A 1 525 ? -4.451 11.020 2.137 1.00 93.12 525 ARG A N 1
ATOM 4136 C CA . ARG A 1 525 ? -4.718 10.288 0.898 1.00 93.12 525 ARG A CA 1
ATOM 4137 C C . ARG A 1 525 ? -4.305 11.177 -0.270 1.00 93.12 525 ARG A C 1
ATOM 4139 O O . ARG A 1 525 ? -4.384 12.402 -0.168 1.00 93.12 525 ARG A O 1
ATOM 4146 N N . VAL A 1 526 ? -3.850 10.561 -1.353 1.00 94.38 526 VAL A N 1
ATOM 4147 C CA . VAL A 1 526 ? -3.626 11.245 -2.628 1.00 94.38 526 VAL A CA 1
ATOM 4148 C C . VAL A 1 526 ? -4.806 10.917 -3.537 1.00 94.38 526 VAL A C 1
ATOM 4150 O O . VAL A 1 526 ? -5.245 9.769 -3.588 1.00 94.38 526 VAL A O 1
ATOM 4153 N N . VAL A 1 527 ? -5.322 11.928 -4.224 1.00 94.00 527 VAL A N 1
ATOM 4154 C CA . VAL A 1 527 ? -6.239 11.795 -5.356 1.00 94.00 527 VAL A CA 1
ATOM 4155 C C . VAL A 1 527 ? -5.426 12.146 -6.597 1.00 94.00 527 VAL A C 1
ATOM 4157 O O . VAL A 1 527 ? -4.819 13.216 -6.634 1.00 94.00 527 VAL A O 1
ATOM 4160 N N . ARG A 1 528 ? -5.356 11.234 -7.570 1.00 91.69 528 ARG A N 1
ATOM 4161 C CA . ARG A 1 528 ? -4.802 11.543 -8.896 1.00 91.69 528 ARG A CA 1
ATOM 4162 C C . ARG A 1 528 ? -5.892 12.186 -9.746 1.00 91.69 528 ARG A C 1
ATOM 4164 O O . ARG A 1 528 ? -7.033 11.732 -9.683 1.00 91.69 528 ARG A O 1
ATOM 4171 N N . LEU A 1 529 ? -5.492 13.194 -10.505 1.00 89.94 529 LEU A N 1
ATOM 4172 C CA . LEU A 1 529 ? -6.187 13.758 -11.653 1.00 89.94 529 LEU A CA 1
ATOM 4173 C C . LEU A 1 529 ? -5.335 13.433 -12.884 1.00 89.94 529 LEU A C 1
ATOM 4175 O O . LEU A 1 529 ? -4.118 13.615 -12.805 1.00 89.94 529 LEU A O 1
ATOM 4179 N N . ALA A 1 530 ? -5.929 12.919 -13.958 1.00 81.06 530 ALA A N 1
ATOM 4180 C CA . ALA A 1 530 ? -5.221 12.607 -15.201 1.00 81.06 530 ALA A CA 1
ATOM 4181 C C . ALA A 1 530 ? -6.157 12.763 -16.411 1.00 81.06 530 ALA A C 1
ATOM 4183 O O . ALA A 1 530 ? -6.941 11.857 -16.708 1.00 81.06 530 ALA A O 1
ATOM 4184 N N . GLY A 1 531 ? -6.062 13.900 -17.095 1.00 71.75 531 GLY A N 1
ATOM 4185 C CA . GLY A 1 531 ? -6.913 14.274 -18.222 1.00 71.75 531 GLY A CA 1
ATOM 4186 C C . GLY A 1 531 ? -6.387 15.532 -18.914 1.00 71.75 531 GLY A C 1
ATOM 4187 O O . GLY A 1 531 ? -5.492 16.197 -18.396 1.00 71.75 531 GLY A O 1
ATOM 4188 N N . ASP A 1 532 ? -6.860 15.755 -20.141 1.00 66.31 532 ASP A N 1
ATOM 4189 C CA . ASP A 1 532 ? -6.475 16.827 -21.078 1.00 66.31 532 ASP A CA 1
ATOM 4190 C C . ASP A 1 532 ? -4.954 17.017 -21.324 1.00 66.31 532 ASP A C 1
ATOM 4192 O O . ASP A 1 532 ? -4.521 17.974 -21.952 1.00 66.31 532 ASP A O 1
ATOM 4196 N N . GLY A 1 533 ? -4.138 16.041 -20.909 1.00 66.19 533 GLY A N 1
ATOM 4197 C CA . GLY A 1 533 ? -2.680 15.987 -21.072 1.00 66.19 533 GLY A CA 1
ATOM 4198 C C . GLY A 1 533 ? -1.948 15.926 -19.730 1.00 66.19 533 GLY A C 1
ATOM 4199 O O . GLY A 1 533 ? -1.084 15.075 -19.538 1.00 66.19 533 GLY A O 1
ATOM 4200 N N . GLY A 1 534 ? -2.362 16.748 -18.765 1.00 77.31 534 GLY A N 1
ATOM 4201 C CA . GLY A 1 534 ? -1.696 16.863 -17.467 1.00 77.31 534 GLY A CA 1
ATOM 4202 C C . GLY A 1 534 ? -1.966 15.711 -16.485 1.00 77.31 534 GLY A C 1
ATOM 4203 O O . GLY A 1 534 ? -3.002 15.037 -16.513 1.00 77.31 534 GLY A O 1
ATOM 4204 N N . GLU A 1 535 ? -1.055 15.534 -15.521 1.00 86.75 535 GLU A N 1
ATOM 4205 C CA . GLU A 1 535 ? -1.268 14.686 -14.341 1.00 86.75 535 GLU A CA 1
ATOM 4206 C C . GLU A 1 535 ? -0.979 15.464 -13.045 1.00 86.75 535 GLU A C 1
ATOM 4208 O O . GLU A 1 535 ? 0.096 16.030 -12.844 1.00 86.75 535 GLU A O 1
ATOM 4213 N N . TYR A 1 536 ? -1.920 15.423 -12.095 1.00 89.94 536 TYR A N 1
ATOM 4214 C CA . TYR A 1 536 ? -1.798 16.105 -10.804 1.00 89.94 536 TYR A CA 1
ATOM 4215 C C . TYR A 1 536 ? -2.091 15.158 -9.641 1.00 89.94 536 TYR A C 1
ATOM 4217 O O . TYR A 1 536 ? -3.052 14.388 -9.642 1.00 89.94 536 TYR A O 1
ATOM 4225 N N . ALA A 1 537 ? -1.290 15.254 -8.581 1.00 92.94 537 ALA A N 1
ATOM 4226 C CA . ALA A 1 537 ? -1.450 14.455 -7.370 1.00 92.94 537 ALA A CA 1
ATOM 4227 C C . ALA A 1 537 ? -1.836 15.324 -6.168 1.00 92.94 537 ALA A C 1
ATOM 4229 O O . ALA A 1 537 ? -0.994 15.928 -5.494 1.00 92.94 537 ALA A O 1
ATOM 4230 N N . VAL A 1 538 ? -3.133 15.362 -5.871 1.00 93.31 538 VAL A N 1
ATOM 4231 C CA . VAL A 1 538 ? -3.724 16.221 -4.843 1.00 93.31 538 VAL A CA 1
ATOM 4232 C C . VAL A 1 538 ? -3.765 15.501 -3.500 1.00 93.31 538 VAL A C 1
ATOM 4234 O O . VAL A 1 538 ? -4.382 14.450 -3.340 1.00 93.31 538 VAL A O 1
ATOM 4237 N N . THR A 1 539 ? -3.108 16.071 -2.494 1.00 93.75 539 THR A N 1
ATOM 4238 C CA . THR A 1 539 ? -3.026 15.511 -1.143 1.00 93.75 539 THR A CA 1
ATOM 4239 C C . THR A 1 539 ? -4.130 16.067 -0.252 1.00 93.75 539 THR A C 1
ATOM 4241 O O . THR A 1 539 ? -4.149 17.261 0.072 1.00 93.75 539 THR A O 1
ATOM 4244 N N . VAL A 1 540 ? -4.993 15.179 0.239 1.00 93.56 540 VAL A N 1
ATOM 4245 C CA . VAL A 1 540 ? -6.088 15.503 1.159 1.00 93.56 540 VAL A CA 1
ATOM 4246 C C . VAL A 1 540 ? -5.866 14.789 2.492 1.00 93.56 540 VAL A C 1
ATOM 4248 O O . VAL A 1 540 ? -5.669 13.575 2.556 1.00 93.56 540 VAL A O 1
ATOM 4251 N N . SER A 1 541 ? -5.862 15.549 3.585 1.00 93.75 541 SER A N 1
ATOM 4252 C CA . SER A 1 541 ? -5.852 15.005 4.941 1.00 93.75 541 SER A CA 1
ATOM 4253 C C . SER A 1 541 ? -7.245 14.567 5.372 1.00 93.75 541 SER A C 1
ATOM 4255 O O . SER A 1 541 ? -8.227 15.263 5.115 1.00 93.75 541 SER A O 1
ATOM 4257 N N . ILE A 1 542 ? -7.291 13.443 6.085 1.00 94.81 542 ILE A N 1
ATOM 4258 C CA . ILE A 1 542 ? -8.497 12.877 6.694 1.00 94.81 542 ILE A CA 1
ATOM 4259 C C . ILE A 1 542 ? -8.181 12.622 8.165 1.00 94.81 542 ILE A C 1
ATOM 4261 O O . ILE A 1 542 ? -7.291 11.824 8.466 1.00 94.81 542 ILE A O 1
ATOM 4265 N N . GLY A 1 543 ? -8.872 13.311 9.069 1.00 94.12 543 GLY A N 1
ATOM 4266 C CA . GLY A 1 543 ? -8.820 13.072 10.511 1.00 94.12 543 GLY A CA 1
ATOM 4267 C C . GLY A 1 543 ? -10.165 12.611 11.056 1.00 94.12 543 GLY A C 1
ATOM 4268 O O . GLY A 1 543 ? -11.196 12.886 10.445 1.00 94.12 543 GLY A O 1
ATOM 4269 N N . VAL A 1 544 ? -10.150 11.911 12.191 1.00 93.19 544 VAL A N 1
ATOM 4270 C CA . VAL A 1 544 ? -11.363 11.536 12.932 1.00 93.19 544 VAL A CA 1
ATOM 4271 C C . VAL A 1 544 ? -11.154 11.872 14.408 1.00 93.19 544 VAL A C 1
ATOM 4273 O O . VAL A 1 544 ? -10.271 11.307 15.055 1.00 93.19 544 VAL A O 1
ATOM 4276 N N . GLU A 1 545 ? -11.948 12.822 14.899 1.00 87.81 545 GLU A N 1
ATOM 4277 C CA . GLU A 1 545 ? -11.969 13.358 16.270 1.00 87.81 545 GLU A CA 1
ATOM 4278 C C . GLU A 1 545 ? -13.023 12.628 17.120 1.00 87.81 545 GLU A C 1
ATOM 4280 O O . GLU A 1 545 ? -14.221 12.697 16.753 1.00 87.81 545 GLU A O 1
#

Sequence (545 aa):
MNTPHFNLGPIVLKWAALGGPDGFLGKAVGNEQPNPDGRGRRQRFEHGHIYWSPTTGAHEIHGNIFTKWESLGWENGILGYPTSDEQDEPGGGRISNFEHGSIRWRKYAAPLSFVQHNMALLPFPGNYKGSERDKAIDALVDNLRRTRPDVVGLSEVFVDDEKGTIRKRLRAIYPHHKSGPDEADLESDGGLLLLSKYPLVAEHSTIFRQSAGEDSYANKGALHARIQVPGHPTQYDIFLSHTQNPNAGGGGAARKQVKAQLSHLASFVHGLSSPLRPALLMGDLNTDALDPDLYRDMKNRLGYSLDLWTTTGNGTKGVTSGDPANTFVLIDNPLDPSTFNPPLPSGDPTRHRRGTRIDYFLSWHGPQYWPLYRDTTVLVWQSSPGRDISDHYGLATRQTDVRELHVSVHRPLGIITLTLKQFHCLEETDELGDDTVDFQLSYYAANGSRDARWVGNVDGVATGEVYKYQSPVVFRIHDPGAWLDLTVKGREKDDWPNADDEIDTGTIRVERRELTELIGRTTRRVVRLAGDGGEYAVTVSIGVE

Radius of gyration: 27.41 Å; Cα contacts (8 Å, |Δi|>4): 1294; chains: 1; bounding box: 65×65×96 Å

Foldseek 3Di:
DDDDPPPDDLQCVVCVVQVECPHPQHHFPDDWAQDPVNFWIKTHGPFWIWIAGPVQTIEIDGDPQVVVCVLQPNLVGLFHHWNYYWDFDVVGWIKTHGPFWIKTKGWAQDKFKEWEDEQQQADPPDDSVNDDSVLLLVLVLVVCVVPLGQKYKYFQQQDVVSVVVSCVSCCVSFVDKDDFPDDDDQATGQRIIMTGNFDFPDKDWDFQPLADAPRNRYRFTKIWTWGDDPRAPDIEIEMEGAAFQCCHPNDNSSVVSLLLRLLVVLLVCQQPDDLQHKYKYWYHSNAFPPPCVRVVSSCVSNVNFFWQLQDDDDDDDDDDPDDPPDDADEPDDDDDPPDDAALPHPPPPPLCPPRNFEITITMDHHPFKDFDKDDKHWDQTASDGSHTSHPHTIIMIMGRIMMGMFIDGRDWFAKKKKKWWKKFWAWDQPDPFFQKKKKKKKKAFPVGDIDIDIQDIDGDDDHSDMGTGPDIDIDIDTRRPFKMKIKMWMWGDHPDPPPIGTQFIFIDIDGPRNQSSQAVHKDWGWTWGHDNTTIMTIIMMIHTD

pLDDT: mean 84.18, std 17.71, range [29.67, 98.88]

Secondary structure (DSSP, 8-state):
---------HHHHHHHHTTGGGSTT-SBSS--EEPTTSS-EEEEBSSEEEEEETTTEEEEEEHHHHHHHHTTTGGGSTT-SBSS--EEPTTS-EEEEETTEEEEEEEE---EEEEEEEEEE--TT--GGGS-HHHHHHHHHHHHHHH--SEEEEEEE--HHHHHHHHHHHTTT--EEEEE---SSSSEE--EEEEESS-EEEEEEEE-----GGGGGEE-EEEEEEE--TT-SS-EEEEEEE---TTGGGSTHHHHHHHHHHHHHHHHHHHH--TTS-EEEEEE----TT-TTHHHHHHHHTTSPEEGGG--STT--S--TT-TT----B------TTS---SS-TT-TTTT-TTTTBPEEEEE--SSEEEEEEEEEEE--EEETTEES-SSBEEEEEEEEEEEEEEEE-SPP--EEEEEEEEEEEE---SSSEEEEEEEEEEEETTS-EEEEEEEEE-S--TT-EEE-SS--EEEE---TTEEEEEEEEEEE-SSTT------EEEEEEEHHHHHHTBTEEEEEEEEEEETTEEEEEEEEEEE-